Protein 2GH9 (pdb70)

InterPro domains:
  IPR006059 Bacterial-type extracellular solute-binding protein [PF13416] (39-338)
  IPR006060 Maltose/Cyclodextrin ABC transporter, substrate-binding protein [PR00181] (61-79)
  IPR006060 Maltose/Cyclodextrin ABC transporter, substrate-binding protein [PR00181] (124-143)
  IPR006060 Maltose/Cyclodextrin ABC transporter, substrate-binding protein [PR00181] (145-164)
  IPR006060 Maltose/Cyclodextrin ABC transporter, substrate-binding protein [PR00181] (165-184)
  IPR006060 Maltose/Cyclodextrin ABC transporter, substrate-binding protein [PR00181] (230-249)
  IPR006060 Maltose/Cyclodextrin ABC transporter, substrate-binding protein [PR00181] (354-373)

Structure (mmCIF, N/CA/C/O backbone):
data_2GH9
#
_entry.id   2GH9
#
_cell.length_a   58.090
_cell.length_b   68.994
_cell.length_c   90.085
_cell.angle_alpha   90.00
_cell.angle_beta   90.00
_cell.angle_gamma   90.00
#
_symmetry.space_group_name_H-M   'P 21 21 21'
#
loop_
_entity.id
_entity.type
_entity.pdbx_description
1 polymer 'maltose/maltodextrin-binding protein'
2 branched alpha-D-glucopyranose-(1-4)-alpha-D-glucopyranose-(1-4)-alpha-D-glucopyranose
3 water water
#
loop_
_atom_site.group_PDB
_atom_site.id
_atom_site.type_symbol
_atom_site.label_atom_id
_atom_site.label_alt_id
_atom_site.label_comp_id
_atom_site.label_asym_id
_atom_site.label_entity_id
_atom_site.label_seq_id
_atom_site.pdbx_PDB_ins_code
_atom_site.Cartn_x
_atom_site.Cartn_y
_atom_site.Cartn_z
_atom_site.occupancy
_atom_site.B_iso_or_equiv
_atom_site.auth_seq_id
_atom_site.auth_comp_id
_atom_site.auth_asym_id
_atom_site.auth_atom_id
_atom_site.pdbx_PDB_model_num
ATOM 1 N N . LYS A 1 2 ? -3.017 29.672 19.125 1.00 36.53 2 LYS A N 1
ATOM 2 C CA . LYS A 1 2 ? -1.577 29.531 18.782 1.00 36.31 2 LYS A CA 1
ATOM 3 C C . LYS A 1 2 ? -0.845 28.681 19.818 1.00 35.90 2 LYS A C 1
ATOM 4 O O . LYS A 1 2 ? -0.895 28.971 21.014 1.00 36.43 2 LYS A O 1
ATOM 10 N N . ILE A 1 3 ? -0.154 27.645 19.364 1.00 34.61 3 ILE A N 1
ATOM 11 C CA . ILE A 1 3 ? 0.740 26.899 20.259 1.00 33.73 3 ILE A CA 1
ATOM 12 C C . ILE A 1 3 ? 2.187 27.155 19.865 1.00 32.60 3 ILE A C 1
ATOM 13 O O . ILE A 1 3 ? 2.458 27.478 18.719 1.00 32.91 3 ILE A O 1
ATOM 18 N N . THR A 1 4 ? 3.106 27.021 20.824 1.00 31.17 4 THR A N 1
ATOM 19 C CA . THR A 1 4 ? 4.527 27.217 20.550 1.00 30.18 4 THR A CA 1
ATOM 20 C C . THR A 1 4 ? 5.305 25.925 20.778 1.00 28.65 4 THR A C 1
ATOM 21 O O . THR A 1 4 ? 4.988 25.133 21.672 1.00 27.66 4 THR A O 1
ATOM 25 N N . VAL A 1 5 ? 6.297 25.720 19.911 1.00 27.19 5 VAL A N 1
ATOM 26 C CA . VAL A 1 5 ? 7.183 24.555 19.936 1.00 25.99 5 VAL A CA 1
ATOM 27 C C . VAL A 1 5 ? 8.608 25.043 20.133 1.00 24.90 5 VAL A C 1
ATOM 28 O O . VAL A 1 5 ? 9.075 25.851 19.364 1.00 23.94 5 VAL A O 1
ATOM 32 N N . TRP A 1 6 ? 9.274 24.562 21.180 1.00 24.22 6 TRP A N 1
ATOM 33 C CA . TRP A 1 6 ? 10.730 24.708 21.296 1.00 23.78 6 TRP A CA 1
ATOM 34 C C . TRP A 1 6 ? 11.414 23.554 20.600 1.00 22.93 6 TRP A C 1
ATOM 35 O O . TRP A 1 6 ? 11.015 22.396 20.796 1.00 23.43 6 TRP A O 1
ATOM 46 N N . THR A 1 7 ? 12.423 23.863 19.783 1.00 21.77 7 THR A N 1
ATOM 47 C CA . THR A 1 7 ? 13.207 22.818 19.109 1.00 20.71 7 THR A CA 1
ATOM 48 C C . THR A 1 7 ? 14.699 23.143 19.048 1.00 19.61 7 THR A C 1
ATOM 49 O O . THR A 1 7 ? 15.078 24.304 18.939 1.00 20.34 7 THR A O 1
ATOM 53 N N . HIS A 1 8 ? 15.521 22.100 19.085 1.00 19.08 8 HIS A N 1
ATOM 54 C CA . HIS A 1 8 ? 16.978 22.206 18.891 1.00 19.45 8 HIS A CA 1
ATOM 55 C C . HIS A 1 8 ? 17.395 21.819 17.471 1.00 19.63 8 HIS A C 1
ATOM 56 O O . HIS A 1 8 ? 18.594 21.740 17.142 1.00 18.85 8 HIS A O 1
ATOM 63 N N . PHE A 1 9 ? 16.401 21.592 16.620 1.00 19.51 9 PHE A N 1
ATOM 64 C CA . PHE A 1 9 ? 16.661 21.203 15.260 1.00 19.81 9 PHE A CA 1
ATOM 65 C C . PHE A 1 9 ? 17.188 22.394 14.447 1.00 20.67 9 PHE A C 1
ATOM 66 O O . PHE A 1 9 ? 16.824 23.556 14.681 1.00 21.25 9 PHE A O 1
ATOM 74 N N . GLY A 1 10 ? 18.041 22.079 13.481 1.00 21.38 10 GLY A N 1
ATOM 75 C CA . GLY A 1 10 ? 18.448 23.028 12.459 1.00 21.25 10 GLY A CA 1
ATOM 76 C C . GLY A 1 10 ? 18.407 22.358 11.119 1.00 22.20 10 GLY A C 1
ATOM 77 O O . GLY A 1 10 ? 18.038 21.182 11.014 1.00 23.03 10 GLY A O 1
ATOM 78 N N . GLY A 1 11 ? 18.732 23.132 10.085 1.00 22.50 11 GLY A N 1
ATOM 79 C CA . GLY A 1 11 ? 18.884 22.616 8.755 1.00 23.28 11 GLY A CA 1
ATOM 80 C C . GLY A 1 11 ? 17.637 21.946 8.219 1.00 23.03 11 GLY A C 1
ATOM 81 O O . GLY A 1 11 ? 16.516 22.407 8.482 1.00 23.37 11 GLY A O 1
ATOM 82 N N . PRO A 1 12 ? 17.829 20.877 7.428 1.00 23.15 12 PRO A N 1
ATOM 83 C CA . PRO A 1 12 ? 16.721 20.061 6.918 1.00 22.62 12 PRO A CA 1
ATOM 84 C C . PRO A 1 12 ? 15.732 19.563 7.984 1.00 22.81 12 PRO A C 1
ATOM 85 O O . PRO A 1 12 ? 14.513 19.509 7.717 1.00 22.13 12 PRO A O 1
ATOM 89 N N . GLU A 1 13 ? 16.225 19.212 9.178 1.00 22.31 13 GLU A N 1
ATOM 90 C CA . GLU A 1 13 ? 15.316 18.750 10.238 1.00 22.12 13 GLU A CA 1
ATOM 91 C C . GLU A 1 13 ? 14.364 19.831 10.672 1.00 22.20 13 GLU A C 1
ATOM 92 O O . GLU A 1 13 ? 13.165 19.566 10.854 1.00 21.96 13 GLU A O 1
ATOM 98 N N . LEU A 1 14 ? 14.905 21.033 10.851 1.00 22.27 14 LEU A N 1
ATOM 99 C CA . LEU A 1 14 ? 14.124 22.211 11.191 1.00 22.55 14 LEU A CA 1
ATOM 100 C C . LEU A 1 14 ? 13.117 22.535 10.089 1.00 23.24 14 LEU A C 1
ATOM 101 O O . LEU A 1 14 ? 11.980 22.906 10.379 1.00 22.36 14 LEU A O 1
ATOM 106 N N . GLU A 1 15 ? 13.547 22.412 8.833 1.00 24.00 15 GLU A N 1
ATOM 107 C CA . GLU A 1 15 ? 12.656 22.704 7.717 1.00 24.78 15 GLU A CA 1
ATOM 108 C C . GLU A 1 15 ? 11.451 21.745 7.691 1.00 24.49 15 GLU A C 1
ATOM 109 O O . GLU A 1 15 ? 10.324 22.179 7.478 1.00 24.98 15 GLU A O 1
ATOM 115 N N . TRP A 1 16 ? 11.687 20.464 7.953 1.00 24.25 16 TRP A N 1
ATOM 116 C CA . TRP A 1 16 ? 10.590 19.496 8.146 1.00 24.42 16 TRP A CA 1
ATOM 117 C C . TRP A 1 16 ? 9.606 19.938 9.243 1.00 24.51 16 TRP A C 1
ATOM 118 O O . TRP A 1 16 ? 8.382 19.926 9.042 1.00 23.21 16 TRP A O 1
ATOM 129 N N . LEU A 1 17 ? 10.141 20.323 10.400 1.00 24.86 17 LEU A N 1
ATOM 130 C CA . LEU A 1 17 ? 9.304 20.741 11.516 1.00 25.44 17 LEU A CA 1
ATOM 131 C C . LEU A 1 17 ? 8.457 21.987 11.173 1.00 26.57 17 LEU A C 1
ATOM 132 O O . LEU A 1 17 ? 7.273 22.063 11.550 1.00 26.00 17 LEU A O 1
ATOM 137 N N . LYS A 1 18 ? 9.065 22.941 10.466 1.00 26.88 18 LYS A N 1
ATOM 138 C CA . LYS A 1 18 ? 8.367 24.162 10.041 1.00 28.58 18 LYS A CA 1
ATOM 139 C C . LYS A 1 18 ? 7.226 23.829 9.072 1.00 28.97 18 LYS A C 1
ATOM 140 O O . LYS A 1 18 ? 6.143 24.411 9.181 1.00 28.82 18 LYS A O 1
ATOM 146 N N . GLU A 1 19 ? 7.484 22.893 8.154 1.00 29.63 19 GLU A N 1
ATOM 147 C CA . GLU A 1 19 ? 6.484 22.416 7.199 1.00 30.41 19 GLU A CA 1
ATOM 148 C C . GLU A 1 19 ? 5.317 21.743 7.903 1.00 30.62 19 GLU A C 1
ATOM 149 O O . GLU A 1 19 ? 4.157 22.013 7.571 1.00 29.86 19 GLU A O 1
ATOM 155 N N . GLN A 1 20 ? 5.620 20.846 8.847 1.00 30.70 20 GLN A N 1
ATOM 156 C CA . GLN A 1 20 ? 4.556 20.184 9.604 1.00 31.04 20 GLN A CA 1
ATOM 157 C C . GLN A 1 20 ? 3.717 21.197 10.390 1.00 31.00 20 GLN A C 1
ATOM 158 O O . GLN A 1 20 ? 2.507 21.003 10.576 1.00 30.60 20 GLN A O 1
ATOM 164 N N . ALA A 1 21 ? 4.355 22.269 10.849 1.00 30.79 21 ALA A N 1
ATOM 165 C CA . ALA A 1 21 ? 3.666 23.317 11.597 1.00 31.64 21 ALA A CA 1
ATOM 166 C C . ALA A 1 21 ? 2.712 24.089 10.679 1.00 32.17 21 ALA A C 1
ATOM 167 O O . ALA A 1 21 ? 1.588 24.431 11.080 1.00 30.32 21 ALA A O 1
ATOM 169 N N . ARG A 1 22 ? 3.182 24.370 9.457 1.00 33.06 22 ARG A N 1
ATOM 170 C CA . ARG A 1 22 ? 2.350 25.032 8.445 1.00 34.12 22 ARG A CA 1
ATOM 171 C C . ARG A 1 22 ? 1.144 24.146 8.096 1.00 34.47 22 ARG A C 1
ATOM 172 O O . ARG A 1 22 ? -0.005 24.586 8.177 1.00 34.97 22 ARG A O 1
ATOM 180 N N . THR A 1 23 ? 1.414 22.889 7.752 1.00 35.00 23 THR A N 1
ATOM 181 C CA . THR A 1 23 ? 0.375 21.908 7.465 1.00 35.42 23 THR A CA 1
ATOM 182 C C . THR A 1 23 ? -0.683 21.761 8.589 1.00 35.92 23 THR A C 1
ATOM 183 O O . THR A 1 23 ? -1.872 21.648 8.288 1.00 35.46 23 THR A O 1
ATOM 187 N N . PHE A 1 24 ? -0.260 21.776 9.856 1.00 36.03 24 PHE A N 1
ATOM 188 C CA . PHE A 1 24 ? -1.204 21.708 10.983 1.00 37.27 24 PHE A CA 1
ATOM 189 C C . PHE A 1 24 ? -2.093 22.943 11.093 1.00 38.53 24 PHE A C 1
ATOM 190 O O . PHE A 1 24 ? -3.220 22.840 11.546 1.00 38.78 24 PHE A O 1
ATOM 198 N N . GLU A 1 25 ? -1.598 24.109 10.696 1.00 40.03 25 GLU A N 1
ATOM 199 C CA . GLU A 1 25 ? -2.442 25.292 10.675 1.00 41.14 25 GLU A CA 1
ATOM 200 C C . GLU A 1 25 ? -3.566 25.201 9.623 1.00 42.22 25 GLU A C 1
ATOM 201 O O . GLU A 1 25 ? -4.581 25.871 9.760 1.00 42.57 25 GLU A O 1
ATOM 207 N N . ARG A 1 26 ? -3.382 24.380 8.590 1.00 42.95 26 ARG A N 1
ATOM 208 C CA . ARG A 1 26 ? -4.374 24.223 7.532 1.00 43.57 26 ARG A CA 1
ATOM 209 C C . ARG A 1 26 ? -5.298 23.040 7.807 1.00 43.94 26 ARG A C 1
ATOM 210 O O . ARG A 1 26 ? -6.483 23.105 7.526 1.00 44.23 26 ARG A O 1
ATOM 218 N N . THR A 1 27 ? -4.767 21.962 8.372 1.00 44.43 27 THR A N 1
ATOM 219 C CA . THR A 1 27 ? -5.610 20.878 8.843 1.00 44.90 27 THR A CA 1
ATOM 220 C C . THR A 1 27 ? -5.984 21.067 10.327 1.00 45.25 27 THR A C 1
ATOM 221 O O . THR A 1 27 ? -6.061 20.087 11.071 1.00 46.06 27 THR A O 1
ATOM 225 N N . SER A 1 28 ? -6.230 22.317 10.742 1.00 44.83 28 SER A N 1
ATOM 226 C CA . SER A 1 28 ? -6.496 22.642 12.152 1.00 44.29 28 SER A CA 1
ATOM 227 C C . SER A 1 28 ? -7.060 24.046 12.356 1.00 43.81 28 SER A C 1
ATOM 228 O O . SER A 1 28 ? -7.997 24.231 13.131 1.00 43.85 28 SER A O 1
ATOM 231 N N . GLY A 1 29 ? -6.446 25.033 11.707 1.00 42.97 29 GLY A N 1
ATOM 232 C CA . GLY A 1 29 ? -6.667 26.444 12.027 1.00 42.28 29 GLY A CA 1
ATOM 233 C C . GLY A 1 29 ? -5.827 26.996 13.179 1.00 41.74 29 GLY A C 1
ATOM 234 O O . GLY A 1 29 ? -5.845 28.200 13.449 1.00 41.44 29 GLY A O 1
ATOM 235 N N . THR A 1 30 ? -5.095 26.126 13.873 1.00 41.06 30 THR A N 1
ATOM 236 C CA . THR A 1 30 ? -4.251 26.556 14.994 1.00 40.34 30 THR A CA 1
ATOM 237 C C . THR A 1 30 ? -2.874 26.919 14.473 1.00 39.58 30 THR A C 1
ATOM 238 O O . THR A 1 30 ? -2.212 26.087 13.829 1.00 39.78 30 THR A O 1
ATOM 242 N N . LYS A 1 31 ? -2.458 28.153 14.746 1.00 38.53 31 LYS A N 1
ATOM 243 C CA . LYS A 1 31 ? -1.118 28.635 14.405 1.00 38.01 31 LYS A CA 1
ATOM 244 C C . LYS A 1 31 ? -0.065 27.937 15.270 1.00 36.68 31 LYS A C 1
ATOM 245 O O . LYS A 1 31 ? -0.241 27.796 16.479 1.00 36.12 31 LYS A O 1
ATOM 251 N N . VAL A 1 32 ? 1.012 27.474 14.638 1.00 35.37 32 VAL A N 1
ATOM 252 C CA . VAL A 1 32 ? 2.131 26.854 15.355 1.00 34.20 32 VAL A CA 1
ATOM 253 C C . VAL A 1 32 ? 3.394 27.694 15.166 1.00 33.14 32 VAL A C 1
ATOM 254 O O . VAL A 1 32 ? 3.844 27.896 14.021 1.00 33.48 32 VAL A O 1
ATOM 258 N N . GLU A 1 33 ? 3.946 28.195 16.270 1.00 31.48 33 GLU A N 1
ATOM 259 C CA . GLU A 1 33 ? 5.203 28.934 16.222 1.00 31.07 33 GLU A CA 1
ATOM 260 C C . GLU A 1 33 ? 6.383 28.013 16.610 1.00 29.13 33 GLU A C 1
ATOM 261 O O . GLU A 1 33 ? 6.439 27.487 17.708 1.00 27.11 33 GLU A O 1
ATOM 267 N N . VAL A 1 34 ? 7.301 27.815 15.667 1.00 27.90 34 VAL A N 1
ATOM 268 C CA . VAL A 1 34 ? 8.506 27.025 15.916 1.00 27.57 34 VAL A CA 1
ATOM 269 C C . VAL A 1 34 ? 9.605 27.973 16.431 1.00 26.61 34 VAL A C 1
ATOM 270 O O . VAL A 1 34 ? 9.980 28.927 15.761 1.00 26.86 34 VAL A O 1
ATOM 274 N N . VAL A 1 35 ? 10.075 27.727 17.647 1.00 25.98 35 VAL A N 1
ATOM 275 C CA . VAL A 1 35 ? 11.079 28.561 18.301 1.00 25.46 35 VAL A CA 1
ATOM 276 C C . VAL A 1 35 ? 12.342 27.714 18.489 1.00 24.80 35 VAL A C 1
ATOM 277 O O . VAL A 1 35 ? 12.304 26.644 19.109 1.00 24.26 35 VAL A O 1
ATOM 281 N N . GLU A 1 36 ? 13.442 28.187 17.907 1.00 24.17 36 GLU A N 1
ATOM 282 C CA . GLU A 1 36 ? 14.754 27.568 18.077 1.00 24.03 36 GLU A CA 1
ATOM 283 C C . GLU A 1 36 ? 15.360 27.916 19.433 1.00 23.47 36 GLU A C 1
ATOM 284 O O . GLU A 1 36 ? 15.242 29.048 19.922 1.00 23.96 36 GLU A O 1
ATOM 290 N N . VAL A 1 37 ? 15.972 26.905 20.037 1.00 23.03 37 VAL A N 1
ATOM 291 C CA . VAL A 1 37 ? 16.594 26.975 21.360 1.00 22.55 37 VAL A CA 1
ATOM 292 C C . VAL A 1 37 ? 17.802 26.054 21.263 1.00 22.56 37 VAL A C 1
ATOM 293 O O . VAL A 1 37 ? 17.663 24.922 20.765 1.00 23.43 37 VAL A O 1
ATOM 297 N N . PRO A 1 38 ? 18.989 26.525 21.706 1.00 22.28 38 PRO A N 1
ATOM 298 C CA . PRO A 1 38 ? 20.124 25.585 21.723 1.00 21.17 38 PRO A CA 1
ATOM 299 C C . PRO A 1 38 ? 19.836 24.392 22.649 1.00 20.60 38 PRO A C 1
ATOM 300 O O . PRO A 1 38 ? 19.266 24.554 23.757 1.00 19.86 38 PRO A O 1
ATOM 304 N N . PHE A 1 39 ? 20.229 23.210 22.186 1.00 20.64 39 PHE A N 1
ATOM 305 C CA . PHE A 1 39 ? 19.968 21.947 22.875 1.00 20.57 39 PHE A CA 1
ATOM 306 C C . PHE A 1 39 ? 20.333 22.006 24.351 1.00 20.54 39 PHE A C 1
ATOM 307 O O . PHE A 1 39 ? 19.550 21.581 25.209 1.00 20.11 39 PHE A O 1
ATOM 315 N N . ALA A 1 40 ? 21.505 22.571 24.646 1.00 21.14 40 ALA A N 1
ATOM 316 C CA . ALA A 1 40 ? 22.075 22.569 26.017 1.00 21.54 40 ALA A CA 1
ATOM 317 C C . ALA A 1 40 ? 21.391 23.550 26.982 1.00 22.04 40 ALA A C 1
ATOM 318 O O . ALA A 1 40 ? 21.707 23.580 28.181 1.00 22.56 40 ALA A O 1
ATOM 320 N N . GLU A 1 41 ? 20.475 24.365 26.450 1.00 22.40 41 GLU A N 1
ATOM 321 C CA . GLU A 1 41 ? 19.692 25.323 27.222 1.00 22.73 41 GLU A CA 1
ATOM 322 C C . GLU A 1 41 ? 18.217 24.923 27.449 1.00 23.09 41 GLU A C 1
ATOM 323 O O . GLU A 1 41 ? 17.543 25.468 28.349 1.00 23.61 41 GLU A O 1
ATOM 329 N N . ILE A 1 42 ? 17.711 23.964 26.674 1.00 22.78 42 ILE A N 1
ATOM 330 C CA . ILE A 1 42 ? 16.271 23.652 26.693 1.00 23.18 42 ILE A CA 1
ATOM 331 C C . ILE A 1 42 ? 15.762 23.104 28.015 1.00 24.06 42 ILE A C 1
ATOM 332 O O . ILE A 1 42 ? 14.728 23.577 28.508 1.00 24.45 42 ILE A O 1
ATOM 337 N N . LYS A 1 43 ? 16.433 22.096 28.569 1.00 24.49 43 LYS A N 1
ATOM 338 C CA . LYS A 1 43 ? 15.943 21.428 29.786 1.00 24.45 43 LYS A CA 1
ATOM 339 C C . LYS A 1 43 ? 15.715 22.425 30.943 1.00 24.94 43 LYS A C 1
ATOM 340 O O . LYS A 1 43 ? 14.654 22.422 31.568 1.00 23.79 43 LYS A O 1
ATOM 346 N N . GLN A 1 44 ? 16.700 23.287 31.193 1.00 24.93 44 GLN A N 1
ATOM 347 C CA . GLN A 1 44 ? 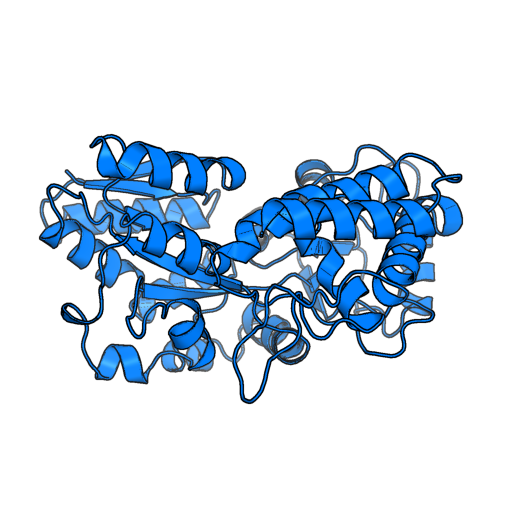16.599 24.269 32.259 1.00 25.70 44 GLN A CA 1
ATOM 348 C C . GLN A 1 44 ? 15.472 25.258 31.962 1.00 25.79 44 GLN A C 1
ATOM 349 O O . GLN A 1 44 ? 14.681 25.578 32.831 1.00 26.01 44 GLN A O 1
ATOM 355 N N . LYS A 1 45 ? 15.389 25.720 30.719 1.00 25.76 45 LYS A N 1
ATOM 356 C CA . LYS A 1 45 ? 14.357 26.667 30.331 1.00 26.08 45 LYS A CA 1
ATOM 357 C C . LYS A 1 45 ? 12.969 26.107 30.582 1.00 25.81 45 LYS A C 1
ATOM 358 O O . LYS A 1 45 ? 12.078 26.824 31.066 1.00 25.69 45 LYS A O 1
ATOM 364 N N . PHE A 1 46 ? 12.783 24.830 30.247 1.00 26.16 46 PHE A N 1
ATOM 365 C CA . PHE A 1 46 ? 11.482 24.165 30.380 1.00 26.58 46 PHE A CA 1
ATOM 366 C C . PHE A 1 46 ? 11.113 23.840 31.806 1.00 26.78 46 PHE A C 1
ATOM 367 O O . PHE A 1 46 ? 9.978 24.051 32.226 1.00 26.42 46 PHE A O 1
ATOM 375 N N . ILE A 1 47 ? 12.058 23.268 32.536 1.00 27.64 47 ILE A N 1
ATOM 376 C CA . ILE A 1 47 ? 11.806 22.875 33.932 1.00 28.04 47 ILE A CA 1
ATOM 377 C C . ILE A 1 47 ? 11.492 24.121 34.793 1.00 28.62 47 ILE A C 1
ATOM 378 O O . ILE A 1 47 ? 10.500 24.148 35.532 1.00 28.80 47 ILE A O 1
ATOM 383 N N . LEU A 1 48 ? 12.329 25.148 34.678 1.00 29.03 48 LEU A N 1
ATOM 384 C CA . LEU A 1 48 ? 12.130 26.385 35.428 1.00 29.53 48 LEU A CA 1
ATOM 385 C C . LEU A 1 48 ? 10.941 27.202 34.910 1.00 29.81 48 LEU A C 1
ATOM 386 O O . LEU A 1 48 ? 10.141 27.706 35.698 1.00 29.73 48 LEU A O 1
ATOM 391 N N . GLY A 1 49 ? 10.818 27.330 33.591 1.00 30.16 49 GLY A N 1
ATOM 392 C CA . GLY A 1 49 ? 9.734 28.118 33.002 1.00 30.19 49 GLY A CA 1
ATOM 393 C C . GLY A 1 49 ? 8.338 27.498 33.030 1.00 30.48 49 GLY A C 1
ATOM 394 O O . GLY A 1 49 ? 7.348 28.212 33.103 1.00 30.37 49 GLY A O 1
ATOM 395 N N . ALA A 1 50 ? 8.242 26.175 32.965 1.00 31.09 50 ALA A N 1
ATOM 396 C CA . ALA A 1 50 ? 6.951 25.535 32.755 1.00 31.25 50 ALA A CA 1
ATOM 397 C C . ALA A 1 50 ? 5.932 25.933 33.832 1.00 32.09 50 ALA A C 1
ATOM 398 O O . ALA A 1 50 ? 4.832 26.393 33.506 1.00 31.99 50 ALA A O 1
ATOM 400 N N . PRO A 1 51 ? 6.298 25.770 35.113 1.00 32.57 51 PRO A N 1
ATOM 401 C CA . PRO A 1 51 ? 5.353 26.072 36.191 1.00 33.38 51 PRO A CA 1
ATOM 402 C C . PRO A 1 51 ? 5.056 27.551 36.379 1.00 34.29 51 PRO A C 1
ATOM 403 O O . PRO A 1 51 ? 4.142 27.882 37.114 1.00 35.00 51 PRO A O 1
ATOM 407 N N . GLN A 1 52 ? 5.824 28.423 35.725 1.00 35.01 52 GLN A N 1
ATOM 408 C CA . GLN A 1 52 ? 5.588 29.868 35.742 1.00 35.28 52 GLN A CA 1
ATOM 409 C C . GLN A 1 52 ? 4.788 30.388 34.543 1.00 34.95 52 GLN A C 1
ATOM 410 O O . GLN A 1 52 ? 4.602 31.580 34.417 1.00 35.35 52 GLN A O 1
ATOM 416 N N . GLY A 1 53 ? 4.307 29.504 33.671 1.00 34.89 53 GLY A N 1
ATOM 417 C CA . GLY A 1 53 ? 3.623 29.919 32.442 1.00 34.51 53 GLY A CA 1
ATOM 418 C C . GLY A 1 53 ? 4.531 30.433 31.327 1.00 34.14 53 GLY A C 1
ATOM 419 O O . GLY A 1 53 ? 4.049 31.057 30.365 1.00 34.76 53 GLY A O 1
ATOM 420 N N . GLN A 1 54 ? 5.833 30.159 31.435 1.00 33.60 54 GLN A N 1
ATOM 421 C CA . GLN A 1 54 ? 6.860 30.780 30.577 1.00 33.14 54 GLN A CA 1
ATOM 422 C C . GLN A 1 54 ? 7.498 29.828 29.541 1.00 32.51 54 GLN A C 1
ATOM 423 O O . GLN A 1 54 ? 8.376 30.270 28.764 1.00 33.00 54 GLN A O 1
ATOM 429 N N . ALA A 1 55 ? 7.098 28.550 29.527 1.00 31.16 55 ALA A N 1
ATOM 430 C CA . ALA A 1 55 ? 7.647 27.578 28.553 1.00 30.68 55 ALA A CA 1
ATOM 431 C C . ALA A 1 55 ? 6.681 27.282 27.389 1.00 30.26 55 ALA A C 1
ATOM 432 O O . ALA A 1 55 ? 5.474 27.552 27.471 1.00 29.31 55 ALA A O 1
ATOM 434 N N . ALA A 1 56 ? 7.233 26.725 26.309 1.00 28.95 56 ALA A N 1
ATOM 435 C CA . ALA A 1 56 ? 6.455 26.329 25.136 1.00 28.37 56 ALA A CA 1
ATOM 436 C C . ALA A 1 56 ? 5.452 25.226 25.435 1.00 27.71 56 ALA A C 1
ATOM 437 O O . ALA A 1 56 ? 5.576 24.499 26.424 1.00 28.33 56 ALA A O 1
ATOM 439 N N . ASP A 1 57 ? 4.471 25.095 24.545 1.00 26.90 57 ASP A N 1
ATOM 440 C CA . ASP A 1 57 ? 3.419 24.095 24.679 1.00 26.22 57 ASP A CA 1
ATOM 441 C C . ASP A 1 57 ? 3.939 22.692 24.440 1.00 25.15 57 ASP A C 1
ATOM 442 O O . ASP A 1 57 ? 3.381 21.742 24.958 1.00 25.52 57 ASP A O 1
ATOM 447 N N . LEU A 1 58 ? 4.987 22.564 23.629 1.00 24.18 58 LEU A N 1
ATOM 448 C CA . LEU A 1 58 ? 5.642 21.279 23.432 1.00 23.72 58 LEU A CA 1
ATOM 449 C C . LEU A 1 58 ? 7.125 21.436 23.089 1.00 22.77 58 LEU A C 1
ATOM 450 O O . LEU A 1 58 ? 7.595 22.526 22.751 1.00 22.61 58 LEU A O 1
ATOM 455 N N . VAL A 1 59 ? 7.873 20.346 23.266 1.00 21.91 59 VAL A N 1
ATOM 456 C CA . VAL A 1 59 ? 9.286 20.315 22.864 1.00 21.07 59 VAL A CA 1
ATOM 457 C C . VAL A 1 59 ? 9.400 19.190 21.871 1.00 20.05 59 VAL A C 1
ATOM 458 O O . VAL A 1 59 ? 9.023 18.058 22.176 1.00 20.50 59 VAL A O 1
ATOM 462 N N . VAL A 1 60 ? 9.838 19.538 20.665 1.00 20.21 60 VAL A N 1
ATOM 463 C CA . VAL A 1 60 ? 10.141 18.597 19.589 1.00 19.49 60 VAL A CA 1
ATOM 464 C C . VAL A 1 60 ? 11.637 18.735 19.254 1.00 20.11 60 VAL A C 1
ATOM 465 O O . VAL A 1 60 ? 12.021 19.662 18.527 1.00 20.90 60 VAL A O 1
ATOM 469 N N . THR A 1 61 ? 12.520 17.865 19.746 1.00 19.99 61 THR A N 1
ATOM 470 C CA . THR A 1 61 ? 12.276 16.757 20.659 1.00 19.74 61 THR A CA 1
ATOM 471 C C . THR A 1 61 ? 13.225 16.883 21.857 1.00 19.79 61 THR A C 1
ATOM 472 O O . THR A 1 61 ? 14.177 17.679 21.839 1.00 19.72 61 THR A O 1
ATOM 476 N N . VAL A 1 62 ? 12.977 16.088 22.889 1.00 18.97 62 VAL A N 1
ATOM 477 C CA . VAL A 1 62 ? 13.918 15.949 23.992 1.00 19.19 62 VAL A CA 1
ATOM 478 C C . VAL A 1 62 ? 14.532 14.555 23.987 1.00 19.26 62 VAL A C 1
ATOM 479 O O . VAL A 1 62 ? 13.874 13.593 23.605 1.00 18.87 62 VAL A O 1
ATOM 483 N N . PRO A 1 63 ? 15.791 14.433 24.458 1.00 18.70 63 PRO A N 1
ATOM 484 C CA . PRO A 1 63 ? 16.392 13.118 24.644 1.00 19.22 63 PRO A CA 1
ATOM 485 C C . PRO A 1 63 ? 15.816 12.494 25.900 1.00 19.24 63 PRO A C 1
ATOM 486 O O . PRO A 1 63 ? 15.480 13.199 26.854 1.00 19.91 63 PRO A O 1
ATOM 490 N N . HIS A 1 64 ? 15.688 11.185 25.893 1.00 19.93 64 HIS A N 1
ATOM 491 C CA . HIS A 1 64 ? 15.048 10.478 26.999 1.00 20.31 64 HIS A CA 1
ATOM 492 C C . HIS A 1 64 ? 15.746 10.538 28.348 1.00 20.66 64 HIS A C 1
ATOM 493 O O . HIS A 1 64 ? 15.112 10.284 29.369 1.00 19.87 64 HIS A O 1
ATOM 500 N N . ASP A 1 65 ? 17.041 10.874 28.377 1.00 21.36 65 ASP A N 1
ATOM 501 C CA . ASP A 1 65 ? 17.720 10.971 29.674 1.00 21.04 65 ASP A CA 1
ATOM 502 C C . ASP A 1 65 ? 17.139 12.103 30.533 1.00 21.58 65 ASP A C 1
ATOM 503 O O . ASP A 1 65 ? 17.243 12.071 31.758 1.00 21.97 65 ASP A O 1
ATOM 508 N N . TRP A 1 66 ? 16.498 13.079 29.896 1.00 21.39 66 TRP A N 1
ATOM 509 C CA . TRP A 1 66 ? 15.842 14.187 30.596 1.00 22.07 66 TRP A CA 1
ATOM 510 C C . TRP A 1 66 ? 14.509 13.826 31.306 1.00 22.40 66 TRP A C 1
ATOM 511 O O . TRP A 1 66 ? 14.009 14.638 32.089 1.00 21.73 66 TRP A O 1
ATOM 522 N N . VAL A 1 67 ? 13.956 12.638 31.041 1.00 22.94 67 VAL A N 1
ATOM 523 C CA . VAL A 1 67 ? 12.564 12.307 31.413 1.00 23.67 67 VAL A CA 1
ATOM 524 C C . VAL A 1 67 ? 12.316 12.266 32.928 1.00 24.42 67 VAL A C 1
ATOM 525 O O . VAL A 1 67 ? 11.387 12.939 33.421 1.00 24.80 67 VAL A O 1
ATOM 529 N N . GLY A 1 68 ? 13.152 11.531 33.655 1.00 24.82 68 GLY A N 1
ATOM 530 C CA . GLY A 1 68 ? 13.042 11.444 35.116 1.00 24.95 68 GLY A CA 1
ATOM 531 C C . GLY A 1 68 ? 13.094 12.786 35.823 1.00 25.16 68 GLY A C 1
ATOM 532 O O . GLY A 1 68 ? 12.232 13.067 36.631 1.00 25.39 68 GLY A O 1
ATOM 533 N N . GLU A 1 69 ? 14.095 13.619 35.519 1.00 25.32 69 GLU A N 1
ATOM 534 C CA . GLU A 1 69 ? 14.201 14.952 36.107 1.00 25.73 69 GLU A CA 1
ATOM 535 C C . GLU A 1 69 ? 13.023 15.871 35.767 1.00 26.32 69 GLU A C 1
ATOM 536 O O . GLU A 1 69 ? 12.548 16.629 36.624 1.00 26.27 69 GLU A O 1
ATOM 542 N N . MET A 1 70 ? 12.591 15.848 34.505 1.00 26.08 70 MET A N 1
ATOM 543 C CA . MET A 1 70 ? 11.468 16.663 34.074 1.00 26.19 70 MET A CA 1
ATOM 544 C C . MET A 1 70 ? 10.137 16.200 34.701 1.00 26.58 70 MET A C 1
ATOM 545 O O . MET A 1 70 ? 9.329 17.036 35.130 1.00 25.53 70 MET A O 1
ATOM 550 N N . ALA A 1 71 ? 9.928 14.881 34.731 1.00 27.26 71 ALA A N 1
ATOM 551 C CA . ALA A 1 71 ? 8.745 14.277 35.318 1.00 28.29 71 ALA A CA 1
ATOM 552 C C . ALA A 1 71 ? 8.636 14.607 36.817 1.00 29.45 71 ALA A C 1
ATOM 553 O O . ALA A 1 71 ? 7.555 14.992 37.307 1.00 30.50 71 ALA A O 1
ATOM 555 N N . GLN A 1 72 ? 9.754 14.513 37.530 1.00 30.11 72 GLN A N 1
ATOM 556 C CA . GLN A 1 72 ? 9.807 14.965 38.933 1.00 30.81 72 GLN A CA 1
ATOM 557 C C . GLN A 1 72 ? 9.534 16.448 39.125 1.00 30.92 72 GLN A C 1
ATOM 558 O O . GLN A 1 72 ? 9.031 16.831 40.175 1.00 31.16 72 GLN A O 1
ATOM 564 N N . ALA A 1 73 ? 9.881 17.291 38.144 1.00 30.59 73 ALA A N 1
ATOM 565 C CA . ALA A 1 73 ? 9.565 18.715 38.211 1.00 30.45 73 ALA A CA 1
ATOM 566 C C . ALA A 1 73 ? 8.100 18.968 37.870 1.00 30.29 73 ALA A C 1
ATOM 567 O O . ALA A 1 73 ? 7.640 20.110 37.874 1.00 30.99 73 ALA A O 1
ATOM 569 N N . GLY A 1 74 ? 7.380 17.908 37.551 1.00 30.15 74 GLY A N 1
ATOM 570 C CA . GLY A 1 74 ? 5.950 17.988 37.272 1.00 30.47 74 GLY A CA 1
ATOM 571 C C . GLY A 1 74 ? 5.636 18.624 35.935 1.00 30.55 74 GLY A C 1
ATOM 572 O O . GLY A 1 74 ? 4.476 18.932 35.664 1.00 31.37 74 GLY A O 1
ATOM 573 N N . VAL A 1 75 ? 6.645 18.791 35.067 1.00 30.17 75 VAL A N 1
ATOM 574 C CA . VAL A 1 75 ? 6.468 19.658 33.892 1.00 28.97 75 VAL A CA 1
ATOM 575 C C . VAL A 1 75 ? 6.018 18.943 32.640 1.00 28.61 75 VAL A C 1
ATOM 576 O O . VAL A 1 75 ? 5.726 19.604 31.637 1.00 28.34 75 VAL A O 1
ATOM 580 N N . LEU A 1 76 ? 5.953 17.611 32.696 1.00 28.54 76 LEU A N 1
ATOM 581 C CA . LEU A 1 76 ? 5.581 16.779 31.539 1.00 28.51 76 LEU A CA 1
ATOM 582 C C . LEU A 1 76 ? 4.132 16.323 31.647 1.00 28.59 76 LEU A C 1
ATOM 583 O O . LEU A 1 76 ? 3.704 15.839 32.690 1.00 29.02 76 LEU A O 1
ATOM 588 N N . GLU A 1 77 ? 3.386 16.481 30.559 1.00 29.32 77 GLU A N 1
ATOM 589 C CA . GLU A 1 77 ? 2.038 15.926 30.456 1.00 29.34 77 GLU A CA 1
ATOM 590 C C . GLU A 1 77 ? 2.122 14.419 30.158 1.00 29.54 77 GLU A C 1
ATOM 591 O O . GLU A 1 77 ? 2.727 13.996 29.153 1.00 29.12 77 GLU A O 1
ATOM 597 N N . PRO A 1 78 ? 1.533 13.583 31.043 1.00 29.18 78 PRO A N 1
ATOM 598 C CA . PRO A 1 78 ? 1.335 12.170 30.691 1.00 28.99 78 PRO A CA 1
ATOM 599 C C . PRO A 1 78 ? 0.514 12.040 29.403 1.00 29.01 78 PRO A C 1
ATOM 600 O O . PRO A 1 78 ? -0.527 12.684 29.276 1.00 27.75 78 PRO A O 1
ATOM 604 N N . VAL A 1 79 ? 0.974 11.210 28.462 1.00 29.24 79 VAL A N 1
ATOM 605 C CA . VAL A 1 79 ? 0.377 11.171 27.131 1.00 29.71 79 VAL A CA 1
ATOM 606 C C . VAL A 1 79 ? -0.355 9.860 26.788 1.00 30.00 79 VAL A C 1
ATOM 607 O O . VAL A 1 79 ? -0.982 9.756 25.722 1.00 28.64 79 VAL A O 1
ATOM 611 N N . GLY A 1 80 ? -0.277 8.876 27.683 1.00 30.85 80 GLY A N 1
ATOM 612 C CA . GLY A 1 80 ? -0.849 7.557 27.438 1.00 31.83 80 GLY A CA 1
ATOM 613 C C . GLY A 1 80 ? -2.340 7.594 27.164 1.00 32.49 80 GLY A C 1
ATOM 614 O O . GLY A 1 80 ? -2.834 6.872 26.301 1.00 32.38 80 GLY A O 1
ATOM 615 N N . LYS A 1 81 ? -3.053 8.454 27.885 1.00 33.42 81 LYS A N 1
ATOM 616 C CA . LYS A 1 81 ? -4.504 8.584 27.720 1.00 34.27 81 LYS A CA 1
ATOM 617 C C . LYS A 1 81 ? -4.918 9.111 26.334 1.00 34.84 81 LYS A C 1
ATOM 618 O O . LYS A 1 81 ? -6.073 8.914 25.935 1.00 35.47 81 LYS A O 1
ATOM 624 N N . TYR A 1 82 ? -3.997 9.766 25.603 1.00 34.35 82 TYR A N 1
ATOM 625 C CA . TYR A 1 82 ? -4.313 10.358 24.279 1.00 33.99 82 TYR A CA 1
ATOM 626 C C . TYR A 1 82 ? -3.982 9.462 23.077 1.00 33.58 82 TYR A C 1
ATOM 627 O O . TYR A 1 82 ? -4.200 9.860 21.933 1.00 33.17 82 TYR A O 1
ATOM 636 N N . VAL A 1 83 ? -3.441 8.278 23.340 1.00 33.73 83 VAL A N 1
ATOM 637 C CA . VAL A 1 83 ? -2.899 7.411 22.307 1.00 34.52 83 VAL A CA 1
ATOM 638 C C . VAL A 1 83 ? -3.532 6.013 22.348 1.00 34.72 83 VAL A C 1
ATOM 639 O O . VAL A 1 83 ? -3.993 5.548 23.383 1.00 35.11 83 VAL A O 1
ATOM 643 N N . THR A 1 84 ? -3.542 5.359 21.194 1.00 35.72 84 THR A N 1
ATOM 644 C CA . THR A 1 84 ? -4.108 4.010 21.054 1.00 35.99 84 THR A CA 1
ATOM 645 C C . THR A 1 84 ? -3.066 2.921 21.266 1.00 36.42 84 THR A C 1
ATOM 646 O O . THR A 1 84 ? -1.849 3.166 21.183 1.00 35.63 84 THR A O 1
ATOM 650 N N . GLN A 1 85 ? -3.564 1.715 21.546 1.00 36.86 85 GLN A N 1
ATOM 651 C CA . GLN A 1 85 ? -2.717 0.523 21.687 1.00 36.90 85 GLN A CA 1
ATOM 652 C C . GLN A 1 85 ? -2.047 0.180 20.372 1.00 36.37 85 GLN A C 1
ATOM 653 O O . GLN A 1 85 ? -0.923 -0.306 20.355 1.00 36.97 85 GLN A O 1
ATOM 659 N N . ALA A 1 86 ? -2.743 0.416 19.273 1.00 35.84 86 ALA A N 1
ATOM 660 C CA . ALA A 1 86 ? -2.165 0.203 17.962 1.00 35.85 86 ALA A CA 1
ATOM 661 C C . ALA A 1 86 ? -0.912 1.056 17.789 1.00 35.49 86 ALA A C 1
ATOM 662 O O . ALA A 1 86 ? 0.111 0.566 17.328 1.00 35.04 86 ALA A O 1
ATOM 664 N N . TYR A 1 87 ? -1.003 2.333 18.148 1.00 35.32 87 TYR A N 1
ATOM 665 C CA . TYR A 1 87 ? 0.163 3.217 18.073 1.00 35.03 87 TYR A CA 1
ATOM 666 C C . TYR A 1 87 ? 1.272 2.644 18.962 1.00 34.52 87 TYR A C 1
ATOM 667 O O . TYR A 1 87 ? 2.371 2.405 18.488 1.00 34.74 87 TYR A O 1
ATOM 676 N N . LEU A 1 88 ? 0.953 2.372 20.225 1.00 34.28 88 LEU A N 1
ATOM 677 C CA . LEU A 1 88 ? 1.924 1.832 21.189 1.00 34.66 88 LEU A CA 1
ATOM 678 C C . LEU A 1 88 ? 2.556 0.502 20.780 1.00 34.30 88 LEU A C 1
ATOM 679 O O . LEU A 1 88 ? 3.777 0.338 20.895 1.00 34.10 88 LEU A O 1
ATOM 684 N N . ALA A 1 89 ? 1.738 -0.424 20.271 1.00 34.55 89 ALA A N 1
ATOM 685 C CA . ALA A 1 89 ? 2.211 -1.742 19.793 1.00 34.48 89 ALA A CA 1
ATOM 686 C C . ALA A 1 89 ? 3.245 -1.657 18.680 1.00 34.35 89 ALA A C 1
ATOM 687 O O . ALA A 1 89 ? 4.092 -2.555 18.528 1.00 34.08 89 ALA A O 1
ATOM 689 N N . ASP A 1 90 ? 3.158 -0.606 17.871 1.00 33.97 90 ASP A N 1
ATOM 690 C CA . ASP A 1 90 ? 4.087 -0.447 16.759 1.00 34.16 90 ASP A CA 1
ATOM 691 C C . ASP A 1 90 ? 5.452 0.137 17.188 1.00 33.47 90 ASP A C 1
ATOM 692 O O . ASP A 1 90 ? 6.408 0.115 16.418 1.00 33.26 90 ASP A O 1
ATOM 697 N N . LEU A 1 91 ? 5.529 0.647 18.406 1.00 32.89 91 LEU A N 1
ATOM 698 C CA . LEU A 1 91 ? 6.784 1.215 18.930 1.00 32.86 91 LEU A CA 1
ATOM 699 C C . LEU A 1 91 ? 7.745 0.132 19.430 1.00 32.57 91 LEU A C 1
ATOM 700 O O . LEU A 1 91 ? 7.334 -0.846 20.061 1.00 32.97 91 LEU A O 1
ATOM 705 N N . GLN A 1 92 ? 9.032 0.325 19.162 1.00 32.11 92 GLN A N 1
ATOM 706 C CA . GLN A 1 92 ? 10.077 -0.511 19.733 1.00 31.49 92 GLN A CA 1
ATOM 707 C C . GLN A 1 92 ? 10.044 -0.437 21.263 1.00 30.55 92 GLN A C 1
ATOM 708 O O . GLN A 1 92 ? 9.941 0.643 21.848 1.00 29.87 92 GLN A O 1
ATOM 714 N N . GLY A 1 93 ? 10.133 -1.595 21.903 1.00 30.20 93 GLY A N 1
ATOM 715 C CA . GLY A 1 93 ? 10.178 -1.691 23.358 1.00 29.71 93 GLY A CA 1
ATOM 716 C C . GLY A 1 93 ? 11.120 -0.742 24.095 1.00 29.17 93 GLY A C 1
ATOM 717 O O . GLY A 1 93 ? 10.762 -0.190 25.111 1.00 29.35 93 GLY A O 1
ATOM 718 N N . VAL A 1 94 ? 12.345 -0.587 23.614 1.00 29.18 94 VAL A N 1
ATOM 719 C CA . VAL A 1 94 ? 13.313 0.284 24.297 1.00 28.93 94 VAL A CA 1
ATOM 720 C C . VAL A 1 94 ? 12.874 1.753 24.249 1.00 27.59 94 VAL A C 1
ATOM 721 O O . VAL A 1 94 ? 13.161 2.517 25.155 1.00 27.21 94 VAL A O 1
ATOM 725 N N . ALA A 1 95 ? 12.202 2.144 23.171 1.00 27.24 95 ALA A N 1
ATOM 726 C CA . ALA A 1 95 ? 11.721 3.524 23.017 1.00 27.01 95 ALA A CA 1
ATOM 727 C C . ALA A 1 95 ? 10.569 3.821 23.965 1.00 26.36 95 ALA A C 1
ATOM 728 O O . ALA A 1 95 ? 10.495 4.915 24.540 1.00 24.95 95 ALA A O 1
ATOM 730 N N . VAL A 1 96 ? 9.657 2.851 24.110 1.00 26.61 96 VAL A N 1
ATOM 731 C CA . VAL A 1 96 ? 8.615 2.923 25.113 1.00 26.83 96 VAL A CA 1
ATOM 732 C C . VAL A 1 96 ? 9.235 3.052 26.504 1.00 26.23 96 VAL A C 1
ATOM 733 O O . VAL A 1 96 ? 8.878 3.938 27.238 1.00 25.92 96 VAL A O 1
ATOM 737 N N . GLU A 1 97 ? 10.192 2.191 26.836 1.00 26.64 97 GLU A N 1
ATOM 738 C CA . GLU A 1 97 ? 10.828 2.215 28.149 1.00 27.91 97 GLU A CA 1
ATOM 739 C C . GLU A 1 97 ? 11.574 3.524 28.392 1.00 27.20 97 GLU A C 1
ATOM 740 O O . GLU A 1 97 ? 11.558 4.045 29.505 1.00 26.66 97 GLU A O 1
ATOM 746 N N . ALA A 1 98 ? 12.235 4.057 27.358 1.00 26.83 98 ALA A N 1
ATOM 747 C CA . ALA A 1 98 ? 12.976 5.324 27.491 1.00 26.58 98 ALA A CA 1
ATOM 748 C C . ALA A 1 98 ? 12.067 6.476 27.968 1.00 26.77 98 ALA A C 1
ATOM 749 O O . ALA A 1 98 ? 12.491 7.322 28.747 1.00 26.31 98 ALA A O 1
ATOM 751 N N . PHE A 1 99 ? 10.821 6.505 27.493 1.00 26.39 99 PHE A N 1
ATOM 752 C CA . PHE A 1 99 ? 9.907 7.592 27.836 1.00 26.98 99 PHE A CA 1
ATOM 753 C C . PHE A 1 99 ? 8.877 7.242 28.895 1.00 28.05 99 PHE A C 1
ATOM 754 O O . PHE A 1 99 ? 7.929 8.005 29.111 1.00 27.99 99 PHE A O 1
ATOM 762 N N . THR A 1 100 ? 9.089 6.105 29.566 1.00 29.76 100 THR A N 1
ATOM 763 C CA . THR A 1 100 ? 8.253 5.670 30.692 1.00 30.42 100 THR A CA 1
ATOM 764 C C . THR A 1 100 ? 8.952 5.992 32.020 1.00 31.57 100 THR A C 1
ATOM 765 O O . THR A 1 100 ? 10.132 5.668 32.228 1.00 32.19 100 THR A O 1
ATOM 769 N N . PHE A 1 101 ? 8.223 6.693 32.881 1.00 32.63 101 PHE A N 1
ATOM 770 C CA . PHE A 1 101 ? 8.688 7.056 34.213 1.00 33.15 101 PHE A CA 1
ATOM 771 C C . PHE A 1 101 ? 7.518 7.065 35.213 1.00 34.01 101 PHE A C 1
ATOM 772 O O . PHE A 1 101 ? 6.445 7.601 34.934 1.00 34.29 101 PHE A O 1
ATOM 780 N N . GLY A 1 102 ? 7.734 6.470 36.378 1.00 34.88 102 GLY A N 1
ATOM 781 C CA . GLY A 1 102 ? 6.661 6.314 37.363 1.00 35.09 102 GLY A CA 1
ATOM 782 C C . GLY A 1 102 ? 5.553 5.404 36.852 1.00 35.54 102 GLY A C 1
ATOM 783 O O . GLY A 1 102 ? 4.385 5.563 37.228 1.00 36.15 102 GLY A O 1
ATOM 784 N N . GLY A 1 103 ? 5.916 4.455 35.991 1.00 35.33 103 GLY A N 1
ATOM 785 C CA . GLY A 1 103 ? 4.939 3.583 35.336 1.00 35.45 103 GLY A CA 1
ATOM 786 C C . GLY A 1 103 ? 4.064 4.235 34.269 1.00 35.34 103 GLY A C 1
ATOM 787 O O . GLY A 1 103 ? 3.100 3.622 33.794 1.00 35.60 103 GLY A O 1
ATOM 788 N N . ARG A 1 104 ? 4.396 5.462 33.873 1.00 34.42 104 ARG A N 1
ATOM 789 C CA . ARG A 1 104 ? 3.609 6.176 32.886 1.00 34.73 104 ARG A CA 1
ATOM 790 C C . ARG A 1 104 ? 4.440 6.613 31.694 1.00 33.50 104 ARG A C 1
ATOM 791 O O . ARG A 1 104 ? 5.631 6.925 31.825 1.00 33.46 104 ARG A O 1
ATOM 799 N N . LEU A 1 105 ? 3.790 6.649 30.539 1.00 32.27 105 LEU A N 1
ATOM 800 C CA . LEU A 1 105 ? 4.392 7.185 29.324 1.00 31.36 105 LEU A CA 1
ATOM 801 C C . LEU A 1 105 ? 4.368 8.722 29.387 1.00 30.42 105 LEU A C 1
ATOM 802 O O . LEU A 1 105 ? 3.302 9.326 29.486 1.00 30.79 105 LEU A O 1
ATOM 807 N N . MET A 1 106 ? 5.555 9.337 29.337 1.00 28.94 106 MET A N 1
ATOM 808 C CA . MET A 1 106 ? 5.723 10.770 29.568 1.00 28.56 106 MET A CA 1
ATOM 809 C C . MET A 1 106 ? 6.061 11.594 28.302 1.00 27.34 106 MET A C 1
ATOM 810 O O . MET A 1 106 ? 6.339 12.788 28.372 1.00 26.68 106 MET A O 1
ATOM 815 N N . GLY A 1 107 ? 6.003 10.950 27.150 1.00 27.05 107 GLY A N 1
ATOM 816 C CA . GLY A 1 107 ? 6.196 11.628 25.871 1.00 26.55 107 GLY A CA 1
ATOM 817 C C . GLY A 1 107 ? 5.990 10.630 24.762 1.00 26.12 107 GLY A C 1
ATOM 818 O O . GLY A 1 107 ? 5.783 9.446 25.014 1.00 26.94 107 GLY A O 1
ATOM 819 N N . LEU A 1 108 ? 5.993 11.111 23.531 1.00 25.54 108 LEU A N 1
ATOM 820 C CA . LEU A 1 108 ? 5.805 10.245 22.363 1.00 24.66 108 LEU A CA 1
ATOM 821 C C . LEU A 1 108 ? 7.169 9.956 21.768 1.00 23.90 108 LEU A C 1
ATOM 822 O O . LEU A 1 108 ? 7.779 10.879 21.235 1.00 22.22 108 LEU A O 1
ATOM 827 N N . PRO A 1 109 ? 7.647 8.689 21.871 1.00 23.76 109 PRO A N 1
ATOM 828 C CA . PRO A 1 109 ? 8.944 8.318 21.337 1.00 23.53 109 PRO A CA 1
ATOM 829 C C . PRO A 1 109 ? 8.936 8.394 19.816 1.00 23.87 109 PRO A C 1
ATOM 830 O O . PRO A 1 109 ? 7.998 7.899 19.167 1.00 24.65 109 PRO A O 1
ATOM 834 N N . ALA A 1 110 ? 9.964 9.016 19.248 1.00 22.73 110 ALA A N 1
ATOM 835 C CA . ALA A 1 110 ? 9.969 9.300 17.819 1.00 22.63 110 ALA A CA 1
ATOM 836 C C . ALA A 1 110 ? 11.176 8.717 17.101 1.00 22.27 110 ALA A C 1
ATOM 837 O O . ALA A 1 110 ? 11.020 7.973 16.127 1.00 22.72 110 ALA A O 1
ATOM 839 N N . PHE A 1 111 ? 12.377 9.061 17.568 1.00 22.33 111 PHE A N 1
ATOM 840 C CA . PHE A 1 111 ? 13.606 8.722 16.851 1.00 21.99 111 PHE A CA 1
ATOM 841 C C . PHE A 1 111 ? 14.655 8.133 17.767 1.00 22.04 111 PHE A C 1
ATOM 842 O O . PHE A 1 111 ? 14.728 8.472 18.960 1.00 23.09 111 PHE A O 1
ATOM 850 N N . ALA A 1 112 ? 15.436 7.215 17.224 1.00 20.91 112 ALA A N 1
ATOM 851 C CA . ALA A 1 112 ? 16.558 6.634 17.934 1.00 19.97 112 ALA A CA 1
ATOM 852 C C . ALA A 1 112 ? 17.838 7.106 17.275 1.00 18.70 112 ALA A C 1
ATOM 853 O O . ALA A 1 112 ? 17.871 7.387 16.074 1.00 17.23 112 ALA A O 1
ATOM 855 N N . GLU A 1 113 ? 18.897 7.205 18.072 1.00 18.33 113 GLU A N 1
ATOM 856 C CA . GLU A 1 113 ? 20.150 7.749 17.598 1.00 18.07 113 GLU A CA 1
ATOM 857 C C . GLU A 1 113 ? 21.295 7.247 18.451 1.00 18.45 113 GLU A C 1
ATOM 858 O O . GLU A 1 113 ? 21.113 6.863 19.590 1.00 17.97 113 GLU A O 1
ATOM 864 N N . SER A 1 114 ? 22.490 7.310 17.883 1.00 19.03 114 SER A N 1
ATOM 865 C CA . SER A 1 114 ? 23.714 7.070 18.632 1.00 18.81 114 SER A CA 1
ATOM 866 C C . SER A 1 114 ? 24.835 7.708 17.855 1.00 18.75 114 SER A C 1
ATOM 867 O O . SER A 1 114 ? 24.692 7.980 16.663 1.00 19.38 114 SER A O 1
ATOM 870 N N . VAL A 1 115 ? 25.968 7.938 18.508 1.00 19.09 115 VAL A N 1
ATOM 871 C CA . VAL A 1 115 ? 27.170 8.255 17.756 1.00 18.68 115 VAL A CA 1
ATOM 872 C C . VAL A 1 115 ? 27.702 7.018 17.044 1.00 19.02 115 VAL A C 1
ATOM 873 O O . VAL A 1 115 ? 27.385 5.865 17.377 1.00 17.96 115 VAL A O 1
ATOM 877 N N . ALA A 1 116 ? 28.498 7.291 16.019 1.00 19.82 116 ALA A N 1
ATOM 878 C CA . ALA A 1 116 ? 29.146 6.273 15.212 1.00 20.06 116 ALA A CA 1
ATOM 879 C C . ALA A 1 116 ? 30.322 6.913 14.450 1.00 20.18 116 ALA A C 1
ATOM 880 O O . ALA A 1 116 ? 30.472 8.137 14.404 1.00 20.38 116 ALA A O 1
ATOM 882 N N . LEU A 1 117 ? 31.123 6.055 13.838 1.00 20.80 117 LEU A N 1
ATOM 883 C CA . LEU A 1 117 ? 32.182 6.475 12.959 1.00 21.57 117 LEU A CA 1
ATOM 884 C C . LEU A 1 117 ? 31.538 6.820 11.615 1.00 21.50 117 LEU A C 1
ATOM 885 O O . LEU A 1 117 ? 31.080 5.938 10.881 1.00 22.25 117 LEU A O 1
ATOM 890 N N . ILE A 1 118 ? 31.483 8.120 11.332 1.00 22.76 118 ILE A N 1
ATOM 891 C CA . ILE A 1 118 ? 30.979 8.618 10.073 1.00 23.62 118 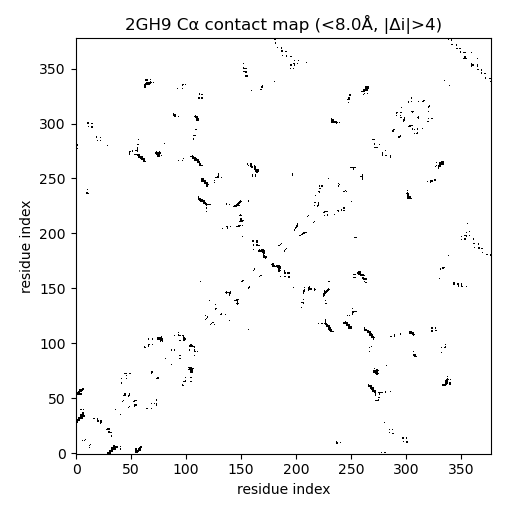ILE A CA 1
ATOM 892 C C . ILE A 1 118 ? 32.206 9.053 9.258 1.00 24.54 118 ILE A C 1
ATOM 893 O O . ILE A 1 118 ? 32.992 9.900 9.682 1.00 23.93 118 ILE A O 1
ATOM 898 N N . TYR A 1 119 ? 32.374 8.425 8.102 1.00 26.05 119 TYR A N 1
ATOM 899 C CA . TYR A 1 119 ? 33.564 8.633 7.265 1.00 27.02 119 TYR A CA 1
ATOM 900 C C . TYR A 1 119 ? 33.187 9.193 5.911 1.00 27.98 119 TYR A C 1
ATOM 901 O O . TYR A 1 119 ? 32.234 8.723 5.287 1.00 28.46 119 TYR A O 1
ATOM 910 N N . ASN A 1 120 ? 33.951 10.201 5.489 1.00 29.09 120 ASN A N 1
ATOM 911 C CA . ASN A 1 120 ? 33.793 10.844 4.195 1.00 29.71 120 ASN A CA 1
ATOM 912 C C . ASN A 1 120 ? 34.500 9.990 3.146 1.00 30.41 120 ASN A C 1
ATOM 913 O O . ASN A 1 120 ? 35.726 9.848 3.168 1.00 29.94 120 ASN A O 1
ATOM 918 N N . LYS A 1 121 ? 33.707 9.446 2.229 1.00 31.90 121 LYS A N 1
ATOM 919 C CA . LYS A 1 121 ? 34.166 8.501 1.194 1.00 32.86 121 LYS A CA 1
ATOM 920 C C . LYS A 1 121 ? 35.107 9.056 0.107 1.00 33.94 121 LYS A C 1
ATOM 921 O O . LYS A 1 121 ? 35.642 8.305 -0.707 1.00 34.79 121 LYS A O 1
ATOM 927 N N . LYS A 1 122 ? 35.298 10.364 0.099 1.00 34.60 122 LYS A N 1
ATOM 928 C CA . LYS A 1 122 ? 36.347 11.012 -0.670 1.00 34.93 122 LYS A CA 1
ATOM 929 C C . LYS A 1 122 ? 37.752 10.711 -0.098 1.00 35.34 122 LYS A C 1
ATOM 930 O O . LYS A 1 122 ? 38.735 10.640 -0.835 1.00 34.78 122 LYS A O 1
ATOM 936 N N . TYR A 1 123 ? 37.832 10.547 1.224 1.00 35.46 123 TYR A N 1
ATOM 937 C CA . TYR A 1 123 ? 39.065 10.178 1.901 1.00 35.46 123 TYR A CA 1
ATOM 938 C C . TYR A 1 123 ? 39.137 8.686 2.244 1.00 35.68 123 TYR A C 1
ATOM 939 O O . TYR A 1 123 ? 40.224 8.102 2.277 1.00 35.39 123 TYR A O 1
ATOM 948 N N . VAL A 1 124 ? 37.982 8.086 2.534 1.00 35.44 124 VAL A N 1
ATOM 949 C CA . VAL A 1 124 ? 37.923 6.735 3.063 1.00 35.58 124 VAL A CA 1
ATOM 950 C C . VAL A 1 124 ? 36.896 5.923 2.304 1.00 35.81 124 VAL A C 1
ATOM 951 O O . VAL A 1 124 ? 35.691 6.043 2.564 1.00 35.24 124 VAL A O 1
ATOM 955 N N . LYS A 1 125 ? 37.366 5.075 1.386 1.00 36.06 125 LYS A N 1
ATOM 956 C CA . LYS A 1 125 ? 36.461 4.270 0.572 1.00 36.65 125 LYS A CA 1
ATOM 957 C C . LYS A 1 125 ? 35.767 3.168 1.375 1.00 36.53 125 LYS A C 1
ATOM 958 O O . LYS A 1 125 ? 34.571 2.939 1.211 1.00 35.86 125 LYS A O 1
ATOM 964 N N . GLU A 1 126 ? 36.518 2.495 2.243 1.00 36.93 126 GLU A N 1
ATOM 965 C CA . GLU A 1 126 ? 35.960 1.439 3.097 1.00 36.84 126 GLU A CA 1
ATOM 966 C C . GLU A 1 126 ? 36.346 1.651 4.559 1.00 36.33 126 GLU A C 1
ATOM 967 O O . GLU A 1 126 ? 37.439 2.122 4.839 1.00 36.33 126 GLU A O 1
ATOM 973 N N . PRO A 1 127 ? 35.455 1.277 5.498 1.00 35.73 127 PRO A N 1
ATOM 974 C CA . PRO A 1 127 ? 35.728 1.605 6.899 1.00 35.35 127 PRO A CA 1
ATOM 975 C C . PRO A 1 127 ? 36.969 0.850 7.410 1.00 34.67 127 PRO A C 1
ATOM 976 O O . PRO A 1 127 ? 37.218 -0.281 6.998 1.00 33.49 127 PRO A O 1
ATOM 980 N N . PRO A 1 128 ? 37.776 1.498 8.264 1.00 34.33 128 PRO A N 1
ATOM 981 C CA . PRO A 1 128 ? 38.917 0.791 8.852 1.00 33.77 128 PRO A CA 1
ATOM 982 C C . PRO A 1 128 ? 38.449 -0.414 9.676 1.00 33.29 128 PRO A C 1
ATOM 983 O O . PRO A 1 128 ? 37.510 -0.294 10.469 1.00 32.72 128 PRO A O 1
ATOM 987 N N . ARG A 1 129 ? 39.104 -1.560 9.489 1.00 32.63 129 ARG A N 1
ATOM 988 C CA . ARG A 1 129 ? 38.656 -2.820 10.085 1.00 31.92 129 ARG A CA 1
ATOM 989 C C . ARG A 1 129 ? 39.074 -2.997 11.547 1.00 30.83 129 ARG A C 1
ATOM 990 O O . ARG A 1 129 ? 38.467 -3.774 12.278 1.00 30.50 129 ARG A O 1
ATOM 998 N N . THR A 1 130 ? 40.134 -2.303 11.953 1.00 29.40 130 THR A N 1
ATOM 999 C CA . THR A 1 130 ? 40.687 -2.428 13.295 1.00 28.38 130 THR A CA 1
ATOM 1000 C C . THR A 1 130 ? 41.146 -1.057 13.790 1.00 27.83 130 THR A C 1
ATOM 1001 O O . THR A 1 130 ? 41.237 -0.096 13.028 1.00 27.63 130 THR A O 1
ATOM 1005 N N . TRP A 1 131 ? 41.464 -0.995 15.076 1.00 27.46 131 TRP A N 1
ATOM 1006 C CA . TRP A 1 131 ? 42.060 0.177 15.662 1.00 27.50 131 TRP A CA 1
ATOM 1007 C C . TRP A 1 131 ? 43.336 0.587 14.934 1.00 27.27 131 TRP A C 1
ATOM 1008 O O . TRP A 1 131 ? 43.568 1.758 14.703 1.00 27.22 131 TRP A O 1
ATOM 1019 N N . GLU A 1 132 ? 44.167 -0.390 14.599 1.00 27.86 132 GLU A N 1
ATOM 1020 C CA . GLU A 1 132 ? 45.512 -0.110 14.084 1.00 28.74 132 GLU A CA 1
ATOM 1021 C C . GLU A 1 132 ? 45.410 0.478 12.672 1.00 29.08 132 GLU A C 1
ATOM 1022 O O . GLU A 1 132 ? 46.128 1.405 12.308 1.00 28.91 132 GLU A 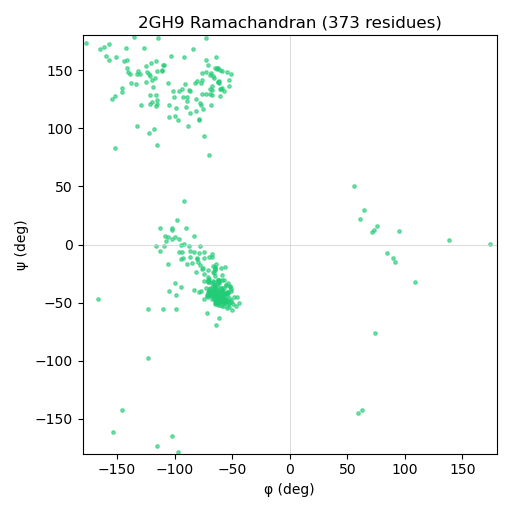O 1
ATOM 1028 N N . GLU A 1 133 ? 44.489 -0.071 11.896 1.00 29.25 133 GLU A N 1
ATOM 1029 C CA . GLU A 1 133 ? 44.198 0.416 10.556 1.00 30.11 133 GLU A CA 1
ATOM 1030 C C . GLU A 1 133 ? 43.594 1.836 10.567 1.00 29.75 133 GLU A C 1
ATOM 1031 O O . GLU A 1 133 ? 43.915 2.661 9.719 1.00 30.19 133 GLU A O 1
ATOM 1037 N N . PHE A 1 134 ? 42.717 2.094 11.537 1.00 29.88 134 PHE A N 1
ATOM 1038 C CA . PHE A 1 134 ? 42.116 3.410 11.756 1.00 29.88 134 PHE A CA 1
ATOM 1039 C C . PHE A 1 134 ? 43.169 4.423 12.147 1.00 29.71 134 PHE A C 1
ATOM 1040 O O . PHE A 1 134 ? 43.213 5.509 11.591 1.00 29.61 134 PHE A O 1
ATOM 1048 N N . LEU A 1 135 ? 43.989 4.054 13.130 1.00 30.45 135 LEU A N 1
ATOM 1049 C CA . LEU A 1 135 ? 45.047 4.905 13.627 1.00 31.16 135 LEU A CA 1
ATOM 1050 C C . LEU A 1 135 ? 45.997 5.321 12.520 1.00 31.65 135 LEU A C 1
ATOM 1051 O O . LEU A 1 135 ? 46.278 6.510 12.364 1.00 31.82 135 LEU A O 1
ATOM 1056 N N . ALA A 1 136 ? 46.458 4.346 11.745 1.00 32.32 136 ALA A N 1
ATOM 1057 C CA . ALA A 1 136 ? 47.397 4.594 10.644 1.00 33.06 136 ALA A CA 1
ATOM 1058 C C . ALA A 1 136 ? 46.804 5.537 9.591 1.00 33.63 136 ALA A C 1
ATOM 1059 O O . ALA A 1 136 ? 47.463 6.482 9.150 1.00 34.35 136 ALA A O 1
ATOM 1061 N N . LEU A 1 137 ? 45.552 5.282 9.220 1.00 33.92 137 LEU A N 1
ATOM 1062 C CA . LEU A 1 137 ? 44.806 6.128 8.293 1.00 33.61 137 LEU A CA 1
ATOM 1063 C C . LEU A 1 137 ? 44.599 7.556 8.813 1.00 33.78 137 LEU A C 1
ATOM 1064 O O . LEU A 1 137 ? 44.848 8.519 8.085 1.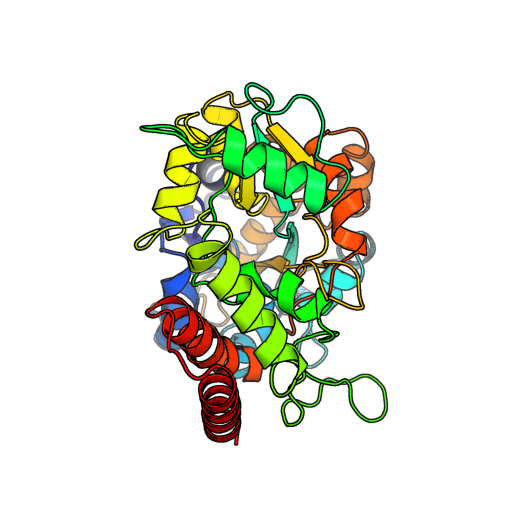00 33.55 137 LEU A O 1
ATOM 1069 N N . ALA A 1 138 ? 44.132 7.690 10.056 1.00 33.67 138 ALA A N 1
ATOM 1070 C CA . ALA A 1 138 ? 43.813 8.993 10.624 1.00 34.04 138 ALA A CA 1
ATOM 1071 C C . ALA A 1 138 ? 45.058 9.879 10.698 1.00 34.35 138 ALA A C 1
ATOM 1072 O O . ALA A 1 138 ? 44.995 11.070 10.422 1.00 33.10 138 ALA A O 1
ATOM 1074 N N . GLN A 1 139 ? 46.182 9.287 11.097 1.00 35.36 139 GLN A N 1
ATOM 1075 C CA . GLN A 1 139 ? 47.445 10.025 11.185 1.00 36.34 139 GLN A CA 1
ATOM 1076 C C . GLN A 1 139 ? 47.936 10.433 9.792 1.00 37.58 139 GLN A C 1
ATOM 1077 O O . GLN A 1 139 ? 48.417 11.562 9.611 1.00 38.16 139 GLN A O 1
ATOM 1083 N N . LYS A 1 140 ? 47.799 9.514 8.835 1.00 38.72 140 LYS A N 1
ATOM 1084 C CA . LYS A 1 140 ? 48.173 9.748 7.438 1.00 39.69 140 LYS A CA 1
ATOM 1085 C C . LYS A 1 140 ? 47.423 10.920 6.816 1.00 40.48 140 LYS A C 1
ATOM 1086 O O . LYS A 1 140 ? 48.014 11.740 6.099 1.00 40.52 140 LYS A O 1
ATOM 1092 N N . LEU A 1 141 ? 46.117 10.972 7.065 1.00 40.53 141 LEU A N 1
ATOM 1093 C CA . LEU A 1 141 ? 45.255 11.948 6.418 1.00 40.72 141 LEU A CA 1
ATOM 1094 C C . LEU A 1 141 ? 45.291 13.280 7.129 1.00 41.21 141 LEU A C 1
ATOM 1095 O O . LEU A 1 141 ? 44.714 14.245 6.632 1.00 42.40 141 LEU A O 1
ATOM 1100 N N . THR A 1 142 ? 45.963 13.341 8.279 1.00 41.55 142 THR A N 1
ATOM 1101 C CA . THR A 1 142 ? 46.162 14.588 9.005 1.00 42.03 142 THR A CA 1
ATOM 1102 C C . THR A 1 142 ? 47.445 15.262 8.512 1.00 42.78 142 THR A C 1
ATOM 1103 O O . THR A 1 142 ? 48.508 14.644 8.496 1.00 42.75 142 THR A O 1
ATOM 1107 N N . THR A 1 143 ? 47.327 16.526 8.113 1.00 43.89 143 THR A N 1
ATOM 1108 C CA . THR A 1 143 ? 48.404 17.270 7.441 1.00 44.54 143 THR A CA 1
ATOM 1109 C C . THR A 1 143 ? 48.360 18.764 7.867 1.00 45.22 143 THR A C 1
ATOM 1110 O O . THR A 1 143 ? 48.079 19.070 9.031 1.00 46.08 143 THR A O 1
ATOM 1114 N N . GLY A 1 144 ? 48.639 19.685 6.941 1.00 45.40 144 GLY A N 1
ATOM 1115 C CA . GLY A 1 144 ? 48.478 21.117 7.198 1.00 45.27 144 GLY A CA 1
ATOM 1116 C C . GLY A 1 144 ? 47.031 21.522 7.456 1.00 45.27 144 GLY A C 1
ATOM 1117 O O . GLY A 1 144 ? 46.671 21.870 8.591 1.00 45.93 144 GLY A O 1
ATOM 1118 N N . ALA A 1 145 ? 46.194 21.463 6.415 1.00 44.82 145 ALA A N 1
ATOM 1119 C CA . ALA A 1 145 ? 44.795 21.944 6.518 1.00 44.25 145 ALA A CA 1
ATOM 1120 C C . ALA A 1 145 ? 43.721 20.834 6.553 1.00 43.76 145 ALA A C 1
ATOM 1121 O O . ALA A 1 145 ? 42.520 21.132 6.589 1.00 44.31 145 ALA A O 1
ATOM 1123 N N . THR A 1 146 ? 44.155 19.573 6.548 1.00 42.66 146 THR A N 1
ATOM 1124 C CA . THR A 1 146 ? 43.252 18.414 6.509 1.00 41.61 146 THR A CA 1
ATOM 1125 C C . THR A 1 146 ? 43.376 17.610 7.796 1.00 40.53 146 THR A C 1
ATOM 1126 O O . THR A 1 146 ? 44.446 17.584 8.428 1.00 40.62 146 THR A O 1
ATOM 1130 N N . PHE A 1 147 ? 42.278 16.975 8.198 1.00 38.74 147 PHE A N 1
ATOM 1131 C CA . PHE A 1 147 ? 42.260 16.185 9.427 1.00 37.41 147 PHE A CA 1
ATOM 1132 C C . PHE A 1 147 ? 41.794 14.768 9.139 1.00 35.56 147 PHE A C 1
ATOM 1133 O O . PHE A 1 147 ? 40.882 14.554 8.334 1.00 35.36 147 PHE A O 1
ATOM 1141 N N . GLY A 1 148 ? 42.432 13.792 9.775 1.00 33.66 148 GLY A N 1
ATOM 1142 C CA . GLY A 1 148 ? 42.010 12.392 9.616 1.00 32.09 148 GLY A CA 1
ATOM 1143 C C . GLY A 1 148 ? 40.850 12.031 10.542 1.00 30.40 148 GLY A C 1
ATOM 1144 O O . GLY A 1 148 ? 39.963 11.277 10.151 1.00 29.35 148 GLY A O 1
ATOM 1145 N N . PHE A 1 149 ? 40.893 12.551 11.773 1.00 28.84 149 PHE A N 1
ATOM 1146 C CA . PHE A 1 149 ? 39.873 12.292 12.779 1.00 28.16 149 PHE A CA 1
ATOM 1147 C C . PHE A 1 149 ? 39.697 13.413 13.797 1.00 27.12 149 PHE A C 1
ATOM 1148 O O . PHE A 1 149 ? 40.651 13.866 14.441 1.00 28.02 149 PHE A O 1
ATOM 1156 N N . LEU A 1 150 ? 38.443 13.841 13.958 1.00 25.79 150 LEU A N 1
ATOM 1157 C CA . LEU A 1 150 ? 38.085 14.850 14.910 1.00 25.71 150 LEU A CA 1
ATOM 1158 C C . LEU A 1 150 ? 36.743 14.482 15.537 1.00 24.82 150 LEU A C 1
ATOM 1159 O O . LEU A 1 150 ? 35.929 13.812 14.912 1.00 24.17 150 LEU A O 1
ATOM 1164 N N . TYR A 1 151 ? 36.545 14.925 16.769 1.00 24.29 151 TYR A N 1
ATOM 1165 C CA . TYR A 1 151 ? 35.257 14.764 17.464 1.00 24.40 151 TYR A CA 1
ATOM 1166 C C . TYR A 1 151 ? 35.195 15.674 18.690 1.00 24.21 151 TYR A C 1
ATOM 1167 O O . TYR A 1 151 ? 36.214 16.238 19.108 1.00 23.95 151 TYR A O 1
ATOM 1176 N N . ASN A 1 152 ? 34.000 15.798 19.263 1.00 23.45 152 ASN A N 1
ATOM 1177 C CA . ASN A 1 152 ? 33.789 16.581 20.478 1.00 23.72 152 ASN A CA 1
ATOM 1178 C C . ASN A 1 152 ? 34.420 15.905 21.698 1.00 23.26 152 ASN A C 1
ATOM 1179 O O . ASN A 1 152 ? 33.743 15.335 22.536 1.00 22.83 152 ASN A O 1
ATOM 1184 N N . ILE A 1 153 ? 35.745 16.036 21.802 1.00 23.72 153 ILE A N 1
ATOM 1185 C CA . ILE A 1 153 ? 36.555 15.286 22.751 1.00 22.66 153 ILE A CA 1
ATOM 1186 C C . ILE A 1 153 ? 36.245 15.522 24.226 1.00 23.14 153 ILE A C 1
ATOM 1187 O O . ILE A 1 153 ? 36.424 14.632 25.057 1.00 22.27 153 ILE A O 1
ATOM 1192 N N . GLY A 1 154 ? 35.792 16.724 24.565 1.00 22.83 154 GLY A N 1
ATOM 1193 C CA . GLY A 1 154 ? 35.468 17.032 25.933 1.00 22.71 154 GLY A CA 1
ATOM 1194 C C . GLY A 1 154 ? 34.119 16.538 26.400 1.00 22.29 154 GLY A C 1
ATOM 1195 O O . GLY A 1 154 ? 33.859 16.546 27.578 1.00 21.55 154 GLY A O 1
ATOM 1196 N N . ASP A 1 155 ? 33.266 16.090 25.476 1.00 22.97 155 ASP A N 1
ATOM 1197 C CA . ASP A 1 155 ? 31.881 15.717 25.799 1.00 22.49 155 ASP A CA 1
ATOM 1198 C C . ASP A 1 155 ? 31.718 14.286 26.392 1.00 22.06 155 ASP A C 1
ATOM 1199 O O . ASP A 1 155 ? 32.130 13.308 25.787 1.00 22.41 155 ASP A O 1
ATOM 1204 N N . PRO A 1 156 ? 31.097 14.159 27.570 1.00 21.95 156 PRO A N 1
ATOM 1205 C CA . PRO A 1 156 ? 30.965 12.831 28.227 1.00 21.42 156 PRO A CA 1
ATOM 1206 C C . PRO A 1 156 ? 30.092 11.785 27.476 1.00 21.23 156 PRO A C 1
ATOM 1207 O O . PRO A 1 156 ? 30.466 10.597 27.359 1.00 20.60 156 PRO A O 1
ATOM 1211 N N . TYR A 1 157 ? 28.950 12.233 26.966 1.00 20.79 157 TYR A N 1
ATOM 1212 C CA . TYR A 1 157 ? 28.134 11.428 26.018 1.00 20.13 157 TYR A CA 1
ATOM 1213 C C . TYR A 1 157 ? 28.931 10.870 24.817 1.00 19.17 157 TYR A C 1
ATOM 1214 O O . TYR A 1 157 ? 28.862 9.685 24.515 1.00 18.09 157 TYR A O 1
ATOM 1223 N N . PHE A 1 158 ? 29.693 11.713 24.130 1.00 19.51 158 PHE A N 1
ATOM 1224 C CA . PHE A 1 158 ? 30.463 11.255 22.951 1.00 19.27 158 PHE A CA 1
ATOM 1225 C C . PHE A 1 158 ? 31.514 10.198 23.310 1.00 19.21 158 PHE A C 1
ATOM 1226 O O . PHE A 1 158 ? 31.787 9.268 22.537 1.00 18.99 158 PHE A O 1
ATOM 1234 N N . ASN A 1 159 ? 32.077 10.339 24.508 1.00 19.01 159 ASN A N 1
ATOM 1235 C CA . ASN A 1 159 ? 33.112 9.443 25.022 1.00 19.08 159 ASN A CA 1
ATOM 1236 C C . ASN A 1 159 ? 32.626 8.184 25.733 1.00 19.06 159 ASN A C 1
ATOM 1237 O O . ASN A 1 159 ? 33.440 7.308 26.014 1.00 18.14 159 ASN A O 1
ATOM 1242 N N . PHE A 1 160 ? 31.326 8.078 26.032 1.00 18.72 160 PHE A N 1
ATOM 1243 C CA . PHE A 1 160 ? 30.835 6.912 26.749 1.00 18.85 160 PHE A CA 1
ATOM 1244 C C . PHE A 1 160 ? 31.284 5.590 26.119 1.0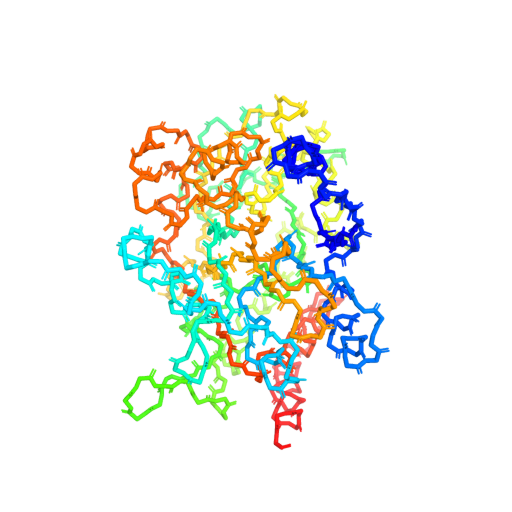0 19.41 160 PHE A C 1
ATOM 1245 O O . PHE A 1 160 ? 31.643 4.665 26.836 1.00 20.14 160 PHE A O 1
ATOM 1253 N N . GLY A 1 161 ? 31.292 5.496 24.788 1.00 18.83 161 GLY A N 1
ATOM 1254 C CA . GLY A 1 161 ? 31.672 4.258 24.122 1.00 19.53 161 GLY A CA 1
ATOM 1255 C C . GLY A 1 161 ? 33.040 3.731 24.506 1.00 19.65 161 GLY A C 1
ATOM 1256 O O . GLY A 1 161 ? 33.248 2.523 24.589 1.00 20.13 161 GLY A O 1
ATOM 1257 N N . PHE A 1 162 ? 33.964 4.641 24.745 1.00 19.33 162 PHE A N 1
ATOM 1258 C CA . PHE A 1 162 ? 35.282 4.279 25.271 1.00 20.07 162 PHE A CA 1
ATOM 1259 C C . PHE A 1 162 ? 35.175 3.804 26.737 1.00 20.16 162 PHE A C 1
ATOM 1260 O O . PHE A 1 162 ? 35.846 2.862 27.139 1.00 19.27 162 PHE A O 1
ATOM 1268 N N . PHE A 1 163 ? 34.312 4.431 27.519 1.00 20.15 163 PHE A N 1
ATOM 1269 C CA . PHE A 1 163 ? 34.077 3.974 28.891 1.00 21.52 163 PHE A CA 1
ATOM 1270 C C . PHE A 1 163 ? 33.476 2.551 28.925 1.00 21.56 163 PHE A C 1
ATOM 1271 O O . PHE A 1 163 ? 33.889 1.717 29.737 1.00 21.99 163 PHE A O 1
ATOM 1279 N N . LYS A 1 164 ? 32.542 2.283 28.015 1.00 21.76 164 LYS A N 1
ATOM 1280 C CA . LYS A 1 164 ? 31.960 0.951 27.821 1.00 22.35 164 LYS A CA 1
ATOM 1281 C C . LYS A 1 164 ? 33.005 -0.091 27.383 1.00 22.41 164 LYS A C 1
ATOM 1282 O O . LYS A 1 164 ? 33.105 -1.167 27.990 1.00 22.82 164 LYS A O 1
ATOM 1288 N N . ALA A 1 165 ? 33.805 0.234 26.375 1.00 22.48 165 ALA A N 1
ATOM 1289 C CA . ALA A 1 165 ? 34.893 -0.646 25.966 1.00 23.62 165 ALA A CA 1
ATOM 1290 C C . ALA A 1 165 ? 35.777 -1.060 27.176 1.00 24.19 165 ALA A C 1
ATOM 1291 O O . ALA A 1 165 ? 36.071 -2.241 27.373 1.00 24.50 165 ALA A O 1
ATOM 1293 N N . PHE A 1 166 ? 36.169 -0.088 27.997 1.00 25.18 166 PHE A N 1
ATOM 1294 C CA . PHE A 1 166 ? 37.069 -0.346 29.126 1.00 25.37 166 PHE A CA 1
ATOM 1295 C C . PHE A 1 166 ? 36.397 -0.967 30.358 1.00 26.35 166 PHE A C 1
ATOM 1296 O O . PHE A 1 166 ? 37.090 -1.357 31.298 1.00 26.87 166 PHE A O 1
ATOM 1304 N N . GLY A 1 167 ? 35.067 -1.080 30.356 1.00 26.44 167 GLY A N 1
ATOM 1305 C CA . GLY A 1 167 ? 34.374 -1.990 31.284 1.00 26.40 167 GLY A CA 1
ATOM 1306 C C . GLY A 1 167 ? 33.102 -1.509 31.952 1.00 26.40 167 GLY A C 1
ATOM 1307 O O . GLY A 1 167 ? 32.579 -2.206 32.810 1.00 26.19 167 GLY A O 1
ATOM 1308 N N . ALA A 1 168 ? 32.623 -0.314 31.604 1.00 26.79 168 ALA A N 1
ATOM 1309 C CA . ALA A 1 168 ? 31.368 0.225 32.160 1.00 27.17 168 ALA A CA 1
ATOM 1310 C C . ALA A 1 168 ? 30.185 -0.254 31.326 1.00 27.50 168 ALA A C 1
ATOM 1311 O O . ALA A 1 168 ? 30.075 0.115 30.172 1.00 27.38 168 ALA A O 1
ATOM 1313 N N . GLU A 1 169 ? 29.321 -1.093 31.896 1.00 27.86 169 GLU A N 1
ATOM 1314 C CA . GLU A 1 169 ? 28.098 -1.547 31.195 1.00 27.87 169 GLU A CA 1
ATOM 1315 C C . GLU A 1 169 ? 27.199 -0.347 30.860 1.00 27.26 169 GLU A C 1
ATOM 1316 O O . GLU A 1 169 ? 26.704 -0.197 29.752 1.00 26.14 169 GLU A O 1
ATOM 1322 N N . ASN A 1 170 ? 27.017 0.508 31.847 1.00 27.65 170 ASN A N 1
ATOM 1323 C CA . ASN A 1 170 ? 26.307 1.746 31.680 1.00 28.57 170 ASN A CA 1
ATOM 1324 C C . ASN A 1 170 ? 26.857 2.695 32.732 1.00 29.36 170 ASN A C 1
ATOM 1325 O O . ASN A 1 170 ? 27.975 2.466 33.229 1.00 28.59 170 ASN A O 1
ATOM 1330 N N . VAL A 1 171 ? 26.117 3.771 33.036 1.00 30.08 171 VAL A N 1
ATOM 1331 C CA . VAL A 1 171 ? 26.543 4.754 34.003 1.00 31.38 171 VAL A CA 1
ATOM 1332 C C . VAL A 1 171 ? 26.465 4.176 35.415 1.00 32.52 171 VAL A C 1
ATOM 1333 O O . VAL A 1 171 ? 27.371 4.365 36.219 1.00 32.68 171 VAL A O 1
ATOM 1337 N N . PHE A 1 172 ? 25.372 3.476 35.692 1.00 34.74 172 PHE A N 1
ATOM 1338 C CA . PHE A 1 172 ? 25.071 2.942 37.019 1.00 36.04 172 PHE A CA 1
ATOM 1339 C C . PHE A 1 172 ? 24.890 1.428 36.966 1.00 37.90 172 PHE A C 1
ATOM 1340 O O . PHE A 1 172 ? 24.377 0.897 35.983 1.00 38.60 172 PHE A O 1
ATOM 1348 N N . ALA A 1 173 ? 25.283 0.742 38.040 1.00 40.29 173 ALA A N 1
ATOM 1349 C CA . ALA A 1 173 ? 25.010 -0.687 38.205 1.00 42.19 173 ALA A CA 1
ATOM 1350 C C . ALA A 1 173 ? 23.500 -0.936 38.358 1.00 44.08 173 ALA A C 1
ATOM 1351 O O . ALA A 1 173 ? 22.788 -0.097 38.909 1.00 44.45 173 ALA A O 1
ATOM 1353 N N . LYS A 1 174 ? 23.018 -2.061 37.828 1.00 46.56 174 LYS A N 1
ATOM 1354 C CA . LYS A 1 174 ? 21.628 -2.510 38.035 1.00 48.46 174 LYS A CA 1
ATOM 1355 C C . LYS A 1 174 ? 21.534 -3.234 39.366 1.00 50.24 174 LYS A C 1
ATOM 1356 O O . LYS A 1 174 ? 22.407 -4.037 39.700 1.00 50.37 174 LYS A O 1
ATOM 1362 N N . ASP A 1 175 ? 20.456 -2.985 40.109 1.00 52.53 175 ASP A N 1
ATOM 1363 C CA . ASP A 1 175 ? 20.404 -3.381 41.513 1.00 53.28 175 ASP A CA 1
ATOM 1364 C C . ASP A 1 175 ? 19.270 -4.328 41.900 1.00 54.45 175 ASP A C 1
ATOM 1365 O O . ASP A 1 175 ? 18.075 -4.064 41.643 1.00 54.97 175 ASP A O 1
ATOM 1370 N N . ALA A 1 176 ? 19.687 -5.409 42.564 1.00 55.28 176 ALA A N 1
ATOM 1371 C CA . ALA A 1 176 ? 18.802 -6.378 43.193 1.00 55.57 176 ALA A CA 1
ATOM 1372 C C . ALA A 1 176 ? 18.158 -7.220 42.115 1.00 56.07 176 ALA A C 1
ATOM 1373 O O . ALA A 1 176 ? 18.549 -8.373 41.909 1.00 56.01 176 ALA A O 1
ATOM 1375 N N . LYS A 1 177 ? 17.176 -6.632 41.434 1.00 56.46 177 LYS A N 1
ATOM 1376 C CA . LYS A 1 177 ? 16.573 -7.233 40.252 1.00 56.61 177 LYS A CA 1
ATOM 1377 C C . LYS A 1 177 ? 16.051 -6.126 39.333 1.00 56.63 177 LYS A C 1
ATOM 1378 O O . LYS A 1 177 ? 14.868 -5.757 39.385 1.00 56.87 177 LYS A O 1
ATOM 1384 N N . GLY A 1 178 ? 16.958 -5.574 38.526 1.00 56.17 178 GLY A N 1
ATOM 1385 C CA . GLY A 1 178 ? 16.575 -4.852 37.311 1.00 55.67 178 GLY A CA 1
ATOM 1386 C C . GLY A 1 178 ? 16.729 -3.346 37.306 1.00 55.26 178 GLY A C 1
ATOM 1387 O O . GLY A 1 178 ? 16.989 -2.768 36.253 1.00 55.41 178 GLY A O 1
ATOM 1388 N N . ASN A 1 179 ? 16.560 -2.712 38.468 1.00 54.66 179 ASN A N 1
ATOM 1389 C CA . ASN A 1 179 ? 16.554 -1.242 38.569 1.00 53.82 179 ASN A CA 1
ATOM 1390 C C . ASN A 1 179 ? 17.934 -0.653 38.838 1.00 53.11 179 ASN A C 1
ATOM 1391 O O . ASN A 1 179 ? 18.681 -1.172 39.664 1.00 53.17 179 ASN A O 1
ATOM 1396 N N . LEU A 1 180 ? 18.258 0.450 38.162 1.00 52.22 180 LEU A N 1
ATOM 1397 C CA . LEU A 1 180 ? 19.548 1.108 38.351 1.00 51.07 180 LEU A CA 1
ATOM 1398 C C . LEU A 1 180 ? 19.698 1.603 39.781 1.00 50.17 180 LEU A C 1
ATOM 1399 O O . LEU A 1 180 ? 18.743 2.101 40.375 1.00 50.28 180 LEU A O 1
ATOM 1404 N N . ASP A 1 181 ? 20.897 1.441 40.330 1.00 48.95 181 ASP A N 1
ATOM 1405 C CA . ASP A 1 181 ? 21.247 2.018 41.613 1.00 48.09 181 ASP A CA 1
ATOM 1406 C C . ASP A 1 181 ? 22.157 3.203 41.331 1.00 46.86 181 ASP A C 1
ATOM 1407 O O . ASP A 1 181 ? 23.297 3.014 40.903 1.00 46.74 181 ASP A O 1
ATOM 1412 N N . PRO A 1 182 ? 21.653 4.427 41.564 1.00 45.36 182 PRO A N 1
ATOM 1413 C CA . PRO A 1 182 ? 22.459 5.637 41.394 1.00 45.06 182 PRO A CA 1
ATOM 1414 C C . PRO A 1 182 ? 23.610 5.787 42.394 1.00 44.29 182 PRO A C 1
ATOM 1415 O O . PRO A 1 182 ? 24.470 6.647 42.213 1.00 43.82 182 PRO A O 1
ATOM 1419 N N . THR A 1 183 ? 23.629 4.957 43.431 1.00 44.10 183 THR A N 1
ATOM 1420 C CA . THR A 1 183 ? 24.720 4.971 44.404 1.00 43.78 183 THR A CA 1
ATOM 1421 C C . THR A 1 183 ? 25.965 4.222 43.905 1.00 43.41 183 THR A C 1
ATOM 1422 O O . THR A 1 183 ? 27.057 4.392 44.475 1.00 43.76 183 THR A O 1
ATOM 1426 N N . LYS A 1 184 ? 25.801 3.416 42.849 1.00 42.33 184 LYS A N 1
ATOM 1427 C CA . LYS A 1 184 ? 26.890 2.597 42.295 1.00 41.58 184 LYS A CA 1
ATOM 1428 C C . LYS A 1 184 ? 27.293 2.989 40.860 1.00 40.43 184 LYS A C 1
ATOM 1429 O O . LYS A 1 184 ? 26.808 2.405 39.885 1.00 39.77 184 LYS A O 1
ATOM 1435 N N . LEU A 1 185 ? 28.186 3.970 40.736 1.00 39.28 185 LEU A N 1
ATOM 1436 C CA . LEU A 1 185 ? 28.712 4.347 39.425 1.00 38.62 185 LEU A CA 1
ATOM 1437 C C . LEU A 1 185 ? 29.520 3.195 38.849 1.00 37.86 185 LEU A C 1
ATOM 1438 O O . LEU A 1 185 ? 30.079 2.393 39.601 1.00 37.81 185 LEU A O 1
ATOM 1443 N N . LEU A 1 186 ? 29.567 3.124 37.516 1.00 36.53 186 LEU A N 1
ATOM 1444 C CA . LEU A 1 186 ? 30.423 2.178 36.801 1.00 35.67 186 LEU A CA 1
ATOM 1445 C C . LEU A 1 186 ? 31.487 2.875 35.949 1.00 34.40 186 LEU A C 1
ATOM 1446 O O . LEU A 1 186 ? 32.320 2.206 35.336 1.00 33.56 186 LEU A O 1
ATOM 1451 N N . ILE A 1 187 ? 31.484 4.208 35.954 1.00 33.53 187 ILE A N 1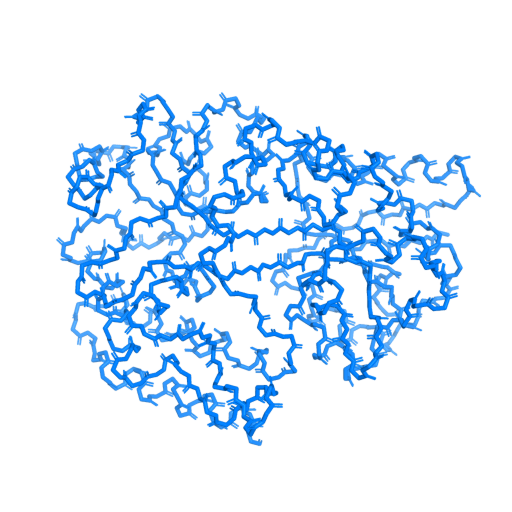
ATOM 1452 C CA . ILE A 1 187 ? 32.381 4.993 35.103 1.00 33.17 187 ILE A CA 1
ATOM 1453 C C . ILE A 1 187 ? 33.584 5.581 35.854 1.00 33.06 187 ILE A C 1
ATOM 1454 O O . ILE A 1 187 ? 34.362 6.333 35.286 1.00 32.09 187 ILE A O 1
ATOM 1459 N N . GLY A 1 188 ? 33.719 5.236 37.138 1.00 33.40 188 GLY A N 1
ATOM 1460 C CA . GLY A 1 188 ? 34.880 5.615 37.935 1.00 33.27 188 GLY A CA 1
ATOM 1461 C C . GLY A 1 188 ? 35.834 4.442 38.075 1.00 33.61 188 GLY A C 1
ATOM 1462 O O . GLY A 1 188 ? 35.746 3.450 37.327 1.00 33.20 188 GLY A O 1
ATOM 1463 N N . GLY A 1 189 ? 36.763 4.563 39.029 1.00 33.69 189 GLY A N 1
ATOM 1464 C CA . GLY A 1 189 ? 37.733 3.503 39.309 1.00 33.29 189 GLY A CA 1
ATOM 1465 C C . GLY A 1 189 ? 38.635 3.215 38.131 1.00 33.20 189 GLY A C 1
ATOM 1466 O O . GLY A 1 189 ? 39.022 4.130 37.415 1.00 33.38 189 GLY A O 1
ATOM 1467 N N . GLU A 1 190 ? 38.954 1.937 37.924 1.00 33.35 190 GLU A N 1
ATOM 1468 C CA . GLU A 1 190 ? 39.886 1.531 36.869 1.00 33.01 190 GLU A CA 1
ATOM 1469 C C . GLU A 1 190 ? 39.350 1.812 35.473 1.00 32.20 190 GLU A C 1
ATOM 1470 O O . GLU A 1 190 ? 40.119 2.204 34.598 1.00 30.81 190 GLU A O 1
ATOM 1476 N N . VAL A 1 191 ? 38.047 1.590 35.286 1.00 31.14 191 VAL A N 1
ATOM 1477 C CA . VAL A 1 191 ? 37.394 1.810 33.989 1.00 30.81 191 VAL A CA 1
ATOM 1478 C C . VAL A 1 191 ? 37.616 3.253 33.582 1.00 30.03 191 VAL A C 1
ATOM 1479 O O . VAL A 1 191 ? 38.028 3.524 32.465 1.00 29.21 191 VAL A O 1
ATOM 1483 N N . GLY A 1 192 ? 37.332 4.160 34.518 1.00 29.53 192 GLY A N 1
ATOM 1484 C CA . GLY A 1 192 ? 37.430 5.592 34.298 1.00 29.61 192 GLY A CA 1
ATOM 1485 C C . GLY A 1 192 ? 38.845 6.058 34.022 1.00 29.52 192 GLY A C 1
ATOM 1486 O O . GLY A 1 192 ? 39.081 6.866 33.133 1.00 28.23 192 GLY A O 1
ATOM 1487 N N . GLU A 1 193 ? 39.792 5.533 34.794 1.00 29.49 193 GLU A N 1
ATOM 1488 C CA . GLU A 1 193 ? 41.206 5.861 34.596 1.00 29.48 193 GLU A CA 1
ATOM 1489 C C . GLU A 1 193 ? 41.690 5.434 33.202 1.00 28.39 193 GLU A C 1
ATOM 1490 O O . GLU A 1 193 ? 42.361 6.196 32.508 1.00 27.61 193 GLU A O 1
ATOM 1496 N N . LYS A 1 194 ? 41.325 4.227 32.780 1.00 27.93 194 LYS A N 1
ATOM 1497 C CA . LYS A 1 194 ? 41.748 3.737 31.462 1.00 28.24 194 LYS A CA 1
ATOM 1498 C C . LYS A 1 194 ? 41.075 4.499 30.310 1.00 27.26 194 LYS A C 1
ATOM 1499 O O . LYS A 1 194 ? 41.717 4.783 29.293 1.00 26.63 194 LYS A O 1
ATOM 1505 N N . ALA A 1 195 ? 39.784 4.813 30.464 1.00 26.91 195 ALA A N 1
ATOM 1506 C CA . ALA A 1 195 ? 39.068 5.601 29.471 1.00 26.44 195 ALA A CA 1
ATOM 1507 C C . ALA A 1 195 ? 39.720 6.959 29.316 1.00 26.05 195 ALA A C 1
ATOM 1508 O O . ALA A 1 195 ? 39.998 7.393 28.202 1.00 25.25 195 ALA A O 1
ATOM 1510 N N . LEU A 1 196 ? 39.974 7.629 30.437 1.00 25.96 196 LEU A N 1
ATOM 1511 C CA . LEU A 1 196 ? 40.550 8.979 30.394 1.00 26.20 196 LEU A CA 1
ATOM 1512 C C . LEU A 1 196 ? 41.977 9.016 29.831 1.00 25.91 196 LEU A C 1
ATOM 1513 O O . LEU A 1 196 ? 42.338 9.968 29.132 1.00 26.38 196 LEU A O 1
ATOM 1518 N N . GLN A 1 197 ? 42.772 7.989 30.117 1.00 26.41 197 GLN A N 1
ATOM 1519 C CA . GLN A 1 197 ? 44.115 7.869 29.495 1.00 26.33 197 GLN A CA 1
ATOM 1520 C C . GLN A 1 197 ? 44.058 7.675 27.966 1.00 25.87 197 GLN A C 1
ATOM 1521 O O . GLN A 1 197 ? 44.788 8.323 27.211 1.00 25.98 197 GLN A O 1
ATOM 1527 N N . PHE A 1 198 ? 43.177 6.797 27.497 1.00 25.61 198 PHE A N 1
ATOM 1528 C CA . PHE A 1 198 ? 42.968 6.660 26.051 1.00 25.23 198 PHE A CA 1
ATOM 1529 C C . PHE A 1 198 ? 42.523 7.985 25.406 1.00 25.29 198 PHE A C 1
ATOM 1530 O O . PHE A 1 198 ? 43.024 8.368 24.323 1.00 24.39 198 PHE A O 1
ATOM 1538 N N . ILE A 1 199 ? 41.581 8.678 26.062 1.00 25.63 199 ILE A N 1
ATOM 1539 C CA . ILE A 1 199 ? 41.136 9.977 25.566 1.00 26.03 199 ILE A CA 1
ATOM 1540 C C . ILE A 1 199 ? 42.306 10.971 25.563 1.00 26.62 199 ILE A C 1
ATOM 1541 O O . ILE A 1 199 ? 42.527 11.642 24.563 1.00 26.51 199 ILE A O 1
ATOM 1546 N N . LYS A 1 200 ? 43.078 11.030 26.642 1.00 27.26 200 LYS A N 1
ATOM 1547 C CA . LYS A 1 200 ? 44.332 11.824 26.616 1.00 28.94 200 LYS A CA 1
ATOM 1548 C C . LYS A 1 200 ? 45.240 11.468 25.444 1.00 28.73 200 LYS A C 1
ATOM 1549 O O . LYS A 1 200 ? 45.736 12.353 24.736 1.00 28.78 200 LYS A O 1
ATOM 1555 N N . ASP A 1 201 ? 45.422 10.166 25.228 1.00 29.39 201 ASP A N 1
ATOM 1556 C CA . ASP A 1 201 ? 46.309 9.665 24.186 1.00 28.92 201 ASP A CA 1
ATOM 1557 C C . ASP A 1 201 ? 45.868 10.105 22.813 1.00 29.03 201 ASP A C 1
ATOM 1558 O O . ASP A 1 201 ? 46.698 10.247 21.929 1.00 27.99 201 ASP A O 1
ATOM 1563 N N . LEU A 1 202 ? 44.557 10.282 22.617 1.00 29.24 202 LEU A N 1
ATOM 1564 C CA . LEU A 1 202 ? 44.018 10.771 21.345 1.00 29.26 202 LEU A CA 1
ATOM 1565 C C . LEU A 1 202 ? 44.616 12.148 21.006 1.00 29.18 202 LEU A C 1
ATOM 1566 O O . LEU A 1 202 ? 44.697 12.530 19.850 1.00 28.65 202 LEU A O 1
ATOM 1571 N N . ARG A 1 203 ? 45.017 12.888 22.029 1.00 30.60 203 ARG A N 1
ATOM 1572 C CA . ARG A 1 203 ? 45.674 14.177 21.810 1.00 31.44 203 ARG A CA 1
ATOM 1573 C C . ARG A 1 203 ? 47.191 14.051 21.921 1.00 31.66 203 ARG A C 1
ATOM 1574 O O . ARG A 1 203 ? 47.887 14.386 20.998 1.00 32.28 203 ARG A O 1
ATOM 1582 N N . PHE A 1 204 ? 47.686 13.545 23.043 1.00 32.69 204 PHE A N 1
ATOM 1583 C CA . PHE A 1 204 ? 49.116 13.673 23.364 1.00 32.68 204 PHE A CA 1
ATOM 1584 C C . PHE A 1 204 ? 50.027 12.554 22.844 1.00 32.97 204 PHE A C 1
ATOM 1585 O O . PHE A 1 204 ? 51.265 12.703 22.838 1.00 32.73 204 PHE A O 1
ATOM 1593 N N . LYS A 1 205 ? 49.444 11.423 22.459 1.00 32.63 205 LYS A N 1
ATOM 1594 C CA . LYS A 1 205 ? 50.235 10.310 21.947 1.00 32.49 205 LYS A CA 1
ATOM 1595 C C . LYS A 1 205 ? 49.984 10.146 20.473 1.00 32.07 205 LYS A C 1
ATOM 1596 O O . LYS A 1 205 ? 50.918 10.123 19.676 1.00 30.98 205 LYS A O 1
ATOM 1602 N N . TYR A 1 206 ? 48.710 9.987 20.115 1.00 31.90 206 TYR A N 1
ATOM 1603 C CA . TYR A 1 206 ? 48.341 9.710 18.741 1.00 32.04 206 TYR A CA 1
ATOM 1604 C C . TYR A 1 206 ? 48.218 10.982 17.918 1.00 31.63 206 TYR A C 1
ATOM 1605 O O . TYR A 1 206 ? 48.218 10.914 16.698 1.00 31.74 206 TYR A O 1
ATOM 1614 N N . ASN A 1 207 ? 48.123 12.136 18.589 1.00 32.47 207 ASN A N 1
ATOM 1615 C CA . ASN A 1 207 ? 48.112 13.454 17.933 1.00 32.40 207 ASN A CA 1
ATOM 1616 C C . ASN A 1 207 ? 46.995 13.582 16.883 1.00 32.48 207 ASN A C 1
ATOM 1617 O O . ASN A 1 207 ? 47.239 13.988 15.732 1.00 32.80 207 ASN A O 1
ATOM 1622 N N . LEU A 1 208 ? 45.769 13.223 17.288 1.00 31.85 208 LEU A N 1
ATOM 1623 C CA . LEU A 1 208 ? 44.630 13.232 16.372 1.00 31.97 208 LEU A CA 1
ATOM 1624 C C . LEU A 1 208 ? 43.695 14.420 16.618 1.00 31.34 208 LEU A C 1
ATOM 1625 O O . LEU A 1 208 ? 43.212 15.052 15.659 1.00 31.28 208 LEU A O 1
ATOM 1630 N N . VAL A 1 209 ? 43.470 14.734 17.895 1.00 31.40 209 VAL A N 1
ATOM 1631 C CA . VAL A 1 209 ? 42.502 15.742 18.293 1.00 31.58 209 VAL A CA 1
ATOM 1632 C C . VAL A 1 209 ? 43.182 16.829 19.122 1.00 31.85 209 VAL A C 1
ATOM 1633 O O . VAL A 1 209 ? 43.367 16.669 20.313 1.00 31.65 209 VAL A O 1
ATOM 1637 N N . PRO A 1 210 ? 43.573 17.938 18.477 1.00 33.03 210 PRO A N 1
ATOM 1638 C CA . PRO A 1 210 ? 44.244 19.012 19.222 1.00 33.62 210 PRO A CA 1
ATOM 1639 C C . PRO A 1 210 ? 43.335 19.822 20.149 1.00 34.50 210 PRO A C 1
ATOM 1640 O O . PRO A 1 210 ? 42.119 19.606 20.218 1.00 34.91 210 PRO A O 1
ATOM 1644 N N . GLU A 1 211 ? 43.957 20.758 20.860 1.00 35.40 211 GLU A N 1
ATOM 1645 C CA . GLU A 1 211 ? 43.253 21.716 21.690 1.00 34.98 211 GLU A CA 1
ATOM 1646 C C . GLU A 1 211 ? 42.191 22.487 20.879 1.00 34.67 211 GLU A C 1
ATOM 1647 O O . GLU A 1 211 ? 42.310 22.693 19.661 1.00 35.33 211 GLU A O 1
ATOM 1653 N N . GLY A 1 212 ? 41.115 22.858 21.560 1.00 34.49 212 GLY A N 1
ATOM 1654 C CA . GLY A 1 212 ? 40.085 23.693 20.966 1.00 33.95 212 GLY A CA 1
ATOM 1655 C C . GLY A 1 212 ? 38.969 22.956 20.257 1.00 33.33 212 GLY A C 1
ATOM 1656 O O . GLY A 1 212 ? 37.949 23.557 19.932 1.00 33.68 212 GLY A O 1
ATOM 1657 N N . VAL A 1 213 ? 39.128 21.654 20.022 1.00 32.74 213 VAL A N 1
ATOM 1658 C CA . VAL A 1 213 ? 38.151 20.937 19.197 1.00 31.89 213 VAL A CA 1
ATOM 1659 C C . VAL A 1 213 ? 36.885 20.591 19.994 1.00 31.10 213 VAL A C 1
ATOM 1660 O O . VAL A 1 213 ? 36.885 19.710 20.861 1.00 30.81 213 VAL A O 1
ATOM 1664 N N . ASP A 1 214 ? 35.807 21.300 19.667 1.00 29.91 214 ASP A N 1
ATOM 1665 C CA . ASP A 1 214 ? 34.503 21.066 20.256 1.00 28.85 214 ASP A CA 1
ATOM 1666 C C . ASP A 1 214 ? 33.538 20.585 19.165 1.00 27.66 214 ASP A C 1
ATOM 1667 O O . ASP A 1 214 ? 33.944 20.334 18.033 1.00 27.63 214 ASP A O 1
ATOM 1672 N N . TYR A 1 215 ? 32.261 20.451 19.495 1.00 26.92 215 TYR A N 1
ATOM 1673 C CA . TYR A 1 215 ? 31.293 19.972 18.520 1.00 26.25 215 TYR A CA 1
ATOM 1674 C C . TYR A 1 215 ? 31.397 20.717 17.191 1.00 25.85 215 TYR A C 1
ATOM 1675 O O . TYR A 1 215 ? 31.478 20.101 16.143 1.00 25.19 215 TYR A O 1
ATOM 1684 N N . GLY A 1 216 ? 31.384 22.050 17.237 1.00 26.15 216 GLY A N 1
ATOM 1685 C CA . GLY A 1 216 ? 31.321 22.856 16.020 1.00 26.60 216 GLY A CA 1
ATOM 1686 C C . GLY A 1 216 ? 32.544 22.782 15.125 1.00 26.76 216 GLY A C 1
ATOM 1687 O O . GLY A 1 216 ? 32.436 22.814 13.892 1.00 27.66 216 GLY A O 1
ATOM 1688 N N . VAL A 1 217 ? 33.710 22.677 15.754 1.00 27.77 217 VAL A N 1
ATOM 1689 C CA . VAL A 1 217 ? 34.979 22.565 15.034 1.00 27.24 217 VAL A CA 1
ATOM 1690 C C . VAL A 1 217 ? 34.993 21.286 14.210 1.00 26.83 217 VAL A C 1
ATOM 1691 O O . VAL A 1 217 ? 35.263 21.306 12.997 1.00 26.00 217 VAL A O 1
ATOM 1695 N N . ALA A 1 218 ? 34.656 20.166 14.856 1.00 26.74 218 ALA A N 1
ATOM 1696 C CA . ALA A 1 218 ? 34.663 18.868 14.167 1.00 26.41 218 ALA A CA 1
ATOM 1697 C C . ALA A 1 218 ? 33.546 18.773 13.135 1.00 25.84 218 ALA A C 1
ATOM 1698 O O . ALA A 1 218 ? 33.753 18.281 12.028 1.00 24.90 218 ALA A O 1
ATOM 1700 N N . ASP A 1 219 ? 32.354 19.233 13.510 1.00 26.12 219 ASP A N 1
ATOM 1701 C CA . ASP A 1 219 ? 31.222 19.169 12.616 1.00 26.83 219 ASP A CA 1
ATOM 1702 C C . ASP A 1 219 ? 31.448 20.066 11.408 1.00 27.00 219 ASP A C 1
ATOM 1703 O O . ASP A 1 219 ? 31.135 19.678 10.279 1.00 26.97 219 ASP A O 1
ATOM 1708 N N . GLY A 1 220 ? 31.986 21.262 11.666 1.00 28.09 220 GLY A N 1
ATOM 1709 C CA . GLY A 1 220 ? 32.288 22.234 10.592 1.00 28.46 220 GLY A CA 1
ATOM 1710 C C . GLY A 1 220 ? 33.262 21.652 9.584 1.00 28.65 220 GLY A C 1
ATOM 1711 O O . GLY A 1 220 ? 33.018 21.680 8.377 1.00 29.14 220 GLY A O 1
ATOM 1712 N N . ALA A 1 221 ? 34.343 21.075 10.106 1.00 29.00 221 ALA A N 1
ATOM 1713 C CA . ALA A 1 221 ? 35.348 20.383 9.306 1.00 28.52 221 ALA A CA 1
ATOM 1714 C C . ALA A 1 221 ? 34.811 19.269 8.402 1.00 28.42 221 ALA A C 1
ATOM 1715 O O . ALA A 1 221 ? 35.212 19.174 7.244 1.00 27.19 221 ALA A O 1
ATOM 1717 N N . PHE A 1 222 ? 33.876 18.451 8.898 1.00 28.82 222 PHE A N 1
ATOM 1718 C CA . PHE A 1 222 ? 33.304 17.361 8.095 1.00 29.17 222 PHE A CA 1
ATOM 1719 C C . PHE A 1 222 ? 32.403 17.890 6.985 1.00 30.38 222 PHE A C 1
ATOM 1720 O O . PHE A 1 222 ? 32.482 17.427 5.839 1.00 30.71 222 PHE A O 1
ATOM 1728 N N . LYS A 1 223 ? 31.546 18.858 7.329 1.00 31.60 223 LYS A N 1
ATOM 1729 C CA . LYS A 1 223 ? 30.695 19.548 6.345 1.00 32.47 223 LYS A CA 1
ATOM 1730 C C . LYS A 1 223 ? 31.505 20.211 5.244 1.00 33.24 223 LYS A C 1
ATOM 1731 O O . LYS A 1 223 ? 31.155 20.097 4.072 1.00 34.18 223 LYS A O 1
ATOM 1737 N N . ASP A 1 224 ? 32.588 20.891 5.633 1.00 34.26 224 ASP A N 1
ATOM 1738 C CA . ASP A 1 224 ? 33.486 21.562 4.674 1.00 34.28 224 ASP A CA 1
ATOM 1739 C C . ASP A 1 224 ? 34.197 20.583 3.755 1.00 34.61 224 ASP A C 1
ATOM 1740 O O . ASP A 1 224 ? 34.573 20.948 2.655 1.00 35.80 224 ASP A O 1
ATOM 1745 N N . GLY A 1 225 ? 34.396 19.347 4.206 1.00 34.11 225 GLY A N 1
ATOM 1746 C CA . GLY A 1 225 ? 35.080 18.331 3.416 1.00 33.31 225 GLY A CA 1
ATOM 1747 C C . GLY A 1 225 ? 36.559 18.257 3.753 1.00 33.19 225 GLY A C 1
ATOM 1748 O O . GLY A 1 225 ? 37.322 17.630 3.037 1.00 34.41 225 GLY A O 1
ATOM 1749 N N . ALA A 1 226 ? 36.971 18.915 4.832 1.00 32.35 226 ALA A N 1
ATOM 1750 C CA . ALA A 1 226 ? 38.362 18.883 5.287 1.00 32.05 226 ALA A CA 1
ATOM 1751 C C . ALA A 1 226 ? 38.687 17.701 6.246 1.00 31.62 226 ALA A C 1
ATOM 1752 O O . ALA A 1 226 ? 39.846 17.548 6.670 1.00 32.05 226 ALA A O 1
ATOM 1754 N N . LEU A 1 227 ? 37.684 16.869 6.561 1.00 30.87 227 LEU A N 1
ATOM 1755 C CA . LEU A 1 227 ? 37.799 15.858 7.623 1.00 29.86 227 LEU A CA 1
ATOM 1756 C C . LEU A 1 227 ? 37.380 14.454 7.195 1.00 29.35 227 LEU A C 1
ATOM 1757 O O . LEU A 1 227 ? 36.230 14.205 6.813 1.00 29.33 227 LEU A O 1
ATOM 1762 N N . ALA A 1 228 ? 38.336 13.533 7.287 1.00 27.56 228 ALA A N 1
ATOM 1763 C CA . ALA A 1 228 ? 38.156 12.168 6.860 1.00 27.41 228 ALA A CA 1
ATOM 1764 C C . ALA A 1 228 ? 37.097 11.409 7.672 1.00 26.45 228 ALA A C 1
ATOM 1765 O O . ALA A 1 228 ? 36.220 10.756 7.112 1.00 25.44 228 ALA A O 1
ATOM 1767 N N . MET A 1 229 ? 37.228 11.489 8.990 1.00 26.62 229 MET A N 1
ATOM 1768 C CA . MET A 1 229 ? 36.406 10.715 9.921 1.00 26.04 229 MET A CA 1
ATOM 1769 C C . MET A 1 229 ? 35.956 11.575 11.103 1.00 25.35 229 MET A C 1
ATOM 1770 O O . MET A 1 229 ? 36.719 12.378 11.639 1.00 26.18 229 MET A O 1
ATOM 1775 N N . ILE A 1 230 ? 34.696 11.404 11.498 1.00 24.36 230 ILE A N 1
ATOM 1776 C CA . ILE A 1 230 ? 34.164 12.035 12.693 1.00 23.28 230 ILE A CA 1
ATOM 1777 C C . ILE A 1 230 ? 33.410 10.996 13.535 1.00 22.05 230 ILE A C 1
ATOM 1778 O O . ILE A 1 230 ? 32.854 10.058 13.013 1.00 22.39 230 ILE A O 1
ATOM 1783 N N . LEU A 1 231 ? 33.420 11.181 14.836 1.00 22.06 231 LEU A N 1
ATOM 1784 C CA . LEU A 1 231 ? 32.551 10.462 15.740 1.00 21.58 231 LEU A CA 1
ATOM 1785 C C . LEU A 1 231 ? 31.366 11.409 15.977 1.00 21.20 231 LEU A C 1
ATOM 1786 O O . LEU A 1 231 ? 31.501 12.437 16.647 1.00 22.45 231 LEU A O 1
ATOM 1791 N N . ASN A 1 232 ? 30.222 11.075 15.383 1.00 20.32 232 ASN A N 1
ATOM 1792 C CA . ASN A 1 232 ? 29.004 11.882 15.509 1.00 19.79 232 ASN A CA 1
ATOM 1793 C C . ASN A 1 232 ? 27.758 11.013 15.225 1.00 18.81 232 ASN A C 1
ATOM 1794 O O . ASN A 1 232 ? 27.875 9.873 14.801 1.00 17.70 232 ASN A O 1
ATOM 1799 N N . GLY A 1 233 ? 26.581 11.583 15.453 1.00 19.10 233 GLY A N 1
ATOM 1800 C CA . GLY A 1 233 ? 25.334 10.878 15.314 1.00 19.22 233 GLY A CA 1
ATOM 1801 C C . GLY A 1 233 ? 24.437 11.395 14.207 1.00 19.31 233 GLY A C 1
ATOM 1802 O O . GLY A 1 233 ? 24.755 12.391 13.533 1.00 19.45 233 GLY A O 1
ATOM 1803 N N . PRO A 1 234 ? 23.291 10.726 14.031 1.00 18.99 234 PRO A N 1
ATOM 1804 C CA . PRO A 1 234 ? 22.440 10.946 12.857 1.00 19.75 234 PRO A CA 1
ATOM 1805 C C . PRO A 1 234 ? 21.790 12.340 12.795 1.00 19.94 234 PRO A C 1
ATOM 1806 O O . PRO A 1 234 ? 21.346 12.754 11.730 1.00 19.92 234 PRO A O 1
ATOM 1810 N N . TRP A 1 235 ? 21.746 13.035 13.926 1.00 19.93 235 TRP A N 1
ATOM 1811 C CA . TRP A 1 235 ? 21.327 14.433 13.978 1.00 20.51 235 TRP A CA 1
ATOM 1812 C C . TRP A 1 235 ? 22.129 15.361 13.080 1.00 20.74 235 TRP A C 1
ATOM 1813 O O . TRP A 1 235 ? 21.676 16.480 12.810 1.00 21.73 235 TRP A O 1
ATOM 1824 N N . ALA A 1 236 ? 23.329 14.930 12.675 1.00 21.35 236 ALA A N 1
ATOM 1825 C CA . ALA A 1 236 ? 24.259 15.745 11.882 1.00 21.41 236 ALA A CA 1
ATOM 1826 C C . ALA A 1 236 ? 24.117 15.480 10.366 1.00 22.03 236 ALA A C 1
ATOM 1827 O O . ALA A 1 236 ? 24.639 16.239 9.550 1.00 21.90 236 ALA A O 1
ATOM 1829 N N . LEU A 1 237 ? 23.401 14.411 10.017 1.00 22.80 237 LEU A N 1
ATOM 1830 C CA . LEU A 1 237 ? 23.324 13.910 8.655 1.00 23.96 237 LEU A CA 1
ATOM 1831 C C . LEU A 1 237 ? 22.548 14.805 7.709 1.00 25.29 237 LEU A C 1
ATOM 1832 O O . LEU A 1 237 ? 22.866 14.827 6.528 1.00 24.90 237 LEU A O 1
ATOM 1837 N N . GLY A 1 238 ? 21.556 15.539 8.226 1.00 25.68 238 GLY A N 1
ATOM 1838 C CA . GLY A 1 238 ? 20.806 16.504 7.431 1.00 26.59 238 GLY A CA 1
ATOM 1839 C C . GLY A 1 238 ? 21.743 17.484 6.739 1.00 27.49 238 GLY A C 1
ATOM 1840 O O . GLY A 1 238 ? 21.670 17.667 5.521 1.00 26.64 238 GLY A O 1
ATOM 1841 N N . ASP A 1 239 ? 22.636 18.076 7.526 1.00 27.97 239 ASP A N 1
ATOM 1842 C CA . ASP A 1 239 ? 23.607 19.045 7.013 1.00 29.30 239 ASP A CA 1
ATOM 1843 C C . ASP A 1 239 ? 24.688 18.404 6.154 1.00 29.40 239 ASP A C 1
ATOM 1844 O O . ASP A 1 239 ? 25.167 19.045 5.223 1.00 30.00 239 ASP A O 1
ATOM 1849 N N . TYR A 1 240 ? 25.043 17.142 6.432 1.00 29.73 240 TYR A N 1
ATOM 1850 C CA . TYR A 1 240 ? 25.947 16.378 5.551 1.00 29.80 240 TYR A CA 1
ATOM 1851 C C . TYR A 1 240 ? 25.305 16.004 4.205 1.00 30.60 240 TYR A C 1
ATOM 1852 O O . TYR A 1 240 ? 25.985 16.058 3.165 1.00 30.62 240 TYR A O 1
ATOM 1861 N N . LYS A 1 241 ? 24.035 15.582 4.221 1.00 31.03 241 LYS A N 1
ATOM 1862 C CA . LYS A 1 241 ? 23.291 15.333 2.985 1.00 32.05 241 LYS A CA 1
ATOM 1863 C C . LYS A 1 241 ? 23.190 16.637 2.176 1.00 32.98 241 LYS A C 1
ATOM 1864 O O . LYS A 1 241 ? 23.405 16.640 0.964 1.00 33.63 241 LYS A O 1
ATOM 1870 N N . LYS A 1 242 ? 22.890 17.740 2.854 1.00 34.45 242 LYS A N 1
ATOM 1871 C CA . LYS A 1 242 ? 22.732 19.051 2.201 1.00 35.09 242 LYS A CA 1
ATOM 1872 C C . LYS A 1 242 ? 24.031 19.572 1.580 1.00 35.76 242 LYS A C 1
ATOM 1873 O O . LYS A 1 242 ? 24.011 20.178 0.501 1.00 35.76 242 LYS A O 1
ATOM 1879 N N . ALA A 1 243 ? 25.157 19.321 2.248 1.00 36.00 243 ALA A N 1
ATOM 1880 C CA . ALA A 1 243 ? 26.470 19.660 1.702 1.00 35.84 243 ALA A CA 1
ATOM 1881 C C . ALA A 1 243 ? 26.974 18.579 0.734 1.00 35.98 243 ALA A C 1
ATOM 1882 O O . ALA A 1 243 ? 28.118 18.628 0.295 1.00 36.94 243 ALA A O 1
ATOM 1884 N N . LYS A 1 244 ? 26.122 17.608 0.419 1.00 36.00 244 LYS A N 1
ATOM 1885 C CA . LYS A 1 244 ? 26.404 16.560 -0.567 1.00 36.23 244 LYS A CA 1
ATOM 1886 C C . LYS A 1 244 ? 27.622 15.658 -0.237 1.00 36.21 244 LYS A C 1
ATOM 1887 O O . LYS A 1 244 ? 28.181 15.025 -1.144 1.00 36.49 244 LYS A O 1
ATOM 1893 N N . VAL A 1 245 ? 28.013 15.580 1.041 1.00 35.57 245 VAL A N 1
ATOM 1894 C CA . VAL A 1 245 ? 29.085 14.672 1.475 1.00 35.16 245 VAL A CA 1
ATOM 1895 C C . VAL A 1 245 ? 28.614 13.229 1.329 1.00 35.19 245 VAL A C 1
ATOM 1896 O O . VAL A 1 245 ? 27.533 12.884 1.813 1.00 35.08 245 VAL A O 1
ATOM 1900 N N . ASP A 1 246 ? 29.414 12.395 0.656 1.00 34.56 246 ASP A N 1
ATOM 1901 C CA . ASP A 1 246 ? 29.109 10.966 0.550 1.00 33.71 246 ASP A CA 1
ATOM 1902 C C . ASP A 1 246 ? 29.738 10.251 1.744 1.00 32.82 246 ASP A C 1
ATOM 1903 O O . ASP A 1 246 ? 30.948 10.014 1.763 1.00 32.41 246 ASP A O 1
ATOM 1908 N N . PHE A 1 247 ? 28.910 9.926 2.738 1.00 31.31 247 PHE A N 1
ATOM 1909 C CA . PHE A 1 247 ? 29.395 9.363 4.005 1.00 30.03 247 PHE A CA 1
ATOM 1910 C C . PHE A 1 247 ? 29.025 7.899 4.122 1.00 29.11 247 PHE A C 1
ATOM 1911 O O . PHE A 1 247 ? 28.048 7.426 3.516 1.00 28.77 247 PHE A O 1
ATOM 1919 N N . GLY A 1 248 ? 29.821 7.183 4.909 1.00 27.12 248 GLY A N 1
ATOM 1920 C CA . GLY A 1 248 ? 29.448 5.872 5.403 1.00 26.29 248 GLY A CA 1
ATOM 1921 C C . GLY A 1 248 ? 29.329 5.900 6.926 1.00 24.76 248 GLY A C 1
ATOM 1922 O O . GLY A 1 248 ? 29.882 6.762 7.582 1.00 23.94 248 GLY A O 1
ATOM 1923 N N . ILE A 1 249 ? 28.579 4.946 7.456 1.00 24.18 249 ILE A N 1
ATOM 1924 C CA . ILE A 1 249 ? 28.379 4.760 8.885 1.00 23.85 249 ILE A CA 1
ATOM 1925 C C . ILE A 1 249 ? 28.975 3.414 9.276 1.00 23.37 249 ILE A C 1
ATOM 1926 O O . ILE A 1 249 ? 28.650 2.370 8.670 1.00 22.77 249 ILE A O 1
ATOM 1931 N N . ALA A 1 250 ? 29.829 3.442 10.305 1.00 22.43 250 ALA A N 1
ATOM 1932 C CA . ALA A 1 250 ? 30.484 2.246 10.820 1.00 22.54 250 ALA A CA 1
ATOM 1933 C C . ALA A 1 250 ? 30.623 2.358 12.347 1.00 22.09 250 ALA A C 1
ATOM 1934 O O . ALA A 1 250 ? 30.592 3.464 12.897 1.00 21.72 250 ALA A O 1
ATOM 1936 N N . PRO A 1 251 ? 30.764 1.206 13.039 1.00 22.62 251 PRO A N 1
ATOM 1937 C CA . PRO A 1 251 ? 31.116 1.259 14.453 1.00 22.19 251 PRO A CA 1
ATOM 1938 C C . PRO A 1 251 ? 32.491 1.895 14.616 1.00 22.15 251 PRO A C 1
ATOM 1939 O O . PRO A 1 251 ? 33.316 1.810 13.729 1.00 20.27 251 PRO A O 1
ATOM 1943 N N . PHE A 1 252 ? 32.712 2.548 15.747 1.00 22.38 252 PHE A N 1
ATOM 1944 C CA . PHE A 1 252 ? 34.018 3.068 16.048 1.00 22.62 252 PHE A CA 1
ATOM 1945 C C . PHE A 1 252 ? 34.881 1.887 16.473 1.00 22.55 252 PHE A C 1
ATOM 1946 O O . PHE A 1 252 ? 34.380 0.989 17.098 1.00 22.71 252 PHE A O 1
ATOM 1954 N N . PRO A 1 253 ? 36.162 1.858 16.072 1.00 22.70 253 PRO A N 1
ATOM 1955 C CA . PRO A 1 253 ? 37.048 0.805 16.569 1.00 22.88 253 PRO A CA 1
ATOM 1956 C C . PRO A 1 253 ? 37.201 0.761 18.089 1.00 23.02 253 PRO A C 1
ATOM 1957 O O . PRO A 1 253 ? 37.104 1.783 18.773 1.00 21.90 253 PRO A O 1
ATOM 1961 N N . VAL A 1 254 ? 37.426 -0.443 18.600 1.00 22.89 254 VAL A N 1
ATOM 1962 C CA . VAL A 1 254 ? 37.597 -0.644 20.014 1.00 23.26 254 VAL A CA 1
ATOM 1963 C C . VAL A 1 254 ? 38.966 -0.079 20.377 1.00 24.13 254 VAL A C 1
ATOM 1964 O O . VAL A 1 254 ? 39.959 -0.373 19.694 1.00 24.99 254 VAL A O 1
ATOM 1968 N N . PRO A 1 255 ? 39.018 0.774 21.426 1.00 24.98 255 PRO A N 1
ATOM 1969 C CA . PRO A 1 255 ? 40.311 1.358 21.819 1.00 24.71 255 PRO A CA 1
ATOM 1970 C C . PRO A 1 255 ? 41.291 0.261 22.252 1.00 24.93 255 PRO A C 1
ATOM 1971 O O . PRO A 1 255 ? 40.861 -0.793 22.742 1.00 25.29 255 PRO A O 1
ATOM 1975 N N . PRO A 1 256 ? 42.595 0.508 22.079 1.00 24.63 256 PRO A N 1
ATOM 1976 C CA . PRO A 1 256 ? 43.603 -0.457 22.485 1.00 24.33 256 PRO A CA 1
ATOM 1977 C C . PRO A 1 256 ? 43.641 -0.595 24.019 1.00 23.86 256 PRO A C 1
ATOM 1978 O O . PRO A 1 256 ? 43.562 0.401 24.739 1.00 23.96 256 PRO A O 1
ATOM 1982 N N . GLY A 1 257 ? 43.721 -1.829 24.511 1.00 23.61 257 GLY A N 1
ATOM 1983 C CA . GLY A 1 257 ? 43.696 -2.103 25.954 1.00 23.64 257 GLY A CA 1
ATOM 1984 C C . GLY A 1 257 ? 42.319 -2.370 26.566 1.00 23.64 257 GLY A C 1
ATOM 1985 O O . GLY A 1 257 ? 42.234 -2.856 27.701 1.00 24.18 257 GLY A O 1
ATOM 1986 N N . ALA A 1 258 ? 41.253 -2.032 25.837 1.00 23.07 258 ALA A N 1
ATOM 1987 C CA . ALA A 1 258 ? 39.877 -2.247 26.291 1.00 23.35 258 ALA A CA 1
ATOM 1988 C C . ALA A 1 258 ? 39.488 -3.719 26.172 1.00 22.95 258 ALA A C 1
ATOM 1989 O O . ALA A 1 258 ? 39.679 -4.342 25.136 1.00 22.59 258 ALA A O 1
ATOM 1991 N N . LYS A 1 259 ? 38.964 -4.261 27.261 1.00 23.23 259 LYS A N 1
ATOM 1992 C CA . LYS A 1 259 ? 38.537 -5.664 27.328 1.00 23.72 259 LYS A CA 1
ATOM 1993 C C . LYS A 1 259 ? 37.220 -5.972 26.614 1.00 24.03 259 LYS A C 1
ATOM 1994 O O . LYS A 1 259 ? 36.953 -7.130 26.286 1.00 23.57 259 LYS A O 1
ATOM 2000 N N . ASN A 1 260 ? 36.403 -4.935 26.389 1.00 24.16 260 ASN A N 1
ATOM 2001 C CA . ASN A 1 260 ? 35.107 -5.074 25.729 1.00 23.28 260 ASN A CA 1
ATOM 2002 C C . ASN A 1 260 ? 35.009 -4.245 24.457 1.00 22.90 260 ASN A C 1
ATOM 2003 O O . ASN A 1 260 ? 35.738 -3.250 24.308 1.00 23.12 260 ASN A O 1
ATOM 2008 N N . PRO A 1 261 ? 34.121 -4.648 23.524 1.00 21.54 261 PRO A N 1
ATOM 2009 C CA . PRO A 1 261 ? 33.952 -3.794 22.355 1.00 21.46 261 PRO A CA 1
ATOM 2010 C C . PRO A 1 261 ? 33.452 -2.365 22.647 1.00 20.38 261 PRO A C 1
ATOM 2011 O O . PRO A 1 261 ? 32.767 -2.118 23.645 1.00 20.46 261 PRO A O 1
ATOM 2015 N N . TRP A 1 262 ? 33.848 -1.425 21.798 1.00 20.40 262 TRP A N 1
ATOM 2016 C CA . TRP A 1 262 ? 33.230 -0.117 21.783 1.00 20.19 262 TRP A CA 1
ATOM 2017 C C . TRP A 1 262 ? 31.693 -0.267 21.665 1.00 20.35 262 TRP A C 1
ATOM 2018 O O . TRP A 1 262 ? 31.205 -1.060 20.870 1.00 21.46 262 TRP A O 1
ATOM 2029 N N . GLY A 1 263 ? 30.955 0.508 22.452 1.00 20.57 263 GLY A N 1
ATOM 2030 C CA . GLY A 1 263 ? 29.498 0.585 22.325 1.00 19.98 263 GLY A CA 1
ATOM 2031 C C . GLY A 1 263 ? 28.987 1.920 22.839 1.00 19.28 263 GLY A C 1
ATOM 2032 O O . GLY A 1 263 ? 29.246 2.281 23.995 1.00 19.60 263 GLY A O 1
ATOM 2033 N N . PRO A 1 264 ? 28.237 2.653 22.008 1.00 18.79 264 PRO A N 1
ATOM 2034 C CA . PRO A 1 264 ? 27.762 3.991 22.398 1.00 19.18 264 PRO A CA 1
ATOM 2035 C C . PRO A 1 264 ? 26.469 3.970 23.223 1.00 18.86 264 PRO A C 1
ATOM 2036 O O . PRO A 1 264 ? 25.807 2.946 23.274 1.00 19.13 264 PRO A O 1
ATOM 2040 N N . PHE A 1 265 ? 26.110 5.114 23.820 1.00 18.57 265 PHE A N 1
ATOM 2041 C CA . PHE A 1 265 ? 24.753 5.338 24.297 1.00 19.29 265 PHE A CA 1
ATOM 2042 C C . PHE A 1 265 ? 23.749 5.285 23.140 1.00 19.38 265 PHE A C 1
ATOM 2043 O O . PHE A 1 265 ? 24.019 5.773 22.047 1.00 19.97 265 PHE A O 1
ATOM 2051 N N . LEU A 1 266 ? 22.594 4.684 23.404 1.00 19.66 266 LEU A N 1
ATOM 2052 C CA . LEU A 1 266 ? 21.419 4.806 22.565 1.00 19.86 266 LEU A CA 1
ATOM 2053 C C . LEU A 1 266 ? 20.584 5.899 23.197 1.00 19.71 266 LEU A C 1
ATOM 2054 O O . LEU A 1 266 ? 20.431 5.964 24.427 1.00 20.66 266 LEU A O 1
ATOM 2059 N N . GLY A 1 267 ? 20.135 6.815 22.363 1.00 19.45 267 GLY A N 1
ATOM 2060 C CA . GLY A 1 267 ? 19.317 7.916 22.803 1.00 19.37 267 GLY A CA 1
ATOM 2061 C C . GLY A 1 267 ? 18.013 7.808 22.066 1.00 19.19 267 GLY A C 1
ATOM 2062 O O . GLY A 1 267 ? 17.999 7.464 20.897 1.00 18.97 267 GLY A O 1
ATOM 2063 N N . VAL A 1 268 ? 16.922 8.106 22.757 1.00 19.10 268 VAL A N 1
ATOM 2064 C CA . VAL A 1 268 ? 15.623 8.208 22.126 1.00 19.48 268 VAL A CA 1
ATOM 2065 C C . VAL A 1 268 ? 15.157 9.643 22.237 1.00 19.20 268 VAL A C 1
ATOM 2066 O O . VAL A 1 268 ? 15.111 10.211 23.341 1.00 18.87 268 VAL A O 1
ATOM 2070 N N . GLN A 1 269 ? 14.840 10.232 21.085 1.00 19.19 269 GLN A N 1
ATOM 2071 C CA . GLN A 1 269 ? 14.243 11.548 21.036 1.00 19.54 269 GLN A CA 1
ATOM 2072 C C . GLN A 1 269 ? 12.721 11.401 20.986 1.00 20.28 269 GLN A C 1
ATOM 2073 O O . GLN A 1 269 ? 12.202 10.619 20.203 1.00 20.90 269 GLN A O 1
ATOM 2079 N N . GLY A 1 270 ? 12.024 12.179 21.807 1.00 20.94 270 GLY A N 1
ATOM 2080 C CA . GLY A 1 270 ? 10.563 12.140 21.833 1.00 20.89 270 GLY A CA 1
ATOM 2081 C C . GLY A 1 270 ? 9.933 13.492 22.014 1.00 20.98 270 GLY A C 1
ATOM 2082 O O . GLY A 1 270 ? 10.577 14.464 22.490 1.00 20.81 270 GLY A O 1
ATOM 2083 N N . VAL A 1 271 ? 8.665 13.574 21.617 1.00 21.15 271 VAL A N 1
ATOM 2084 C CA . VAL A 1 271 ? 7.905 14.789 21.790 1.00 21.67 271 VAL A CA 1
ATOM 2085 C C . VAL A 1 271 ? 7.276 14.783 23.188 1.00 22.19 271 VAL A C 1
ATOM 2086 O O . VAL A 1 271 ? 6.675 13.773 23.611 1.00 22.96 271 VAL A O 1
ATOM 2090 N N . VAL A 1 272 ? 7.412 15.897 23.899 1.00 22.39 272 VAL A N 1
ATOM 2091 C CA . VAL A 1 272 ? 6.784 16.055 25.215 1.00 22.96 272 VAL A CA 1
ATOM 2092 C C . VAL A 1 272 ? 5.864 17.259 25.202 1.00 24.10 272 VAL A C 1
ATOM 2093 O O . VAL A 1 272 ? 6.113 18.263 24.525 1.00 23.95 272 VAL A O 1
ATOM 2097 N N . VAL A 1 273 ? 4.770 17.138 25.939 1.00 25.01 273 VAL A N 1
ATOM 2098 C CA . VAL A 1 273 ? 3.816 18.211 26.051 1.00 25.76 273 VAL A CA 1
ATOM 2099 C C . VAL A 1 273 ? 3.970 18.831 27.440 1.00 26.11 273 VAL A C 1
ATOM 2100 O O . VAL A 1 273 ? 4.186 18.128 28.411 1.00 26.77 273 VAL A O 1
ATOM 2104 N N . ASN A 1 274 ? 3.910 20.155 27.494 1.00 27.19 274 ASN A N 1
ATOM 2105 C CA . ASN A 1 274 ? 3.974 20.921 28.730 1.00 28.23 274 ASN A CA 1
ATOM 2106 C C . ASN A 1 274 ? 2.713 20.690 29.571 1.00 29.48 274 ASN A C 1
ATOM 2107 O O . ASN A 1 274 ? 1.595 20.992 29.121 1.00 29.91 274 ASN A O 1
ATOM 2112 N N . ALA A 1 275 ? 2.894 20.171 30.788 1.00 30.77 275 ALA A N 1
ATOM 2113 C CA . ALA A 1 275 ? 1.776 19.932 31.709 1.00 31.68 275 ALA A CA 1
ATOM 2114 C C . ALA A 1 275 ? 1.010 21.224 32.047 1.00 32.82 275 ALA A C 1
ATOM 2115 O O . ALA A 1 275 ? -0.147 21.177 32.468 1.00 33.72 275 ALA A O 1
ATOM 2117 N N . TYR A 1 276 ? 1.653 22.370 31.835 1.00 33.83 276 TYR A N 1
ATOM 2118 C CA . TYR A 1 276 ? 1.057 23.683 32.080 1.00 34.37 276 TYR A CA 1
ATOM 2119 C C . TYR A 1 276 ? 0.587 24.380 30.810 1.00 35.16 276 TYR A C 1
ATOM 2120 O O . TYR A 1 276 ? 0.297 25.589 30.823 1.00 35.73 276 TYR A O 1
ATOM 2129 N N . SER A 1 277 ? 0.501 23.642 29.710 1.00 35.39 277 SER A N 1
ATOM 2130 C CA . SER A 1 277 ? -0.017 24.224 28.482 1.00 35.99 277 SER A CA 1
ATOM 2131 C C . SER A 1 277 ? -1.447 24.714 28.682 1.00 36.26 277 SER A C 1
ATOM 2132 O O . SER A 1 277 ? -2.297 23.959 29.112 1.00 36.53 277 SER A O 1
ATOM 2135 N N . LYS A 1 278 ? -1.701 25.972 28.327 1.00 37.25 278 LYS A N 1
ATOM 2136 C CA . LYS A 1 278 ? -3.078 26.473 28.192 1.00 37.46 278 LYS A CA 1
ATOM 2137 C C . LYS A 1 278 ? -3.815 26.038 26.905 1.00 37.49 278 LYS A C 1
ATOM 2138 O O . LYS A 1 278 ? -4.895 26.576 26.616 1.00 38.21 278 LYS A O 1
ATOM 2144 N N A ASN A 1 279 ? -3.241 25.086 26.161 0.50 37.03 279 ASN A N 1
ATOM 2145 N N B ASN A 1 279 ? -3.250 25.093 26.149 0.50 37.16 279 ASN A N 1
ATOM 2146 C CA A ASN A 1 279 ? -3.833 24.566 24.926 0.50 36.48 279 ASN A CA 1
ATOM 2147 C CA B ASN A 1 279 ? -3.926 24.523 24.979 0.50 36.66 279 ASN A CA 1
ATOM 2148 C C A ASN A 1 279 ? -3.409 23.105 24.690 0.50 36.07 279 ASN A C 1
ATOM 2149 C C B ASN A 1 279 ? -3.421 23.110 24.703 0.50 36.19 279 ASN A C 1
ATOM 2150 O O A ASN A 1 279 ? -2.964 22.752 23.589 0.50 35.83 279 ASN A O 1
ATOM 2151 O O B ASN A 1 279 ? -2.937 22.799 23.606 0.50 35.94 279 ASN A O 1
ATOM 2160 N N . LYS A 1 280 ? -3.547 22.258 25.715 1.00 35.53 280 LYS A N 1
ATOM 2161 C CA . LYS A 1 280 ? -3.104 20.863 25.624 1.00 35.03 280 LYS A CA 1
ATOM 2162 C C . LYS A 1 280 ? -3.748 20.082 24.480 1.00 34.26 280 LYS A C 1
ATOM 2163 O O . LYS A 1 280 ? -3.074 19.308 23.822 1.00 33.84 280 LYS A O 1
ATOM 2169 N N . THR A 1 281 ? -5.040 20.285 24.246 1.00 33.57 281 THR A N 1
ATOM 2170 C CA . THR A 1 281 ? -5.724 19.564 23.181 1.00 33.41 281 THR A CA 1
ATOM 2171 C C . THR A 1 281 ? -4.997 19.714 21.843 1.00 32.25 281 THR A C 1
ATOM 2172 O O . THR A 1 281 ? -4.705 18.721 21.188 1.00 31.33 281 THR A O 1
ATOM 2176 N N . GLN A 1 282 ? -4.753 20.956 21.439 1.00 31.65 282 GLN A N 1
ATOM 2177 C CA . GLN A 1 282 ? -4.110 21.236 20.143 1.00 32.09 282 GLN A CA 1
ATOM 2178 C C . GLN A 1 282 ? -2.642 20.835 20.128 1.00 30.92 282 GLN A C 1
ATOM 2179 O O . GLN A 1 282 ? -2.177 20.266 19.148 1.00 31.33 282 GLN A O 1
ATOM 2185 N N . ALA A 1 283 ? -1.936 21.140 21.214 1.00 29.94 283 ALA A N 1
ATOM 2186 C CA . ALA A 1 283 ? -0.546 20.685 21.430 1.00 29.71 283 ALA A CA 1
ATOM 2187 C C . ALA A 1 283 ? -0.419 19.165 21.283 1.00 29.20 283 ALA A C 1
ATOM 2188 O O . ALA A 1 283 ? 0.459 18.674 20.583 1.00 29.52 283 ALA A O 1
ATOM 2190 N N . VAL A 1 284 ? -1.302 18.414 21.937 1.00 28.47 284 VAL A N 1
ATOM 2191 C CA . VAL A 1 284 ? -1.311 16.957 21.801 1.00 28.11 284 VAL A CA 1
ATOM 2192 C C . VAL A 1 284 ? -1.627 16.502 20.371 1.00 27.96 284 VAL A C 1
ATOM 2193 O O . VAL A 1 284 ? -0.944 15.627 19.829 1.00 27.44 284 VAL A O 1
ATOM 2197 N N . ASN A 1 285 ? -2.648 17.098 19.749 1.00 27.53 285 ASN A N 1
ATOM 2198 C CA . ASN A 1 285 ? -3.002 16.730 18.383 1.00 27.22 285 ASN A CA 1
ATOM 2199 C C . ASN A 1 285 ? -1.830 16.998 17.456 1.00 26.80 285 ASN A C 1
ATOM 2200 O O . ASN A 1 285 ? -1.521 16.178 16.616 1.00 26.72 285 ASN A O 1
ATOM 2205 N N . PHE A 1 286 ? -1.161 18.132 17.628 1.00 27.01 286 PHE A N 1
ATOM 2206 C CA . PHE A 1 286 ? -0.042 18.473 16.750 1.00 26.81 286 PHE A CA 1
ATOM 2207 C C . PHE A 1 286 ? 1.117 17.495 16.949 1.00 26.62 286 PHE A C 1
ATOM 2208 O O . PHE A 1 286 ? 1.705 17.026 15.977 1.00 25.58 286 PHE A O 1
ATOM 2216 N N . ALA A 1 287 ? 1.432 17.190 18.207 1.00 26.56 287 ALA A N 1
ATOM 2217 C CA . ALA A 1 287 ? 2.451 16.185 18.523 1.00 26.96 287 ALA A CA 1
ATOM 2218 C C . ALA A 1 287 ? 2.168 14.846 17.826 1.00 27.31 287 ALA A C 1
ATOM 2219 O O . ALA A 1 287 ? 3.086 14.215 17.285 1.00 26.62 287 ALA A O 1
ATOM 2221 N N . LYS A 1 288 ? 0.898 14.430 17.819 1.00 27.38 288 LYS A N 1
ATOM 2222 C CA . LYS A 1 288 ? 0.531 13.153 17.233 1.00 27.61 288 LYS A CA 1
ATOM 2223 C C . LYS A 1 288 ? 0.737 13.180 15.716 1.00 27.30 288 LYS A C 1
ATOM 2224 O O . LYS A 1 288 ? 1.133 12.175 15.162 1.00 27.12 288 LYS A O 1
ATOM 2230 N N . THR A 1 289 ? 0.536 14.329 15.070 1.00 27.36 289 THR A N 1
ATOM 2231 C CA . THR A 1 289 ? 0.786 14.443 13.616 1.00 27.85 289 THR A CA 1
ATOM 2232 C C . THR A 1 289 ? 2.258 14.181 13.268 1.00 27.65 289 THR A C 1
ATOM 2233 O O . THR A 1 289 ? 2.547 13.677 12.198 1.00 27.64 289 THR A O 1
ATOM 2237 N N . LEU A 1 290 ? 3.173 14.529 14.178 1.00 26.85 290 LEU A N 1
ATOM 2238 C CA . LEU A 1 290 ? 4.606 14.466 13.904 1.00 26.98 290 LEU A CA 1
ATOM 2239 C C . LEU A 1 290 ? 5.169 13.042 13.937 1.00 27.18 290 LEU A C 1
ATOM 2240 O O . LEU A 1 290 ? 6.227 12.783 13.368 1.00 26.31 290 LEU A O 1
ATOM 2245 N N . VAL A 1 291 ? 4.469 12.117 14.595 1.00 27.39 291 VAL A N 1
ATOM 2246 C CA . VAL A 1 291 ? 5.002 10.780 14.845 1.00 28.15 291 VAL A CA 1
ATOM 2247 C C . VAL A 1 291 ? 4.271 9.656 14.092 1.00 28.76 291 VAL A C 1
ATOM 2248 O O . VAL A 1 291 ? 4.477 8.477 14.375 1.00 28.66 291 VAL A O 1
ATOM 2252 N N . THR A 1 292 ? 3.457 10.020 13.106 1.00 29.73 292 THR A N 1
ATOM 2253 C CA . THR A 1 292 ? 2.941 9.023 12.160 1.00 30.35 292 THR A CA 1
ATOM 2254 C C . THR A 1 292 ? 4.090 8.398 11.373 1.00 31.21 292 THR A C 1
ATOM 2255 O O . THR A 1 292 ? 5.123 9.034 11.149 1.00 30.88 292 THR A O 1
ATOM 2259 N N . GLY A 1 293 ? 3.891 7.150 10.946 1.00 31.69 293 GLY A N 1
ATOM 2260 C CA . GLY A 1 293 ? 4.875 6.429 10.148 1.00 31.74 293 GLY A CA 1
ATOM 2261 C C . GLY A 1 293 ? 5.480 7.268 9.031 1.00 32.29 293 GLY A C 1
ATOM 2262 O O . GLY A 1 293 ? 6.717 7.336 8.882 1.00 31.80 293 GLY A O 1
ATOM 2263 N N . ARG A 1 294 ? 4.601 7.906 8.256 1.00 32.35 294 ARG A N 1
ATOM 2264 C CA . ARG A 1 294 ? 4.979 8.740 7.127 1.00 32.39 294 ARG A CA 1
ATOM 2265 C C . ARG A 1 294 ? 5.859 9.926 7.507 1.00 31.67 294 ARG A C 1
ATOM 2266 O O . ARG A 1 294 ? 6.821 10.259 6.796 1.00 30.76 294 ARG A O 1
ATOM 2274 N N . ASN A 1 295 ? 5.520 10.582 8.611 1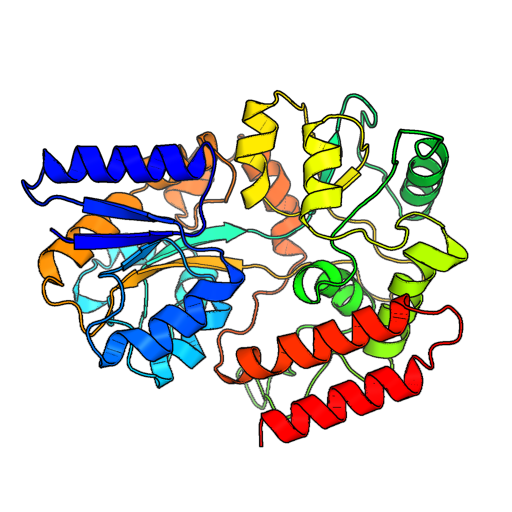.00 30.54 295 ASN A N 1
ATOM 2275 C CA . ASN A 1 295 ? 6.329 11.707 9.078 1.00 30.06 295 ASN A CA 1
ATOM 2276 C C . ASN A 1 295 ? 7.684 11.276 9.674 1.00 29.14 295 ASN A C 1
ATOM 2277 O O . ASN A 1 295 ? 8.689 11.946 9.467 1.00 28.80 295 ASN A O 1
ATOM 2282 N N . LEU A 1 296 ? 7.702 10.158 10.391 1.00 28.82 296 LEU A N 1
ATOM 2283 C CA . LEU A 1 296 ? 8.958 9.614 10.893 1.00 28.31 296 LEU A CA 1
ATOM 2284 C C . LEU A 1 296 ? 9.925 9.275 9.751 1.00 28.05 296 LEU A C 1
ATOM 2285 O O . LEU A 1 296 ? 11.126 9.567 9.857 1.00 26.98 296 LEU A O 1
ATOM 2290 N N . VAL A 1 297 ? 9.391 8.697 8.665 1.00 26.99 297 VAL A N 1
ATOM 2291 C CA . VAL A 1 297 ? 10.173 8.365 7.476 1.00 26.93 297 VAL A CA 1
ATOM 2292 C C . VAL A 1 297 ? 10.683 9.640 6.821 1.00 26.27 297 VAL A C 1
ATOM 2293 O O . VAL A 1 297 ? 11.859 9.730 6.503 1.00 26.49 297 VAL A O 1
ATOM 2297 N N . ALA A 1 298 ? 9.804 10.628 6.657 1.00 25.47 298 ALA A N 1
ATOM 2298 C CA . ALA A 1 298 ? 10.173 11.918 6.093 1.00 25.10 298 ALA A CA 1
ATOM 2299 C C . ALA A 1 298 ? 11.311 12.567 6.875 1.00 24.18 298 ALA A C 1
ATOM 2300 O O . ALA A 1 298 ? 12.295 13.031 6.298 1.00 23.07 298 ALA A O 1
ATOM 2302 N N . PHE A 1 299 ? 11.193 12.564 8.196 1.00 23.10 299 PHE A N 1
ATOM 2303 C CA . PHE A 1 299 ? 12.244 13.134 9.026 1.00 23.21 299 PHE A CA 1
ATOM 2304 C C . PHE A 1 299 ? 13.574 12.407 8.792 1.00 21.98 299 PHE A C 1
ATOM 2305 O O . PHE A 1 299 ? 14.596 13.047 8.691 1.00 22.93 299 PHE A O 1
ATOM 2313 N N . ASN A 1 300 ? 13.567 11.083 8.696 1.00 23.06 300 ASN A N 1
ATOM 2314 C CA . ASN A 1 300 ? 14.800 10.332 8.444 1.00 23.06 300 ASN A CA 1
ATOM 2315 C C . ASN A 1 300 ? 15.402 10.719 7.112 1.00 23.70 300 ASN A C 1
ATOM 2316 O O . ASN A 1 300 ? 16.616 10.881 6.980 1.00 23.18 300 ASN A O 1
ATOM 2321 N N . GLN A 1 301 ? 14.540 10.887 6.117 1.00 23.74 301 GLN A N 1
ATOM 2322 C CA . GLN A 1 301 ? 15.003 11.188 4.770 1.00 24.46 301 GLN A CA 1
ATOM 2323 C C . GLN A 1 301 ? 15.594 12.577 4.697 1.00 25.05 301 GLN A C 1
ATOM 2324 O O . GLN A 1 301 ? 16.632 12.759 4.069 1.00 25.81 301 GLN A O 1
ATOM 2330 N N . ALA A 1 302 ? 14.994 13.524 5.421 1.00 25.25 302 ALA A N 1
ATOM 2331 C CA . ALA A 1 302 ? 15.503 14.899 5.506 1.00 24.78 302 ALA A CA 1
ATOM 2332 C C . ALA A 1 302 ? 16.837 14.982 6.241 1.00 25.07 302 ALA A C 1
ATOM 2333 O O . ALA A 1 302 ? 17.739 15.770 5.863 1.00 24.73 302 ALA A O 1
ATOM 2335 N N . GLY A 1 303 ? 16.954 14.173 7.293 1.00 24.37 303 GLY A N 1
ATOM 2336 C CA . GLY A 1 303 ? 18.124 14.174 8.164 1.00 24.00 303 GLY A CA 1
ATOM 2337 C C . GLY A 1 303 ? 18.777 12.812 8.249 1.00 23.70 303 GLY A C 1
ATOM 2338 O O . GLY A 1 303 ? 19.586 12.439 7.378 1.00 23.98 303 GLY A O 1
ATOM 2339 N N . GLY A 1 304 ? 18.452 12.077 9.304 1.00 22.81 304 GLY A N 1
ATOM 2340 C CA . GLY A 1 304 ? 18.938 10.718 9.459 1.00 22.44 304 GLY A CA 1
ATOM 2341 C C . GLY A 1 304 ? 18.658 9.948 10.733 1.00 21.88 304 GLY A C 1
ATOM 2342 O O . GLY A 1 304 ? 19.090 8.794 10.859 1.00 22.05 304 GLY A O 1
ATOM 2343 N N . ARG A 1 305 ? 17.955 10.544 11.685 1.00 21.64 305 ARG A N 1
ATOM 2344 C CA . ARG A 1 305 ? 17.636 9.839 12.934 1.00 21.80 305 ARG A CA 1
ATOM 2345 C C . ARG A 1 305 ? 16.644 8.709 12.636 1.00 22.28 305 ARG A C 1
ATOM 2346 O O . ARG A 1 305 ? 15.843 8.804 11.710 1.00 23.11 305 ARG A O 1
ATOM 2354 N N . ILE A 1 306 ? 16.741 7.635 13.391 1.00 22.18 306 ILE A N 1
ATOM 2355 C CA . ILE A 1 306 ? 16.087 6.375 13.005 1.00 22.96 306 ILE A CA 1
ATOM 2356 C C . ILE A 1 306 ? 14.701 6.297 13.641 1.00 23.13 306 ILE A C 1
ATOM 2357 O O . ILE A 1 306 ? 14.584 6.457 14.846 1.00 23.47 306 ILE A O 1
ATOM 2362 N N . PRO A 1 307 ? 13.641 6.062 12.842 1.00 23.55 307 PRO A N 1
ATOM 2363 C CA . PRO A 1 307 ? 12.306 5.864 13.461 1.00 24.05 307 PRO A CA 1
ATOM 2364 C C . PRO A 1 307 ? 12.266 4.802 14.559 1.00 24.33 307 PRO A C 1
ATOM 2365 O O . PRO A 1 307 ? 12.939 3.776 14.457 1.00 24.41 307 PRO A O 1
ATOM 2369 N N . VAL A 1 308 ? 11.507 5.060 15.621 1.00 25.50 308 VAL A N 1
ATOM 2370 C CA . VAL A 1 308 ? 11.267 4.039 16.638 1.00 26.59 308 VAL A CA 1
ATOM 2371 C C . VAL A 1 308 ? 9.978 3.225 16.326 1.00 27.50 308 VAL A C 1
ATOM 2372 O O . VAL A 1 308 ? 9.604 2.326 17.084 1.00 27.05 308 VAL A O 1
ATOM 2376 N N . SER A 1 309 ? 9.317 3.563 15.221 1.00 28.34 309 SER A N 1
ATOM 2377 C CA . SER A 1 309 ? 8.203 2.757 14.706 1.00 29.63 309 SER A CA 1
ATOM 2378 C C . SER A 1 309 ? 8.755 1.497 14.038 1.00 30.08 309 SER A C 1
ATOM 2379 O O . SER A 1 309 ? 9.462 1.585 13.042 1.00 28.90 309 SER A O 1
ATOM 2382 N N . LYS A 1 310 ? 8.429 0.326 14.589 1.00 31.63 310 LYS A N 1
ATOM 2383 C CA . LYS A 1 310 ? 8.771 -0.949 13.932 1.00 32.86 310 LYS A CA 1
ATOM 2384 C C . LYS A 1 310 ? 8.414 -0.929 12.450 1.00 33.51 310 LYS A C 1
ATOM 2385 O O . LYS A 1 310 ? 9.242 -1.220 11.587 1.00 33.30 310 LYS A O 1
ATOM 2391 N N . SER A 1 311 ? 7.158 -0.588 12.181 1.00 34.75 311 SER A N 1
ATOM 2392 C CA . SER A 1 311 ? 6.612 -0.446 10.823 1.00 35.28 311 SER A CA 1
ATOM 2393 C C . SER A 1 311 ? 7.483 0.446 9.916 1.00 35.85 311 SER A C 1
ATOM 2394 O O . SER A 1 311 ? 7.925 0.020 8.835 1.00 35.42 311 SER A O 1
ATOM 2397 N N . ALA A 1 312 ? 7.719 1.686 10.358 1.00 35.92 312 ALA A N 1
ATOM 2398 C CA . ALA A 1 312 ? 8.514 2.645 9.598 1.00 36.19 312 ALA A CA 1
ATOM 2399 C C . ALA A 1 312 ? 9.969 2.185 9.402 1.00 36.59 312 ALA A C 1
ATOM 2400 O O . ALA A 1 312 ? 10.544 2.398 8.339 1.00 36.30 312 ALA A O 1
ATOM 2402 N N . VAL A 1 313 ? 10.551 1.536 10.410 1.00 37.01 313 VAL A N 1
ATOM 2403 C CA . VAL A 1 313 ? 11.927 1.019 10.308 1.00 37.92 313 VAL A CA 1
ATOM 2404 C C . VAL A 1 313 ? 12.091 -0.063 9.218 1.00 38.34 313 VAL A C 1
ATOM 2405 O O . VAL A 1 313 ? 13.041 -0.011 8.423 1.00 37.94 313 VAL A O 1
ATOM 2409 N N . LYS A 1 314 ? 11.182 -1.039 9.203 1.00 38.84 314 LYS A N 1
ATOM 2410 C CA . LYS A 1 314 ? 11.198 -2.099 8.190 1.00 38.98 314 LYS A CA 1
ATOM 2411 C C . LYS A 1 314 ? 11.070 -1.492 6.799 1.00 38.68 314 LYS A C 1
ATOM 2412 O O . LYS A 1 314 ? 11.700 -1.952 5.854 1.00 38.37 314 LYS A O 1
ATOM 2418 N N . GLN A 1 315 ? 10.263 -0.444 6.693 1.00 38.77 315 GLN A N 1
ATOM 2419 C CA . GLN A 1 315 ? 10.083 0.261 5.435 1.00 38.77 315 GLN A CA 1
ATOM 2420 C C . GLN A 1 315 ? 11.419 0.824 4.904 1.00 38.74 315 GLN A C 1
ATOM 2421 O O . GLN A 1 315 ? 11.693 0.767 3.695 1.00 38.31 315 GLN A O 1
ATOM 2427 N N . LEU A 1 316 ? 12.269 1.309 5.811 1.00 38.23 316 LEU A N 1
ATOM 2428 C CA . LEU A 1 316 ? 13.574 1.842 5.432 1.00 38.60 316 LEU A CA 1
ATOM 2429 C C . LEU A 1 316 ? 14.724 0.842 5.620 1.00 38.71 316 LEU A C 1
ATOM 2430 O O . LEU A 1 316 ? 15.885 1.233 5.713 1.00 38.69 316 LEU A O 1
ATOM 2435 N N . GLU A 1 317 ? 14.408 -0.444 5.669 1.00 39.52 317 GLU A N 1
ATOM 2436 C CA . GLU A 1 317 ? 15.404 -1.467 5.975 1.00 39.64 317 GLU A CA 1
ATOM 2437 C C . GLU A 1 317 ? 16.647 -1.351 5.091 1.00 39.53 317 GLU A C 1
ATOM 2438 O O . GLU A 1 317 ? 17.765 -1.603 5.557 1.00 39.83 317 GLU A O 1
ATOM 2444 N N . LYS A 1 318 ? 16.440 -0.958 3.834 1.00 38.74 318 LYS A N 1
ATOM 2445 C CA . LYS A 1 318 ? 17.504 -0.859 2.837 1.00 38.17 318 LYS A CA 1
ATOM 2446 C C . LYS A 1 318 ? 18.092 0.540 2.685 1.00 37.15 318 LYS A C 1
ATOM 2447 O O . LYS A 1 318 ? 19.063 0.708 1.953 1.00 37.10 318 LYS A O 1
ATOM 2453 N N . ASP A 1 319 ? 17.508 1.543 3.347 1.00 35.08 319 ASP A N 1
ATOM 2454 C CA . ASP A 1 319 ? 18.122 2.864 3.384 1.00 33.89 319 ASP A CA 1
ATOM 2455 C C . ASP A 1 319 ? 19.518 2.731 4.017 1.00 32.33 319 ASP A C 1
ATOM 2456 O O . ASP A 1 319 ? 19.692 2.017 5.002 1.00 31.23 319 ASP A O 1
ATOM 2461 N N . PRO A 1 320 ? 20.515 3.374 3.410 1.00 31.55 320 PRO A N 1
ATOM 2462 C CA . PRO A 1 320 ? 21.904 3.287 3.861 1.00 31.35 320 PRO A CA 1
ATOM 2463 C C . PRO A 1 320 ? 22.155 3.745 5.311 1.00 30.34 320 PRO A C 1
ATOM 2464 O O . PRO A 1 320 ? 22.963 3.135 6.019 1.00 31.07 320 PRO A O 1
ATOM 2468 N N . VAL A 1 321 ? 21.481 4.821 5.712 1.00 29.21 321 VAL A N 1
ATOM 2469 C CA . VAL A 1 321 ? 21.576 5.365 7.070 1.00 28.28 321 VAL A CA 1
ATOM 2470 C C . VAL A 1 321 ? 20.948 4.395 8.058 1.00 27.81 321 VAL A C 1
ATOM 2471 O O . VAL A 1 321 ? 21.520 4.122 9.113 1.00 27.22 321 VAL A O 1
ATOM 2475 N N . VAL A 1 322 ? 19.781 3.848 7.714 1.00 27.55 322 VAL A N 1
ATOM 2476 C CA . VAL A 1 322 ? 19.102 2.915 8.609 1.00 27.39 322 VAL A CA 1
ATOM 2477 C C . VAL A 1 322 ? 19.902 1.610 8.723 1.00 26.92 322 VAL A C 1
ATOM 2478 O O . VAL A 1 322 ? 20.138 1.143 9.826 1.00 26.86 322 VAL A O 1
ATOM 2482 N N . ALA A 1 323 ? 20.339 1.055 7.597 1.00 27.54 323 ALA A N 1
ATOM 2483 C CA . ALA A 1 323 ? 21.192 -0.156 7.591 1.00 27.80 323 ALA A CA 1
ATOM 2484 C C . ALA A 1 323 ? 22.496 0.059 8.373 1.00 28.09 323 ALA A C 1
ATOM 2485 O O . ALA A 1 323 ? 22.920 -0.818 9.141 1.00 29.42 323 ALA A O 1
ATOM 2487 N N . GLY A 1 324 ? 23.117 1.225 8.192 1.00 27.96 324 GLY A N 1
ATOM 2488 C CA . GLY A 1 324 ? 24.334 1.572 8.921 1.00 27.47 324 GLY A CA 1
ATOM 2489 C C . GLY A 1 324 ? 24.127 1.598 10.433 1.00 27.50 324 GLY A C 1
ATOM 2490 O O . GLY A 1 324 ? 24.858 0.959 11.192 1.00 26.40 324 GLY A O 1
ATOM 2491 N N . PHE A 1 325 ? 23.126 2.326 10.887 1.00 26.79 325 PHE A N 1
ATOM 2492 C CA . PHE A 1 325 ? 22.865 2.379 12.329 1.00 26.94 325 PHE A CA 1
ATOM 2493 C C . PHE A 1 325 ? 22.292 1.103 12.952 1.00 27.25 325 PHE A C 1
ATOM 2494 O O . PHE A 1 325 ? 22.463 0.883 14.170 1.00 27.63 325 PHE A O 1
ATOM 2502 N N . SER A 1 326 ? 21.675 0.242 12.143 1.00 27.33 326 SER A N 1
ATOM 2503 C CA . SER A 1 326 ? 21.218 -1.076 12.611 1.00 28.14 326 SER A CA 1
ATOM 2504 C C . SER A 1 326 ? 22.374 -1.995 13.017 1.00 28.22 326 SER A C 1
ATOM 2505 O O . SER A 1 326 ? 22.193 -2.954 13.766 1.00 28.66 326 SER A O 1
ATOM 2508 N N . LYS A 1 327 ? 23.570 -1.704 12.527 1.00 28.04 327 LYS A N 1
ATOM 2509 C CA . LYS A 1 327 ? 24.734 -2.475 12.874 1.00 27.64 327 LYS A CA 1
ATOM 2510 C C . LYS A 1 327 ? 25.462 -1.856 14.070 1.00 26.94 327 LYS A C 1
ATOM 2511 O O . LYS A 1 327 ? 26.339 -2.483 14.650 1.00 27.19 327 LYS A O 1
ATOM 2517 N N . VAL A 1 328 ? 25.086 -0.629 14.430 1.00 25.20 328 VAL A N 1
ATOM 2518 C CA . VAL A 1 328 ? 25.693 0.088 15.546 1.00 23.93 328 VAL A CA 1
ATOM 2519 C C . VAL A 1 328 ? 24.828 -0.023 16.798 1.00 23.67 328 VAL A C 1
ATOM 2520 O O . VAL A 1 328 ? 25.350 -0.265 17.887 1.00 22.51 328 VAL A O 1
ATOM 2524 N N . PHE A 1 329 ? 23.506 0.123 16.664 1.00 23.46 329 PHE A N 1
ATOM 2525 C CA . PHE A 1 329 ? 22.644 0.125 17.857 1.00 23.46 329 PHE A CA 1
ATOM 2526 C C . PHE A 1 329 ? 22.778 -1.084 18.769 1.00 23.80 329 PHE A C 1
ATOM 2527 O O . PHE A 1 329 ? 22.752 -0.935 19.980 1.00 22.87 329 PHE A O 1
ATOM 2535 N N . PRO A 1 330 ? 22.904 -2.291 18.203 1.00 24.52 330 PRO A N 1
ATOM 2536 C CA . PRO A 1 330 ? 23.062 -3.460 19.083 1.00 24.99 330 PRO A CA 1
ATOM 2537 C C . PRO A 1 330 ? 24.331 -3.492 19.928 1.00 25.21 330 PRO A C 1
ATOM 2538 O O . PRO A 1 330 ? 24.393 -4.259 20.890 1.00 25.51 330 PRO A O 1
ATOM 2542 N N . LEU A 1 331 ? 25.323 -2.679 19.576 1.00 24.43 331 LEU A N 1
ATOM 2543 C CA . LEU A 1 331 ? 26.545 -2.571 20.382 1.00 24.12 331 LEU A CA 1
ATOM 2544 C C . LEU A 1 331 ? 26.372 -1.710 21.645 1.00 23.96 331 LEU A C 1
ATOM 2545 O O . LEU A 1 331 ? 27.161 -1.807 22.589 1.00 23.73 331 LEU A O 1
ATOM 2550 N N . GLY A 1 332 ? 25.313 -0.899 21.666 1.00 24.06 332 GLY A N 1
ATOM 2551 C CA . GLY A 1 332 ? 25.151 0.158 22.647 1.00 24.61 332 GLY A CA 1
ATOM 2552 C C . GLY A 1 332 ? 24.291 -0.183 23.854 1.00 24.87 332 GLY A C 1
ATOM 2553 O O . GLY 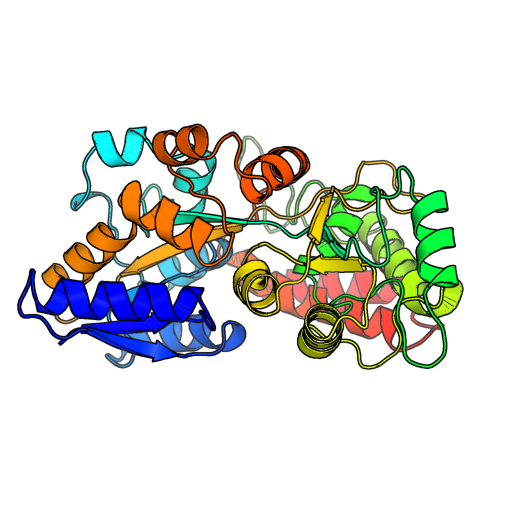A 1 332 ? 23.823 -1.308 23.994 1.00 25.77 332 GLY A O 1
ATOM 2554 N N . ALA A 1 333 ? 24.118 0.807 24.728 1.00 24.27 333 ALA A N 1
ATOM 2555 C CA . ALA A 1 333 ? 23.215 0.734 25.870 1.00 24.34 333 ALA A CA 1
ATOM 2556 C C . ALA A 1 333 ? 22.398 2.019 25.926 1.00 24.26 333 ALA A C 1
ATOM 2557 O O . ALA A 1 333 ? 22.963 3.099 25.751 1.00 23.67 333 ALA A O 1
ATOM 2559 N N . PRO A 1 334 ? 21.077 1.925 26.215 1.00 24.59 334 PRO A N 1
ATOM 2560 C CA . PRO A 1 334 ? 20.317 3.161 26.396 1.00 24.22 334 PRO A CA 1
ATOM 2561 C C . PRO A 1 334 ? 20.828 3.988 27.568 1.00 23.87 334 PRO A C 1
ATOM 2562 O O . PRO A 1 334 ? 21.167 3.434 28.623 1.00 24.07 334 PRO A O 1
ATOM 2566 N N . MET A 1 335 ? 20.870 5.304 27.389 1.00 23.47 335 MET A N 1
ATOM 2567 C CA . MET A 1 335 ? 21.055 6.205 28.500 1.00 23.65 335 MET A CA 1
ATOM 2568 C C . MET A 1 335 ? 20.044 5.887 29.617 1.00 24.19 335 MET A C 1
ATOM 2569 O O . MET A 1 335 ? 18.902 5.496 29.337 1.00 23.77 335 MET A O 1
ATOM 2574 N N . PRO A 1 336 ? 20.455 6.086 30.888 1.00 25.20 336 PRO A N 1
ATOM 2575 C CA . PRO A 1 336 ? 19.475 6.045 31.949 1.00 25.75 336 PRO A CA 1
ATOM 2576 C C . PRO A 1 336 ? 18.553 7.254 31.846 1.00 26.14 336 PRO A C 1
ATOM 2577 O O . PRO A 1 336 ? 19.004 8.356 31.456 1.00 25.70 336 PRO A O 1
ATOM 2581 N N . ASN A 1 337 ? 17.287 7.060 32.212 1.00 26.46 337 ASN A N 1
ATOM 2582 C CA . ASN A 1 337 ? 16.342 8.156 32.221 1.00 27.57 337 ASN A CA 1
ATOM 2583 C C . ASN A 1 337 ? 16.015 8.644 33.632 1.00 27.37 337 ASN A C 1
ATOM 2584 O O . ASN A 1 337 ? 15.174 9.498 33.794 1.00 27.85 337 ASN A O 1
ATOM 2589 N N . ILE A 1 338 ? 16.716 8.123 34.630 1.00 28.33 338 ILE A N 1
ATOM 2590 C CA . ILE A 1 338 ? 16.449 8.488 36.044 1.00 28.37 338 ILE A CA 1
ATOM 2591 C C . ILE A 1 338 ? 16.885 9.911 36.372 1.00 28.51 338 ILE A C 1
ATOM 2592 O O . ILE A 1 338 ? 17.780 10.470 35.715 1.00 28.60 338 ILE A O 1
ATOM 2597 N N . PRO A 1 339 ? 16.255 10.527 37.390 1.00 28.97 339 PRO A N 1
ATOM 2598 C CA . PRO A 1 339 ? 16.552 11.924 37.681 1.00 29.23 339 PRO A CA 1
ATOM 2599 C C . PRO A 1 339 ? 18.025 12.232 37.917 1.00 29.59 339 PRO A C 1
ATOM 2600 O O . PRO A 1 339 ? 18.498 13.306 37.552 1.00 29.68 339 PRO A O 1
ATOM 2604 N N . GLU A 1 340 ? 18.723 11.278 38.523 1.00 30.06 340 GLU A N 1
ATOM 2605 C CA . GLU A 1 340 ? 20.119 11.415 38.914 1.00 30.50 340 GLU A CA 1
ATOM 2606 C C . GLU A 1 340 ? 21.088 11.555 37.732 1.00 30.37 340 GLU A C 1
ATOM 2607 O O . GLU A 1 340 ? 22.169 12.124 37.870 1.00 29.80 340 GLU A O 1
ATOM 2613 N N . MET A 1 341 ? 20.693 11.054 36.562 1.00 30.76 341 MET A N 1
ATOM 2614 C CA . MET A 1 341 ? 21.507 11.226 35.352 1.00 30.45 341 MET A CA 1
ATOM 2615 C C . MET A 1 341 ? 21.894 12.702 35.129 1.00 29.95 341 MET A C 1
ATOM 2616 O O . MET A 1 341 ? 23.019 12.991 34.726 1.00 29.89 341 MET A O 1
ATOM 2621 N N . GLY A 1 342 ? 20.979 13.631 35.409 1.00 29.92 342 GLY A N 1
ATOM 2622 C CA . GLY A 1 342 ? 21.257 15.070 35.280 1.00 30.40 342 GLY A CA 1
ATOM 2623 C C . GLY A 1 342 ? 22.450 15.566 36.101 1.00 30.51 342 GLY A C 1
ATOM 2624 O O . GLY A 1 342 ? 23.139 16.519 35.711 1.00 30.23 342 GLY A O 1
ATOM 2625 N N . LYS A 1 343 ? 22.683 14.909 37.238 1.00 31.13 343 LYS A N 1
ATOM 2626 C CA . LYS A 1 343 ? 23.827 15.199 38.116 1.00 31.39 343 LYS A CA 1
ATOM 2627 C C . LYS A 1 343 ? 25.172 14.682 37.582 1.00 31.14 343 LYS A C 1
ATOM 2628 O O . LYS A 1 343 ? 26.221 15.228 37.926 1.00 31.88 343 LYS A O 1
ATOM 2634 N N . VAL A 1 344 ? 25.153 13.643 36.749 1.00 31.01 344 VAL A N 1
ATOM 2635 C CA . VAL A 1 344 ? 26.401 12.966 36.323 1.00 29.85 344 VAL A CA 1
ATOM 2636 C C . VAL A 1 344 ? 27.166 13.706 35.221 1.00 29.54 344 VAL A C 1
ATOM 2637 O O . VAL A 1 344 ? 28.384 13.804 35.277 1.00 28.82 344 VAL A O 1
ATOM 2641 N N . TRP A 1 345 ? 26.448 14.251 34.242 1.00 28.31 345 TRP A N 1
ATOM 2642 C CA . TRP A 1 345 ? 27.069 14.808 33.039 1.00 27.74 345 TRP A CA 1
ATOM 2643 C C . TRP A 1 345 ? 28.105 15.900 33.327 1.00 27.97 345 TRP A C 1
ATOM 2644 O O . TRP A 1 345 ? 29.157 15.965 32.679 1.00 27.62 345 TRP A O 1
ATOM 2655 N N . GLY A 1 346 ? 27.791 16.790 34.260 1.00 28.40 346 GLY A N 1
ATOM 2656 C CA . GLY A 1 346 ? 28.682 17.917 34.559 1.00 28.99 346 GLY A CA 1
ATOM 2657 C C . GLY A 1 346 ? 30.058 17.479 35.056 1.00 29.04 346 GLY A C 1
ATOM 2658 O O . GLY A 1 346 ? 31.064 17.761 34.396 1.00 29.20 346 GLY A O 1
ATOM 2659 N N . PRO A 1 347 ? 30.113 16.799 36.219 1.00 29.88 347 PRO A N 1
ATOM 2660 C CA . PRO A 1 347 ? 31.396 16.295 36.737 1.00 30.17 347 PRO A CA 1
ATOM 2661 C C . PRO A 1 347 ? 32.083 15.291 35.804 1.00 30.63 347 PRO A C 1
ATOM 2662 O O . PRO A 1 347 ? 33.318 15.241 35.764 1.00 30.57 347 PRO A O 1
ATOM 2666 N N . TRP A 1 348 ? 31.289 14.502 35.066 1.00 29.60 348 TRP A N 1
ATOM 2667 C CA . TRP A 1 348 ? 31.840 13.533 34.108 1.00 29.56 348 TRP A CA 1
ATOM 2668 C C . TRP A 1 348 ? 32.594 14.237 33.004 1.00 28.89 348 TRP A C 1
ATOM 2669 O O . TRP A 1 348 ? 33.720 13.855 32.684 1.00 28.75 348 TRP A O 1
ATOM 2680 N N . GLY A 1 349 ? 31.971 15.263 32.434 1.00 28.94 349 GLY A N 1
ATOM 2681 C CA . GLY A 1 349 ? 32.567 16.084 31.397 1.00 29.50 349 GLY A CA 1
ATOM 2682 C C . GLY A 1 349 ? 33.678 16.990 31.916 1.00 29.69 349 GLY A C 1
ATOM 2683 O O . GLY A 1 349 ? 34.629 17.299 31.194 1.00 29.36 349 GLY A O 1
ATOM 2684 N N . ASN A 1 350 ? 33.549 17.422 33.166 1.00 30.07 350 ASN A N 1
ATOM 2685 C CA . ASN A 1 350 ? 34.614 18.184 33.816 1.00 30.43 350 ASN A CA 1
ATOM 2686 C C . ASN A 1 350 ? 35.868 17.317 33.957 1.00 29.77 350 ASN A C 1
ATOM 2687 O O . ASN A 1 350 ? 36.974 17.781 33.721 1.00 30.01 350 ASN A O 1
ATOM 2692 N N . ALA A 1 351 ? 35.684 16.054 34.317 1.00 29.66 351 ALA A N 1
ATOM 2693 C CA . ALA A 1 351 ? 36.800 15.117 34.443 1.00 29.65 351 ALA A CA 1
ATOM 2694 C C . ALA A 1 351 ? 37.560 14.976 33.120 1.00 29.78 351 ALA A C 1
ATOM 2695 O O . ALA A 1 351 ? 38.796 14.991 33.099 1.00 29.75 351 ALA A O 1
ATOM 2697 N N . ILE A 1 352 ? 36.817 14.837 32.016 1.00 29.11 352 ILE A N 1
ATOM 2698 C CA . ILE A 1 352 ? 37.420 14.629 30.695 1.00 29.41 352 ILE A CA 1
ATOM 2699 C C . ILE A 1 352 ? 38.205 15.849 30.263 1.00 30.43 352 ILE A C 1
ATOM 2700 O O . ILE A 1 352 ? 39.348 15.743 29.784 1.00 30.04 352 ILE A O 1
ATOM 2705 N N . SER A 1 353 ? 37.588 17.017 30.413 1.00 31.13 353 SER A N 1
ATOM 2706 C CA . SER A 1 353 ? 38.250 18.270 30.082 1.00 32.39 353 SER A CA 1
ATOM 2707 C C . SER A 1 353 ? 39.544 18.478 30.905 1.00 33.19 353 SER A C 1
ATOM 2708 O O . SER A 1 353 ? 40.539 18.941 30.367 1.00 34.03 353 SER A O 1
ATOM 2711 N N . LEU A 1 354 ? 39.515 18.132 32.189 1.00 34.11 354 LEU A N 1
ATOM 2712 C CA . LEU A 1 354 ? 40.723 18.185 33.042 1.00 35.50 354 LEU A CA 1
ATOM 2713 C C . LEU A 1 354 ? 41.806 17.213 32.569 1.00 36.13 354 LEU A C 1
ATOM 2714 O O . LEU A 1 354 ? 43.000 17.543 32.552 1.00 36.31 354 LEU A O 1
ATOM 2719 N N . ALA A 1 355 ? 41.385 16.002 32.215 1.00 36.47 355 ALA A N 1
ATOM 2720 C CA . ALA A 1 355 ? 42.311 14.982 31.736 1.00 37.16 355 ALA A CA 1
ATOM 2721 C C . ALA A 1 355 ? 43.060 15.461 30.491 1.00 37.43 355 ALA A C 1
ATOM 2722 O O . ALA A 1 355 ? 44.292 15.365 30.430 1.00 38.26 355 ALA A O 1
ATOM 2724 N N . ILE A 1 356 ? 42.331 16.025 29.531 1.00 37.82 356 ILE A N 1
ATOM 2725 C CA . ILE A 1 356 ? 42.893 16.395 28.224 1.00 38.24 356 ILE A CA 1
ATOM 2726 C C . ILE A 1 356 ? 43.534 17.784 28.183 1.00 38.87 356 ILE A C 1
ATOM 2727 O O . ILE A 1 356 ? 44.123 18.162 27.186 1.00 37.82 356 ILE A O 1
ATOM 2732 N N . GLN A 1 357 ? 43.421 18.533 29.268 1.00 41.00 357 GLN A N 1
ATOM 2733 C CA . GLN A 1 357 ? 43.970 19.883 29.327 1.00 42.37 357 GLN A CA 1
ATOM 2734 C C . GLN A 1 357 ? 45.504 19.849 29.350 1.00 43.21 357 GLN A C 1
ATOM 2735 O O . GLN A 1 357 ? 46.144 20.656 28.672 1.00 43.25 357 GLN A O 1
ATOM 2741 N N . ARG A 1 358 ? 46.075 18.910 30.108 1.00 44.00 358 ARG A N 1
ATOM 2742 C CA . ARG A 1 358 ? 47.531 18.761 30.185 1.00 45.12 358 ARG A CA 1
ATOM 2743 C C . ARG A 1 358 ? 47.971 17.282 30.179 1.00 45.12 358 ARG A C 1
ATOM 2744 O O . ARG A 1 358 ? 47.258 16.418 30.700 1.00 44.97 358 ARG A O 1
ATOM 2752 N N . PRO A 1 359 ? 49.149 16.988 29.575 1.00 46.01 359 PRO A N 1
ATOM 2753 C CA . PRO A 1 359 ? 49.786 15.653 29.626 1.00 45.83 359 PRO A CA 1
ATOM 2754 C C . PRO A 1 359 ? 50.002 15.085 31.039 1.00 45.94 359 PRO A C 1
ATOM 2755 O O . PRO A 1 359 ? 49.918 13.865 31.235 1.00 45.78 359 PRO A O 1
ATOM 2759 N N . ASP A 1 360 ? 50.264 15.965 32.007 1.00 46.15 360 ASP A N 1
ATOM 2760 C CA . ASP A 1 360 ? 50.634 15.564 33.369 1.00 46.28 360 ASP A CA 1
ATOM 2761 C C . ASP A 1 360 ? 49.422 15.394 34.301 1.00 46.10 360 ASP A C 1
ATOM 2762 O O . ASP A 1 360 ? 49.576 15.316 35.525 1.00 45.95 360 ASP A O 1
ATOM 2767 N N . SER A 1 361 ? 48.217 15.335 33.740 1.00 45.43 361 SER A N 1
ATOM 2768 C CA . SER A 1 361 ? 47.015 15.281 34.559 1.00 45.09 361 SER A CA 1
ATOM 2769 C C . SER A 1 361 ? 46.907 13.948 35.292 1.00 44.88 361 SER A C 1
ATOM 2770 O O . SER A 1 361 ? 47.043 12.877 34.694 1.00 45.26 361 SER A O 1
ATOM 2773 N N . ASN A 1 362 ? 46.682 14.023 36.599 1.00 44.78 362 ASN A N 1
ATOM 2774 C CA . ASN A 1 362 ? 46.527 12.834 37.433 1.00 44.68 362 ASN A CA 1
ATOM 2775 C C . ASN A 1 362 ? 45.155 12.220 37.157 1.00 44.38 362 ASN A C 1
ATOM 2776 O O . ASN A 1 362 ? 44.156 12.597 37.766 1.00 43.88 362 ASN A O 1
ATOM 2781 N N . VAL A 1 363 ? 45.131 11.272 36.224 1.00 44.44 363 VAL A N 1
ATOM 2782 C CA . VAL A 1 363 ? 43.909 10.563 35.849 1.00 44.21 363 VAL A CA 1
ATOM 2783 C C . VAL A 1 363 ? 43.266 9.847 37.048 1.00 44.40 363 VAL A C 1
ATOM 2784 O O . VAL A 1 363 ? 42.044 9.850 37.210 1.00 43.76 363 VAL A O 1
ATOM 2788 N N . LYS A 1 364 ? 44.103 9.240 37.888 1.00 44.84 364 LYS A N 1
ATOM 2789 C CA . LYS A 1 364 ? 43.659 8.571 39.118 1.00 44.89 364 LYS A CA 1
ATOM 2790 C C . LYS A 1 364 ? 42.859 9.496 40.053 1.00 44.78 364 LYS A C 1
ATOM 2791 O O . LYS A 1 364 ? 41.798 9.119 40.548 1.00 44.97 364 LYS A O 1
ATOM 2797 N N . LYS A 1 365 ? 43.375 10.692 40.298 1.00 44.90 365 LYS A N 1
ATOM 2798 C CA . LYS A 1 365 ? 42.727 11.647 41.220 1.00 44.98 365 LYS A CA 1
ATOM 2799 C C . LYS A 1 365 ? 41.522 12.338 40.581 1.00 44.33 365 LYS A C 1
ATOM 2800 O O . LYS A 1 365 ? 40.505 12.561 41.249 1.00 44.47 365 LYS A O 1
ATOM 2806 N N . ILE A 1 366 ? 41.659 12.689 39.301 1.00 43.53 366 ILE A N 1
ATOM 2807 C CA . ILE A 1 366 ? 40.557 13.258 38.508 1.00 42.99 366 ILE A CA 1
ATOM 2808 C C . ILE A 1 366 ? 39.334 12.348 38.606 1.00 42.75 366 ILE A C 1
ATOM 2809 O O . ILE A 1 366 ? 38.237 12.813 38.930 1.00 42.89 366 ILE A O 1
ATOM 2814 N N . VAL A 1 367 ? 39.532 11.052 38.369 1.00 42.01 367 VAL A N 1
ATOM 2815 C CA . VAL A 1 367 ? 38.434 10.086 38.472 1.00 41.96 367 VAL A CA 1
ATOM 2816 C C . VAL A 1 367 ? 37.892 9.992 39.907 1.00 41.93 367 VAL A C 1
ATOM 2817 O O . VAL A 1 367 ? 36.671 9.885 40.117 1.00 41.65 367 VAL A O 1
ATOM 2821 N N . GLU A 1 368 ? 38.791 10.023 40.893 1.00 41.98 368 GLU A N 1
ATOM 2822 C CA . GLU A 1 368 ? 38.376 9.998 42.306 1.00 42.34 368 GLU A CA 1
ATOM 2823 C C . GLU A 1 368 ? 37.474 11.190 42.648 1.00 41.82 368 GLU A C 1
ATOM 2824 O O . GLU A 1 368 ? 36.406 11.019 43.239 1.00 41.89 368 GLU A O 1
ATOM 2830 N N . ASP A 1 369 ? 37.914 12.379 42.256 1.00 41.83 369 ASP A N 1
ATOM 2831 C CA . ASP A 1 369 ? 37.183 13.623 42.475 1.00 42.27 369 ASP A CA 1
ATOM 2832 C C . ASP A 1 369 ? 35.851 13.655 41.715 1.00 42.60 369 ASP A C 1
ATOM 2833 O O . ASP A 1 369 ? 34.835 14.107 42.255 1.00 42.54 369 ASP A O 1
ATOM 2838 N N . MET A 1 370 ? 35.860 13.180 40.464 1.00 42.35 370 MET A N 1
ATOM 2839 C CA . MET A 1 370 ? 34.631 13.051 39.676 1.00 42.11 370 MET A CA 1
ATOM 2840 C C . MET A 1 370 ? 33.600 12.232 40.439 1.00 42.59 370 MET A C 1
ATOM 2841 O O . MET A 1 370 ? 32.469 12.678 40.639 1.00 42.57 370 MET A O 1
ATOM 2846 N N . VAL A 1 371 ? 34.007 11.032 40.845 1.00 43.19 371 VAL A N 1
ATOM 2847 C CA . VAL A 1 371 ? 33.176 10.128 41.640 1.00 44.00 371 VAL A CA 1
ATOM 2848 C C . VAL A 1 371 ? 32.682 10.784 42.950 1.00 44.67 371 VAL A C 1
ATOM 2849 O O . VAL A 1 371 ? 31.517 10.607 43.346 1.00 44.42 371 VAL A O 1
ATOM 2853 N N . ALA A 1 372 ? 33.576 11.528 43.609 1.00 45.44 372 ALA A N 1
ATOM 2854 C CA . ALA A 1 372 ? 33.249 12.247 44.853 1.00 45.83 372 ALA A CA 1
ATOM 2855 C C . ALA A 1 372 ? 32.195 13.335 44.619 1.00 46.32 372 ALA A C 1
ATOM 2856 O O . ALA A 1 372 ? 31.195 13.389 45.334 1.00 46.15 372 ALA A O 1
ATOM 2858 N N . GLU A 1 373 ? 32.435 14.180 43.616 1.00 47.07 373 GLU A N 1
ATOM 2859 C CA . GLU A 1 373 ? 31.486 15.216 43.162 1.00 47.95 373 GLU A CA 1
ATOM 2860 C C . GLU A 1 373 ? 30.093 14.701 42.794 1.00 48.32 373 GLU A C 1
ATOM 2861 O O . GLU A 1 373 ? 29.090 15.323 43.153 1.00 48.59 373 GLU A O 1
ATOM 2867 N N . ILE A 1 374 ? 30.044 13.591 42.057 1.00 48.56 374 ILE A N 1
ATOM 2868 C CA . ILE A 1 374 ? 28.779 12.947 41.691 1.00 49.12 374 ILE A CA 1
ATOM 2869 C C . ILE A 1 374 ? 28.048 12.382 42.910 1.00 49.64 374 ILE A C 1
ATOM 2870 O O . ILE A 1 374 ? 26.833 12.543 43.019 1.00 49.12 374 ILE A O 1
ATOM 2875 N N . LYS A 1 375 ? 28.774 11.716 43.815 1.00 50.64 375 LYS A N 1
ATOM 2876 C CA . LYS A 1 375 ? 28.165 11.168 45.049 1.00 51.53 375 LYS A CA 1
ATOM 2877 C C . LYS A 1 375 ? 27.511 12.275 45.864 1.00 51.75 375 LYS A C 1
ATOM 2878 O O . LYS A 1 375 ? 26.375 12.129 46.337 1.00 51.89 375 LYS A O 1
ATOM 2884 N N . LYS A 1 376 ? 28.241 13.376 46.007 1.00 52.30 376 LYS A N 1
ATOM 2885 C CA . LYS A 1 376 ? 27.756 14.566 46.708 1.00 52.91 376 LYS A CA 1
ATOM 2886 C C . LYS A 1 376 ? 26.518 15.190 46.056 1.00 52.97 376 LYS A C 1
ATOM 2887 O O . LYS A 1 376 ? 25.593 15.595 46.763 1.00 53.02 376 LYS A O 1
ATOM 2893 N N . ALA A 1 377 ? 26.497 15.245 44.722 1.00 53.05 377 ALA A N 1
ATOM 2894 C CA . ALA A 1 377 ? 25.384 15.854 43.984 1.00 53.00 377 ALA A CA 1
ATOM 2895 C C . ALA A 1 377 ? 24.118 15.001 44.048 1.00 53.14 377 ALA A C 1
ATOM 2896 O O . ALA A 1 377 ? 23.004 15.542 44.050 1.00 53.41 377 ALA A O 1
ATOM 2898 N N . ILE A 1 378 ? 24.284 13.680 44.106 1.00 52.95 378 ILE A N 1
ATOM 2899 C CA . ILE A 1 378 ? 23.145 12.772 44.252 1.00 53.10 378 ILE A CA 1
ATOM 2900 C C . ILE A 1 378 ? 22.540 12.827 45.666 1.00 53.42 378 ILE A C 1
ATOM 2901 O O . ILE A 1 378 ? 21.361 13.154 45.818 1.00 53.69 378 ILE A O 1
ATOM 2906 N N . GLY A 1 379 ? 23.350 12.527 46.684 1.00 53.66 379 GLY A N 1
ATOM 2907 C CA . GLY A 1 379 ? 22.881 12.374 48.079 1.00 53.58 379 GLY A CA 1
ATOM 2908 C C . GLY A 1 379 ? 21.851 13.384 48.562 1.00 53.85 379 GLY A C 1
ATOM 2909 O O . GLY A 1 379 ? 21.971 14.594 48.319 1.00 54.15 379 GLY A O 1
#

Nearest PDB structures (foldseek):
  2gh9-assembly1_A  TM=1.003E+00  e=1.057E-73  Thermus thermophilus HB27
  6dtu-assembly1_A  TM=9.474E-01  e=2.476E-36  Thermotoga maritima MSB8
  7xmn-assembly1_A-2  TM=9.194E-01  e=1.573E-29  Escherichia coli
  6dtt-assembly1_A  TM=6.767E-01  e=1.135E-33  Thermotoga maritima MSB8
  6ffl-assembly1_A  TM=8.953E-01  e=8.110E-28  Bdellovibrio bacteriovorus HD100

Sequence (378 aa):
KITVWTHFGGPELEWLKEQARTFERTSGTKVEVVEVPFAEIKQKFILGAPQGQAADLVVTVPHDWVGEMAQAGVLEPVGKYVTQAYLADLQGVAVEAFTFGGRLMGLPAFAESVALIYNKKYVKEPPRTWEEFLALAQKLTTGATFGFLYNIGDPYFNFGFFKAFGAENVFAKDAKGNLDPTKLLIGGEVGEKALQFIKDLRFKYNLVPEGVDYGVADGAFKDGALAMILNGPWALGDYKKAKVDFGIAPFPVPPGAKNPWGPFLGVQGVVVNAYSKNNKTQAVNFAKTLVTGRNLVAFNQAGGRIPVSKSAVKQLEKDPVVAGFSKVFPLGAPMPNIPEMGKVWGPWGNAISLAIQRPDSNVKKIVEDMVAEIKKAIG

Foldseek 3Di:
DFEEEEQADFLLVVLVVVLQVVCCVVPVDHYHYHYDHLVCQLVCQLVQLVVVRDTQKYQKHWLLSQAQSVVSVWFDFCPVVDDVVLVVQFDPVQQVSQADPNTRRFAWWFKKWWFKKFFCVLPVDDQPAPVSLLVSQLVQDDDQAGAEAEALLFLQLLVLLLVLQPQQAQFDADDPGHGDLLGGSCFDPSVLRSLVLSLCCPPPSNHYHPPGHHCNRLVCVLVVRYGIYTGMQSSQLSCVVSVGDIATAHDHRGPPGPHGGAHAMIIMGMTGTPNDPCNPSSSVSRVSCRPLVNSLSSCVNTNTATSRNVSLVVCCPPRSSVRVVVRNVRYHHHDNHSLSVLLRPLSSVLSCQSNVDPPRDSNVSSVVSSVSSSVSVD

Secondary structure (DSSP, 8-state):
-EEEEE---HHHHHHHHHHHHHHHHTTS--EEEEE--HHHHHHHHHHHGGGT-S-SEEEEEEGGGHHHHHHTT-BPP-GGGS-HHHHHHB-HHHHHHTEETTEE-SEEEEEE--EEEEETTT-SS--SSHHHHHHHHHHH-SSS-EEEE--TT-HHHHHHHHHHHT-SSSEEEETTTEEEEEEESSSHHHHHHHHHHHHHHHHTS--S-TT--HHHHHHHHHHT-EEEEEE-GGGHHHHHHTT--EEEEPPPPPTT-SS---PEEEEEEEEEBTT-TTHHHHHHHHHHHTSHHHHHHHHHHS-PEE-BHHHHHHTTTSHHHHHHHTTGGG-EEPP-STTHHHHHHHHHHHHHHHHH-TT--HHHHHHHHHHHHHHHH-

Organism: Thermus thermophilus (strain ATCC BAA-163 / DSM 7039 / HB27) (NCBI:txid262724)

Solvent-accessible surface area: 16127 Å² total; per-residue (Å²): 128,0,37,0,23,0,36,5,37,30,29,5,18,103,14,0,63,88,21,5,132,46,11,73,179,99,53,61,22,113,20,78,20,48,108,9,83,93,99,92,0,47,122,88,0,26,110,6,0,64,120,67,121,20,2,19,0,0,0,0,0,6,1,11,15,0,0,54,0,22,131,38,39,0,6,8,39,2,31,160,58,23,85,135,78,49,50,54,43,7,50,44,77,0,42,122,7,0,45,49,70,74,146,19,14,0,3,0,0,2,12,7,0,2,0,1,0,14,6,68,126,54,4,144,138,54,17,204,68,16,115,65,0,29,62,43,0,81,149,22,38,94,80,90,34,62,0,0,1,0,22,2,20,40,17,36,12,0,0,0,0,1,25,0,13,22,1,110,18,0,3,21,155,45,94,192,54,114,47,17,30,95,102,34,58,0,12,41,101,24,0,28,98,0,1,78,7,0,9,18,0,23,81,133,24,111,1,0,58,138,48,12,76,71,46,71,1,16,22,14,0,78,120,8,30,0,0,0,3,1,0,0,0,52,4,0,3,44,0,58,134,50,166,20,92,32,8,26,7,60,4,13,55,3,50,78,20,157,61,91,4,0,1,2,30,0,6,4,0,2,0,2,4,25,94,12,184,65,62,89,58,0,7,65,0,0,78,50,2,9,68,33,208,23,2,19,40,0,0,88,32,0,0,9,7,0,0,4,113,72,1,35,158,129,18,117,197,24,105,5,7,42,13,0,49,149,0,36,104,69,18,6,56,11,6,20,32,15,40,0,34,83,0,50,39,20,0,10,87,3,0,53,90,0,12,125,117,84,108,13,67,16,112,127,17,3,96,82,5,29,40,85,2,130,172,46,39,99

CATH classification: 3.40.190.10 (+1 more: 3.40.190.10)

Radius of gyration: 20.63 Å; Cα contacts (8 Å, |Δi|>4): 755; chains: 1; bounding box: 57×38×49 Å

B-factor: mean 30.97, std 8.32, range [13.84, 60.03]